Protein AF-A0A949KXF3-F1 (afdb_monomer_lite)

Foldseek 3Di:
DVDCQCVLVVVLVVQLVVCVVVVHQEDEDADAQCLLLVQALAPVCDDPNRRNSNHLVNQVVSQVVSCVVVVHRHHYYHPRSLPALLRVQLVCVVVVNLLCQQVDAQEPPCVPADPQASHQLQDLRNLSNLLSCLLNVSCVSHDQRNYPANQAFAADPDLNSLCSSLSVLVQLVVLLPDPDLVVVCVVRVSLQQRQVSDPDHSVVSSVSSSVSSNVSSVSNVVSLVVVCVVCVVCVVVVVGDCRGSNNCVPPVPSNPPVVPPPPPPVPPQFDWDDDPQWIWTHHRNDDIFIHHDLQLQSLVVVVDVVPDPDDDDLLCLLLVLLLVLLVCVLCVVPDNPDDDPDDDDHDDDDDDFDDNPLSVVLNVLLVVLVVQLVVCVVVVPPVSNVVSSVVSLVSSVVSCVRTDDDDDDDDDPCSPVVSVVVNVVSNVVRVVSD

Structure (mmCIF, N/CA/C/O backbone):
data_AF-A0A949KXF3-F1
#
_entry.id   AF-A0A949KXF3-F1
#
loop_
_atom_site.group_PDB
_atom_site.id
_atom_site.type_symbol
_atom_site.label_atom_id
_atom_site.label_alt_id
_atom_site.label_comp_id
_atom_site.label_asym_id
_atom_site.label_entity_id
_atom_site.label_seq_id
_atom_site.pdbx_PDB_ins_code
_atom_site.Cartn_x
_atom_site.Cartn_y
_atom_site.Cartn_z
_atom_site.occupancy
_atom_site.B_iso_or_equiv
_atom_site.auth_seq_id
_atom_site.auth_comp_id
_atom_site.auth_asym_id
_atom_site.auth_atom_id
_atom_site.pdbx_PDB_model_num
ATOM 1 N N . GLU A 1 1 ? -20.383 13.312 -5.856 1.00 43.22 1 GLU A N 1
ATOM 2 C CA . GLU A 1 1 ? -19.350 13.789 -4.908 1.00 43.22 1 GLU A CA 1
ATOM 3 C C . GLU A 1 1 ? -18.048 14.021 -5.678 1.00 43.22 1 GLU A C 1
ATOM 5 O O . GLU A 1 1 ? -17.636 13.123 -6.403 1.00 43.22 1 GLU A O 1
ATOM 10 N N . TYR A 1 2 ? -17.442 15.214 -5.596 1.00 46.84 2 TYR A N 1
ATOM 11 C CA . TYR A 1 2 ? -16.185 15.527 -6.310 1.00 46.84 2 TYR A CA 1
ATOM 12 C C . TYR A 1 2 ? -14.964 14.890 -5.626 1.00 46.84 2 TYR A C 1
ATOM 14 O O . TYR A 1 2 ? -13.993 14.500 -6.268 1.00 46.84 2 TYR A O 1
ATOM 22 N N . THR A 1 3 ? -15.028 14.725 -4.305 1.00 59.44 3 THR A N 1
ATOM 23 C CA . THR A 1 3 ? -14.003 14.052 -3.513 1.00 59.44 3 THR A CA 1
ATOM 24 C C . THR A 1 3 ? -14.397 12.588 -3.353 1.00 59.44 3 THR A C 1
ATOM 26 O O . THR A 1 3 ? -15.398 12.306 -2.726 1.00 59.44 3 THR A O 1
ATOM 29 N N . GLN A 1 4 ? -13.655 11.617 -3.880 1.00 65.62 4 GLN A N 1
ATOM 30 C CA . GLN A 1 4 ? -14.000 10.181 -3.769 1.00 65.62 4 GLN A CA 1
ATOM 31 C C . GLN A 1 4 ? -13.772 9.604 -2.345 1.00 65.62 4 GLN A C 1
ATOM 33 O O . GLN A 1 4 ? -13.373 8.453 -2.184 1.00 65.62 4 GLN A O 1
ATOM 38 N N . ARG A 1 5 ? -13.960 10.414 -1.293 1.00 71.25 5 ARG A N 1
ATOM 39 C CA . ARG A 1 5 ? -13.564 10.118 0.094 1.00 71.25 5 ARG A CA 1
ATOM 40 C C . ARG A 1 5 ? -14.548 9.188 0.800 1.00 71.25 5 ARG A C 1
ATOM 42 O O . ARG A 1 5 ? -14.110 8.352 1.583 1.00 71.25 5 ARG A O 1
ATOM 49 N N . SER A 1 6 ? -15.843 9.283 0.495 1.00 80.25 6 SER A N 1
ATOM 50 C CA . SER A 1 6 ? -16.869 8.409 1.086 1.00 80.25 6 SER A CA 1
ATOM 51 C C . SER A 1 6 ? -16.980 7.036 0.406 1.00 80.25 6 SER A C 1
ATOM 53 O O . SER A 1 6 ? -17.621 6.127 0.931 1.00 80.25 6 SER A O 1
ATOM 55 N N . ARG A 1 7 ? -16.330 6.844 -0.751 1.00 81.88 7 ARG A N 1
ATOM 56 C CA . ARG A 1 7 ? -16.503 5.662 -1.614 1.00 81.88 7 ARG A CA 1
ATOM 57 C C . ARG A 1 7 ? -16.266 4.338 -0.886 1.00 81.88 7 ARG A C 1
ATOM 59 O O . ARG A 1 7 ? -16.990 3.372 -1.092 1.00 81.88 7 ARG A O 1
ATOM 66 N N . SER A 1 8 ? -15.275 4.297 -0.006 1.00 84.56 8 SER A N 1
ATOM 67 C CA . SER A 1 8 ? -14.968 3.115 0.803 1.00 84.56 8 SER A CA 1
ATOM 68 C C . SER A 1 8 ? -16.056 2.797 1.823 1.00 84.56 8 SER A C 1
ATOM 70 O O . SER A 1 8 ? -16.386 1.630 2.018 1.00 84.56 8 SER A O 1
ATOM 72 N N . PHE A 1 9 ? -16.638 3.835 2.429 1.00 89.38 9 PHE A N 1
ATOM 73 C CA . PHE A 1 9 ? -17.762 3.690 3.344 1.00 89.38 9 PHE A CA 1
ATOM 74 C C . PHE A 1 9 ? -19.018 3.200 2.607 1.00 89.38 9 PHE A C 1
ATOM 76 O O . PHE A 1 9 ? -19.726 2.324 3.097 1.00 89.38 9 PHE A O 1
ATOM 83 N N . LEU A 1 10 ? -19.257 3.689 1.387 1.00 90.50 10 LEU A N 1
ATOM 84 C CA . LEU A 1 10 ? -20.333 3.178 0.539 1.00 90.50 10 LEU A CA 1
ATOM 85 C C . LEU A 1 10 ? -20.150 1.679 0.249 1.00 90.50 10 LEU A C 1
ATOM 87 O O . LEU A 1 10 ? -21.076 0.895 0.445 1.00 90.50 10 LEU A O 1
ATOM 91 N N . TYR A 1 11 ? -18.951 1.263 -0.169 1.00 90.00 11 TYR A N 1
ATOM 92 C CA . TYR A 1 11 ? -18.673 -0.142 -0.477 1.00 90.00 11 TYR A CA 1
ATOM 93 C C . TYR A 1 11 ? -18.807 -1.061 0.730 1.00 90.00 11 TYR A C 1
ATOM 95 O O . TYR A 1 11 ? -19.408 -2.128 0.606 1.00 90.00 11 TYR A O 1
ATOM 103 N N . VAL A 1 12 ? -18.301 -0.652 1.896 1.00 92.75 12 VAL A N 1
ATOM 104 C CA . VAL A 1 12 ? -18.449 -1.469 3.102 1.00 92.75 12 VAL A CA 1
ATOM 105 C C . VAL A 1 12 ? -19.900 -1.552 3.556 1.00 92.75 12 VAL A C 1
ATOM 107 O O . VAL A 1 12 ? -20.331 -2.623 3.961 1.00 92.75 12 VAL A O 1
ATOM 110 N N . SER A 1 13 ? -20.674 -0.470 3.424 1.00 94.25 13 SER A N 1
ATOM 111 C CA . SER A 1 13 ? -22.093 -0.456 3.795 1.00 94.25 13 SER A CA 1
ATOM 112 C C . SER A 1 13 ? -22.911 -1.394 2.910 1.00 94.25 13 SER A C 1
ATOM 114 O O . SER A 1 13 ? -23.700 -2.189 3.419 1.00 94.25 13 SER A O 1
ATOM 116 N N . ILE A 1 14 ? -22.680 -1.367 1.592 1.00 95.00 14 ILE A N 1
ATOM 117 C CA . ILE A 1 14 ? -23.318 -2.298 0.649 1.00 95.00 14 ILE A CA 1
ATOM 118 C C . ILE A 1 14 ? -22.904 -3.738 0.972 1.00 95.00 14 ILE A C 1
ATOM 120 O O . ILE A 1 14 ? -23.762 -4.608 1.112 1.00 95.00 14 ILE A O 1
ATOM 124 N N . GLY A 1 15 ? -21.601 -3.987 1.142 1.00 95.06 15 GLY A N 1
ATOM 125 C CA . GLY A 1 15 ? -21.080 -5.313 1.471 1.00 95.06 15 GLY A CA 1
ATOM 126 C C . GLY A 1 15 ? -21.653 -5.861 2.777 1.00 95.06 15 GLY A C 1
ATOM 127 O O . GLY A 1 15 ? -22.081 -7.010 2.818 1.00 95.06 15 GLY A O 1
ATOM 128 N N . ALA A 1 16 ? -21.720 -5.037 3.825 1.00 95.50 16 ALA A N 1
ATOM 129 C CA . ALA A 1 16 ? -22.275 -5.414 5.121 1.00 95.50 16 ALA A CA 1
ATOM 130 C C . ALA A 1 16 ? -23.781 -5.682 5.043 1.00 95.50 16 ALA A C 1
ATOM 132 O O . ALA A 1 16 ? -24.259 -6.647 5.634 1.00 95.50 16 ALA A O 1
ATOM 133 N N . THR A 1 17 ? -24.517 -4.883 4.267 1.00 95.44 17 THR A N 1
ATOM 134 C CA . THR A 1 17 ? -25.952 -5.095 4.033 1.00 95.44 17 THR A CA 1
ATOM 135 C C . THR A 1 17 ? -26.196 -6.447 3.365 1.00 95.44 17 THR A C 1
ATOM 137 O O . THR A 1 17 ? -26.981 -7.247 3.867 1.00 95.44 17 THR A O 1
ATOM 140 N N . ILE A 1 18 ? -25.471 -6.749 2.281 1.00 96.50 18 ILE A N 1
ATOM 141 C CA . ILE A 1 18 ? -25.576 -8.037 1.579 1.00 96.50 18 ILE A CA 1
ATOM 142 C C . ILE A 1 18 ? -25.156 -9.190 2.498 1.00 96.50 18 ILE A C 1
ATOM 144 O O . ILE A 1 18 ? -25.855 -10.197 2.575 1.00 96.50 18 ILE A O 1
ATOM 148 N N . ALA A 1 19 ? -24.050 -9.041 3.232 1.00 96.06 19 ALA A N 1
ATOM 149 C CA . ALA A 1 19 ? -23.596 -10.040 4.194 1.00 96.06 19 ALA A CA 1
ATOM 150 C C . ALA A 1 19 ? -24.695 -10.352 5.221 1.00 96.06 19 ALA A C 1
ATOM 152 O O . ALA A 1 19 ? -25.024 -11.517 5.426 1.00 96.06 19 ALA A O 1
ATOM 153 N N . LYS A 1 20 ? -25.338 -9.324 5.783 1.00 94.56 20 LYS A N 1
ATOM 154 C CA . LYS A 1 20 ? -26.446 -9.486 6.731 1.00 94.56 20 LYS A CA 1
ATOM 155 C C . LYS A 1 20 ? -27.669 -10.156 6.109 1.00 94.56 20 LYS A C 1
ATOM 157 O O . LYS A 1 20 ? -28.241 -11.034 6.745 1.00 94.56 20 LYS A O 1
ATOM 162 N N . MET A 1 21 ? -28.033 -9.813 4.872 1.00 95.94 21 MET A N 1
ATOM 163 C CA . MET A 1 21 ? -29.112 -10.497 4.138 1.00 95.94 21 MET A CA 1
ATOM 164 C C . MET A 1 21 ? -28.827 -11.993 3.934 1.00 95.94 21 MET A C 1
ATOM 166 O O . MET A 1 21 ? -29.753 -12.796 3.880 1.00 95.94 21 MET A O 1
ATOM 170 N N . LEU A 1 22 ? -27.549 -12.371 3.853 1.00 96.81 22 LEU A N 1
ATOM 171 C CA . LEU A 1 22 ? -27.087 -13.755 3.733 1.00 96.81 22 LEU A CA 1
ATOM 172 C C . LEU A 1 22 ? -26.791 -14.423 5.089 1.00 96.81 22 LEU A C 1
ATOM 174 O O . LEU A 1 22 ? -26.209 -15.505 5.117 1.00 96.81 22 LEU A O 1
ATOM 178 N N . ASN A 1 23 ? -27.175 -13.805 6.213 1.00 95.44 23 ASN A N 1
ATOM 179 C CA . ASN A 1 23 ? -26.869 -14.262 7.578 1.00 95.44 23 ASN A CA 1
ATOM 180 C C . ASN A 1 23 ? -25.363 -14.405 7.881 1.00 95.44 23 ASN A C 1
ATOM 182 O O . ASN A 1 23 ? -24.956 -15.185 8.742 1.00 95.44 23 ASN A O 1
ATOM 186 N N . LEU A 1 24 ? -24.522 -13.634 7.192 1.00 96.31 24 LEU A N 1
ATOM 187 C CA . LEU A 1 24 ? -23.096 -13.514 7.469 1.00 96.31 24 LEU A CA 1
ATOM 188 C C . LEU A 1 24 ? -22.838 -12.357 8.438 1.00 96.31 24 LEU A C 1
ATOM 190 O O . LEU A 1 24 ? -23.524 -11.333 8.425 1.00 96.31 24 LEU A O 1
ATOM 194 N N . LYS A 1 25 ? -21.797 -12.511 9.258 1.00 95.44 25 LYS A N 1
ATOM 195 C CA . LYS A 1 25 ? -21.385 -11.523 10.269 1.00 95.44 25 LYS A CA 1
ATOM 196 C C . LYS A 1 25 ? -20.062 -10.845 9.935 1.00 95.44 25 LYS A C 1
ATOM 198 O O . LYS A 1 25 ? -19.433 -10.261 10.812 1.00 95.44 25 LYS A O 1
ATOM 203 N N . SER A 1 26 ? -19.596 -10.968 8.694 1.00 95.94 26 SER A N 1
ATOM 204 C CA . SER A 1 26 ? -18.323 -10.386 8.297 1.00 95.94 26 SER A CA 1
ATOM 205 C C . SER A 1 26 ? -18.233 -10.024 6.822 1.00 95.94 26 SER A C 1
ATOM 207 O O . SER A 1 26 ? -18.913 -10.596 5.971 1.00 95.94 26 SER A O 1
ATOM 209 N N . VAL A 1 27 ? -17.355 -9.063 6.532 1.00 95.81 27 VAL A N 1
ATOM 210 C CA . VAL A 1 27 ? -16.936 -8.664 5.182 1.00 95.81 27 VAL A CA 1
ATOM 211 C C . VAL A 1 27 ? -15.417 -8.564 5.149 1.00 95.81 27 VAL A C 1
ATOM 213 O O . VAL A 1 27 ? -14.776 -8.172 6.126 1.00 95.81 27 VAL A O 1
ATOM 216 N N . ARG A 1 28 ? -14.829 -8.907 4.001 1.00 95.00 28 ARG A N 1
ATOM 217 C CA . ARG A 1 28 ? -13.382 -8.854 3.790 1.00 95.00 28 ARG A CA 1
ATOM 218 C C . ARG A 1 28 ? -13.011 -7.835 2.725 1.00 95.00 28 ARG A C 1
ATOM 220 O O . ARG A 1 28 ? -13.582 -7.822 1.639 1.00 95.00 28 ARG A O 1
ATOM 227 N N . PHE A 1 29 ? -12.005 -7.031 3.038 1.00 93.00 29 PHE A N 1
ATOM 228 C CA . PHE A 1 29 ? -11.221 -6.269 2.078 1.00 93.00 29 PHE A CA 1
ATOM 229 C C . PHE A 1 29 ? -9.990 -7.075 1.679 1.00 93.00 29 PHE A C 1
ATOM 231 O O . PHE A 1 29 ? -9.421 -7.792 2.495 1.00 93.00 29 PHE A O 1
ATOM 238 N N . TYR A 1 30 ? -9.549 -6.927 0.435 1.00 92.50 30 TYR A N 1
ATOM 239 C CA . TYR A 1 30 ? -8.350 -7.587 -0.075 1.00 92.50 30 TYR A CA 1
ATOM 240 C C . TYR A 1 30 ? -7.383 -6.543 -0.636 1.00 92.50 30 TYR A C 1
ATOM 242 O O . TYR A 1 30 ? -7.150 -6.482 -1.839 1.00 92.50 30 TYR A O 1
ATOM 250 N N . GLU A 1 31 ? -6.837 -5.702 0.247 1.00 91.25 31 GLU A N 1
ATOM 251 C CA . GLU A 1 31 ? -5.803 -4.722 -0.103 1.00 91.25 31 GLU A CA 1
ATOM 252 C C . GLU A 1 31 ? -4.474 -5.101 0.550 1.00 91.25 31 GLU A C 1
ATOM 254 O O . GLU A 1 31 ? -4.423 -5.540 1.699 1.00 91.25 31 GLU A O 1
ATOM 259 N N . ASN A 1 32 ? -3.380 -4.917 -0.175 1.00 94.50 32 ASN A N 1
ATOM 260 C CA . ASN A 1 32 ? -2.053 -5.224 0.329 1.00 94.50 32 ASN A CA 1
ATOM 261 C C . ASN A 1 32 ? -1.637 -4.272 1.466 1.00 94.50 32 ASN A C 1
ATOM 263 O O . ASN A 1 32 ? -2.154 -3.159 1.617 1.00 94.50 32 ASN A O 1
ATOM 267 N N . GLY A 1 33 ? -0.686 -4.713 2.282 1.00 92.94 33 GLY A N 1
ATOM 268 C CA . GLY A 1 33 ? -0.243 -3.991 3.467 1.00 92.94 33 GLY A CA 1
ATOM 269 C C . GLY A 1 33 ? 0.416 -2.651 3.174 1.00 92.94 33 GLY A C 1
ATOM 270 O O . GLY A 1 33 ? 0.155 -1.677 3.874 1.00 92.94 33 GLY A O 1
ATOM 271 N N . VAL A 1 34 ? 1.225 -2.575 2.116 1.00 91.50 34 VAL A N 1
ATOM 272 C CA . VAL A 1 34 ? 1.987 -1.364 1.770 1.00 91.50 34 VAL A CA 1
ATOM 273 C C . VAL A 1 34 ? 1.034 -0.217 1.430 1.00 91.50 34 VAL A C 1
ATOM 275 O O . VAL A 1 34 ? 1.197 0.896 1.933 1.00 91.50 34 VAL A O 1
ATOM 278 N N . ILE A 1 35 ? -0.008 -0.505 0.644 1.00 87.81 35 ILE A N 1
ATOM 279 C CA . ILE A 1 35 ? -1.050 0.466 0.283 1.00 87.81 35 ILE A CA 1
ATOM 280 C C . ILE A 1 35 ? -2.042 0.703 1.428 1.00 87.81 35 ILE A C 1
ATOM 282 O O . ILE A 1 35 ? -2.519 1.822 1.593 1.00 87.81 35 ILE A O 1
ATOM 286 N N . SER A 1 36 ? -2.328 -0.299 2.265 1.00 89.88 36 SER A N 1
ATOM 287 C CA . SER A 1 36 ? -3.216 -0.120 3.426 1.00 89.88 36 SER A CA 1
ATOM 288 C C . SER A 1 36 ? -2.606 0.799 4.490 1.00 89.88 36 SER A C 1
ATOM 290 O O . SER A 1 36 ? -3.298 1.649 5.051 1.00 89.88 36 SER A O 1
ATOM 292 N N . LEU A 1 37 ? -1.308 0.645 4.766 1.00 88.31 37 LEU A N 1
ATOM 293 C CA . LEU A 1 37 ? -0.566 1.483 5.712 1.00 88.31 37 LEU A CA 1
ATOM 294 C C . LEU A 1 37 ? -0.246 2.856 5.103 1.00 88.31 37 LEU A C 1
ATOM 296 O O . LEU A 1 37 ? -0.326 3.871 5.794 1.00 88.31 37 LEU A O 1
ATOM 300 N N . ASN A 1 38 ? 0.052 2.885 3.798 1.00 82.12 38 ASN A N 1
ATOM 301 C CA . ASN A 1 38 ? 0.303 4.083 2.997 1.00 82.12 38 ASN A CA 1
ATOM 302 C C . ASN A 1 38 ? 1.253 5.081 3.687 1.00 82.12 38 ASN A C 1
ATOM 304 O O . ASN A 1 38 ? 0.922 6.260 3.878 1.00 82.12 38 ASN A O 1
ATOM 308 N N . LEU A 1 39 ? 2.422 4.587 4.115 1.00 79.44 39 LEU A N 1
ATOM 309 C CA . LEU A 1 39 ? 3.484 5.437 4.654 1.00 79.44 39 LEU A CA 1
ATOM 310 C C . LEU A 1 39 ? 3.907 6.474 3.594 1.00 79.44 39 LEU A C 1
ATOM 312 O O . LEU A 1 39 ? 3.942 6.146 2.402 1.00 79.44 39 LEU A O 1
ATOM 316 N N . PRO A 1 40 ? 4.195 7.724 3.986 1.00 66.31 40 PRO A N 1
ATOM 317 C CA . PRO A 1 40 ? 4.174 8.901 3.106 1.00 66.31 40 PRO A CA 1
ATOM 318 C C . PRO A 1 40 ? 5.171 8.859 1.941 1.00 66.31 40 PRO A C 1
ATOM 320 O O . PRO A 1 40 ? 6.378 8.925 2.173 1.00 66.31 40 PRO A O 1
ATOM 323 N N . VAL A 1 41 ? 4.647 8.720 0.698 1.00 53.94 41 VAL A N 1
ATOM 324 C CA . VAL A 1 41 ? 5.328 8.817 -0.634 1.00 53.94 41 VAL A CA 1
ATOM 325 C C . VAL A 1 41 ? 6.674 9.542 -0.633 1.00 53.94 41 VAL A C 1
ATOM 327 O O . VAL A 1 41 ? 7.773 9.009 -0.753 1.00 53.94 41 VAL A O 1
ATOM 330 N N . CYS A 1 42 ? 6.447 10.831 -0.455 1.00 45.00 42 CYS A N 1
ATOM 331 C CA . CYS A 1 42 ? 7.277 12.004 -0.514 1.00 45.00 42 CYS A CA 1
ATOM 332 C C . CYS A 1 42 ? 6.481 13.087 0.248 1.00 45.00 42 CYS A C 1
ATOM 334 O O . CYS A 1 42 ? 5.280 12.920 0.502 1.00 45.00 42 CYS A O 1
ATOM 336 N N . ALA A 1 43 ? 7.100 14.227 0.566 1.00 36.88 43 ALA A N 1
ATOM 337 C CA . ALA A 1 43 ? 6.444 15.317 1.301 1.00 36.88 43 ALA A CA 1
ATOM 338 C C . ALA A 1 43 ? 5.160 15.857 0.622 1.00 36.88 43 ALA A C 1
ATOM 340 O O . ALA A 1 43 ? 4.303 16.435 1.287 1.00 36.88 43 ALA A O 1
ATOM 341 N N . GLN A 1 44 ? 4.992 15.641 -0.690 1.00 33.97 44 GLN A N 1
ATOM 342 C CA . GLN A 1 44 ? 3.816 16.073 -1.459 1.00 33.97 44 GLN A CA 1
ATOM 343 C C . GLN A 1 44 ? 2.597 15.138 -1.317 1.00 33.97 44 GLN A C 1
ATOM 345 O O . GLN A 1 44 ? 1.475 15.540 -1.636 1.00 33.97 44 GLN A O 1
ATOM 350 N N . VAL A 1 45 ? 2.789 13.915 -0.806 1.00 47.09 45 VAL A N 1
ATOM 351 C CA . VAL A 1 45 ? 1.739 12.902 -0.581 1.00 47.09 45 VAL A CA 1
ATOM 352 C C . VAL A 1 45 ? 1.563 12.681 0.927 1.00 47.09 45 VAL A C 1
ATOM 354 O O . VAL A 1 45 ? 1.620 11.565 1.438 1.00 47.09 45 VAL A O 1
ATOM 357 N N . VAL A 1 46 ? 1.374 13.780 1.663 1.00 40.47 46 VAL A N 1
ATOM 358 C CA . VAL A 1 46 ? 1.108 13.783 3.110 1.00 40.47 46 VAL A CA 1
ATOM 359 C C . VAL A 1 46 ? -0.265 14.410 3.374 1.00 40.47 46 VAL A C 1
ATOM 361 O O . VAL A 1 46 ? -0.682 15.355 2.702 1.00 40.47 46 VAL A O 1
ATOM 364 N N . GLY A 1 47 ? -1.007 13.868 4.344 1.00 46.12 47 GLY A N 1
ATOM 365 C CA . GLY A 1 47 ? -2.322 14.378 4.751 1.00 46.12 47 GLY A CA 1
ATOM 366 C C . GLY A 1 47 ? -3.473 13.930 3.842 1.00 46.12 47 GLY A C 1
ATOM 367 O O . GLY A 1 47 ? -3.493 12.804 3.351 1.00 46.12 47 GLY A O 1
ATOM 368 N N . GLY A 1 48 ? -4.455 14.806 3.603 1.00 36.03 48 GLY A N 1
ATOM 369 C CA . GLY A 1 48 ? -5.710 14.490 2.892 1.00 36.03 48 GLY A CA 1
ATOM 370 C C . GLY A 1 48 ? -5.593 14.139 1.397 1.00 36.03 48 GLY A C 1
ATOM 371 O O . GLY A 1 48 ? -6.626 14.030 0.729 1.00 36.03 48 GLY A O 1
ATOM 372 N N . ARG A 1 49 ? -4.364 14.003 0.880 1.00 45.47 49 ARG A N 1
ATOM 373 C CA . ARG A 1 49 ? -4.018 13.538 -0.476 1.00 45.47 49 ARG A CA 1
ATOM 374 C C . ARG A 1 49 ? -3.560 12.071 -0.511 1.00 45.47 49 ARG A C 1
ATOM 376 O O . ARG A 1 49 ? -3.523 11.486 -1.585 1.00 45.47 49 ARG A O 1
ATOM 383 N N . ALA A 1 50 ? -3.253 11.470 0.642 1.00 55.19 50 ALA A N 1
ATOM 384 C CA . ALA A 1 50 ? -2.939 10.050 0.770 1.00 55.19 50 ALA A CA 1
ATOM 385 C C . ALA A 1 50 ? -4.192 9.287 1.227 1.00 55.19 50 ALA A C 1
ATOM 387 O O . ALA A 1 50 ? -4.568 9.322 2.400 1.00 55.19 50 ALA A O 1
ATOM 388 N N . THR A 1 51 ? -4.879 8.615 0.304 1.00 60.50 51 THR A N 1
ATOM 389 C CA . THR A 1 51 ? -6.075 7.833 0.645 1.00 60.50 51 THR A CA 1
ATOM 390 C C . THR A 1 51 ? -5.674 6.615 1.484 1.00 60.50 51 THR A C 1
ATOM 392 O O . THR A 1 51 ? -4.812 5.835 1.087 1.00 60.50 51 THR A O 1
ATOM 395 N N . ARG A 1 52 ? -6.278 6.463 2.668 1.00 72.56 52 ARG A N 1
ATOM 396 C CA . ARG A 1 52 ? -6.010 5.394 3.654 1.00 72.56 52 ARG A CA 1
ATOM 397 C C . ARG A 1 52 ? -7.244 4.509 3.861 1.00 72.56 52 ARG A C 1
ATOM 399 O O . ARG A 1 52 ? -7.625 4.185 4.978 1.00 72.56 52 ARG A O 1
ATOM 406 N N . THR A 1 53 ? -7.895 4.160 2.756 1.00 75.69 53 THR A N 1
ATOM 407 C CA . THR A 1 53 ? -9.197 3.477 2.698 1.00 75.69 53 THR A CA 1
ATOM 408 C C . THR A 1 53 ? -9.267 2.182 3.511 1.00 75.69 53 THR A C 1
ATOM 410 O O . THR A 1 53 ? -10.266 1.943 4.181 1.00 75.69 53 THR A O 1
ATOM 413 N N . THR A 1 54 ? -8.223 1.356 3.463 1.00 87.06 54 THR A N 1
ATOM 414 C CA . THR A 1 54 ? -8.140 0.069 4.176 1.00 87.06 54 THR A CA 1
ATOM 415 C C . THR A 1 54 ? -7.179 0.118 5.362 1.00 87.06 54 THR A C 1
ATOM 417 O O . THR A 1 54 ? -6.744 -0.921 5.861 1.00 87.06 54 THR A O 1
ATOM 420 N N . HIS A 1 55 ? -6.823 1.319 5.823 1.00 90.81 55 HIS A N 1
ATOM 421 C CA . HIS A 1 55 ? -5.943 1.476 6.971 1.00 90.81 55 HIS A CA 1
ATOM 422 C C . HIS A 1 55 ? -6.583 0.848 8.219 1.00 90.81 55 HIS A C 1
ATOM 424 O O . HIS A 1 55 ? -7.789 1.015 8.414 1.00 90.81 55 HIS A O 1
ATOM 430 N N . PRO A 1 56 ? -5.814 0.186 9.105 1.00 91.44 56 PRO A N 1
ATOM 431 C CA . PRO A 1 56 ? -6.362 -0.522 10.267 1.00 91.44 56 PRO A CA 1
ATOM 432 C C . PRO A 1 56 ? -7.325 0.316 11.125 1.00 91.44 56 PRO A C 1
ATOM 434 O O . PRO A 1 56 ? -8.391 -0.159 11.508 1.00 91.44 56 PRO A O 1
ATOM 437 N N . ARG A 1 57 ? -7.002 1.598 11.345 1.00 91.06 57 ARG A N 1
ATOM 438 C CA . ARG A 1 57 ? -7.898 2.565 12.010 1.00 91.06 57 ARG A CA 1
ATOM 439 C C . ARG A 1 57 ? -9.249 2.740 11.307 1.00 91.06 57 ARG A C 1
ATOM 441 O O . ARG A 1 57 ? -10.275 2.798 11.970 1.00 91.06 57 ARG A O 1
ATOM 448 N N . VAL A 1 58 ? -9.252 2.831 9.976 1.00 90.31 58 VAL A N 1
ATOM 449 C CA . VAL A 1 58 ? -10.475 3.015 9.177 1.00 90.31 58 VAL A CA 1
ATOM 450 C C . VAL A 1 58 ? -11.313 1.741 9.188 1.00 90.31 58 VAL A C 1
ATOM 452 O O . VAL A 1 58 ? -12.516 1.810 9.413 1.00 90.31 58 VAL A O 1
ATOM 455 N N . ILE A 1 59 ? -10.675 0.578 9.029 1.00 92.38 59 ILE A N 1
ATOM 456 C CA . ILE A 1 59 ? -11.346 -0.725 9.120 1.00 92.38 59 ILE A CA 1
ATOM 457 C C . ILE A 1 59 ? -12.013 -0.906 10.486 1.00 92.38 59 ILE A C 1
ATOM 459 O O . ILE A 1 59 ? -13.168 -1.324 10.542 1.00 92.38 59 ILE A O 1
ATOM 463 N N . ARG A 1 60 ? -11.333 -0.532 11.580 1.00 92.62 60 ARG A N 1
ATOM 464 C CA . ARG A 1 60 ? -11.928 -0.582 12.921 1.00 92.62 60 ARG A CA 1
ATOM 465 C C . ARG A 1 60 ? -13.120 0.367 13.062 1.00 92.62 60 ARG A C 1
ATOM 467 O O . ARG A 1 60 ? -14.162 -0.071 13.534 1.00 92.62 60 ARG A O 1
ATOM 474 N N . GLY A 1 61 ? -13.011 1.601 12.570 1.00 93.56 61 GLY A N 1
ATOM 475 C CA . GLY A 1 61 ? -14.135 2.544 12.572 1.00 93.56 61 GLY A CA 1
ATOM 476 C C . GLY A 1 61 ? -15.344 2.037 11.777 1.00 93.56 61 GLY A C 1
ATOM 477 O O . GLY A 1 61 ? -16.478 2.137 12.238 1.00 93.56 61 GLY A O 1
ATOM 478 N N . PHE A 1 62 ? -15.127 1.417 10.610 1.00 94.19 62 PHE A N 1
ATOM 479 C CA . PHE A 1 62 ? -16.210 0.752 9.880 1.00 94.19 62 PHE A CA 1
ATOM 480 C C . PHE A 1 62 ? -16.824 -0.386 10.695 1.00 94.19 62 PHE A C 1
ATOM 482 O O . PHE A 1 62 ? -18.043 -0.519 10.729 1.00 94.19 62 PHE A O 1
ATOM 489 N N . GLN A 1 63 ? -16.002 -1.194 11.365 1.00 95.06 63 GLN A N 1
ATOM 490 C CA . GLN A 1 63 ? -16.479 -2.325 12.152 1.00 95.06 63 GLN A CA 1
ATOM 491 C C . GLN A 1 63 ? -17.380 -1.875 13.307 1.00 95.06 63 GLN A C 1
ATOM 493 O O . GLN A 1 63 ? -18.436 -2.467 13.525 1.00 95.06 63 GLN A O 1
ATOM 498 N N . GLU A 1 64 ? -16.982 -0.816 14.012 1.00 95.62 64 GLU A N 1
ATOM 499 C CA . GLU A 1 64 ? -17.751 -0.209 15.101 1.00 95.62 64 GLU A CA 1
ATOM 500 C C . GLU A 1 64 ? -19.103 0.306 14.599 1.00 95.62 64 GLU A C 1
ATOM 502 O O . GLU A 1 64 ? -20.142 -0.092 15.121 1.00 95.62 64 GLU A O 1
ATOM 507 N N . ILE A 1 65 ? -19.105 1.109 13.528 1.00 95.69 65 ILE A N 1
ATOM 508 C CA . ILE A 1 65 ? -20.336 1.664 12.947 1.00 95.69 65 ILE A CA 1
ATOM 509 C C . ILE A 1 65 ? -21.284 0.550 12.495 1.00 95.69 65 ILE A C 1
ATOM 511 O O . ILE A 1 65 ? -22.468 0.572 12.824 1.00 95.69 65 ILE A O 1
ATOM 515 N N . ILE A 1 66 ? -20.781 -0.440 11.753 1.00 95.56 66 ILE A N 1
ATOM 516 C CA . ILE A 1 66 ? -21.621 -1.521 11.231 1.00 95.56 66 ILE A CA 1
ATOM 517 C C . ILE A 1 66 ? -22.156 -2.403 12.362 1.00 95.56 66 ILE A C 1
ATOM 519 O O . ILE A 1 66 ? -23.321 -2.789 12.310 1.00 95.56 66 ILE A O 1
ATOM 523 N N . SER A 1 67 ? -21.360 -2.683 13.399 1.00 96.31 67 SER A N 1
ATOM 524 C CA . SER A 1 67 ? -21.830 -3.455 14.558 1.00 96.31 67 SER A CA 1
ATOM 525 C C . SER A 1 67 ? -22.949 -2.725 15.308 1.00 96.31 67 SER A C 1
ATOM 527 O O . SER A 1 67 ? -23.949 -3.341 15.672 1.00 96.31 67 SER A O 1
ATOM 529 N N . LEU A 1 68 ? -22.820 -1.403 15.485 1.00 96.62 68 LEU A N 1
ATOM 530 C CA . LEU A 1 68 ? -23.856 -0.569 16.103 1.00 96.62 68 LEU A CA 1
ATOM 531 C C . LEU A 1 68 ? -25.157 -0.591 15.295 1.00 96.62 68 LEU A C 1
ATOM 533 O O . LEU A 1 68 ? -26.226 -0.810 15.855 1.00 96.62 68 LEU A O 1
ATOM 537 N N . VAL A 1 69 ? -25.067 -0.410 13.975 1.00 94.50 69 VAL A N 1
ATOM 538 C CA . VAL A 1 69 ? -26.239 -0.414 13.084 1.00 94.50 69 VAL A CA 1
ATOM 539 C C . VAL A 1 69 ? -26.890 -1.798 13.010 1.00 94.50 69 VAL A C 1
ATOM 541 O O . VAL A 1 69 ? -28.112 -1.904 12.953 1.00 94.50 69 VAL A O 1
ATOM 544 N N . ALA A 1 70 ? -26.094 -2.868 13.020 1.00 91.50 70 ALA A N 1
ATOM 545 C CA . ALA A 1 70 ? -26.591 -4.239 12.963 1.00 91.50 70 ALA A CA 1
ATOM 546 C C . ALA A 1 70 ? -27.191 -4.735 14.292 1.00 91.50 70 ALA A C 1
ATOM 548 O O . ALA A 1 70 ? -27.876 -5.759 14.283 1.00 91.50 70 ALA A O 1
ATOM 549 N N . GLY A 1 71 ? -26.909 -4.057 15.412 1.00 94.44 71 GLY A N 1
ATOM 550 C CA . GLY A 1 71 ? -27.307 -4.482 16.758 1.00 94.44 71 GLY A CA 1
ATOM 551 C C . GLY A 1 71 ? -26.589 -5.742 17.258 1.00 94.44 71 GLY A C 1
ATOM 552 O O . GLY A 1 71 ? -26.989 -6.320 18.265 1.00 94.44 71 GLY A O 1
ATOM 553 N N . GLU A 1 72 ? -25.543 -6.193 16.565 1.00 94.81 72 GLU A N 1
ATOM 554 C CA . GLU A 1 72 ? -24.743 -7.361 16.934 1.00 94.81 72 GLU A CA 1
ATOM 555 C C . GLU A 1 72 ? -23.290 -7.210 16.450 1.00 94.81 72 GLU A C 1
ATOM 557 O O . GLU A 1 72 ? -23.031 -6.425 15.532 1.00 94.81 72 GLU A O 1
ATOM 562 N N . PRO A 1 73 ? -22.328 -7.966 17.016 1.00 96.12 73 PRO A N 1
ATOM 563 C CA . PRO A 1 73 ? -20.947 -7.934 16.552 1.00 96.12 73 PRO A CA 1
ATOM 564 C C . PRO A 1 73 ? -20.830 -8.280 15.063 1.00 96.12 73 PRO A C 1
ATOM 566 O O . PRO A 1 73 ? -21.274 -9.343 14.623 1.00 96.12 73 PRO A O 1
ATOM 569 N N . PHE A 1 74 ? -20.178 -7.399 14.306 1.00 96.50 74 PHE A N 1
ATOM 570 C CA . PHE A 1 74 ? -19.855 -7.590 12.897 1.00 96.50 74 PHE A CA 1
ATOM 571 C C . PHE A 1 74 ? -18.347 -7.443 12.695 1.00 96.50 74 PHE A C 1
ATOM 573 O O . PHE A 1 74 ? -17.725 -6.59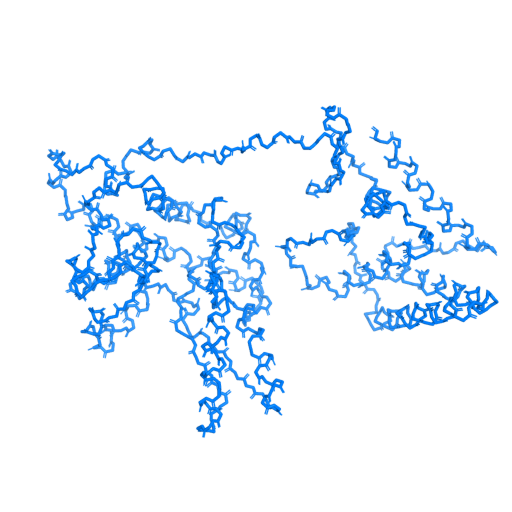7 13.329 1.00 96.50 74 PHE A O 1
ATOM 580 N N . THR A 1 75 ? -17.736 -8.250 11.828 1.00 95.50 75 THR A N 1
ATOM 581 C CA . THR A 1 75 ? -16.280 -8.251 11.616 1.00 95.50 75 THR A CA 1
ATOM 582 C C . THR A 1 75 ? -15.910 -7.704 10.245 1.00 95.50 75 THR A C 1
ATOM 584 O O . THR A 1 75 ? -16.460 -8.112 9.223 1.00 95.50 75 THR A O 1
ATOM 587 N N . ILE A 1 76 ? -14.933 -6.801 10.201 1.00 94.62 76 ILE A N 1
ATOM 588 C CA . ILE A 1 76 ? -14.379 -6.289 8.947 1.00 94.62 76 ILE A CA 1
ATOM 589 C C . ILE A 1 76 ? -12.887 -6.571 8.942 1.00 94.62 76 ILE A C 1
ATOM 591 O O . ILE A 1 76 ? -12.148 -6.089 9.796 1.00 94.62 76 ILE A O 1
ATOM 595 N N . GLU A 1 77 ? -12.441 -7.368 7.977 1.00 92.31 77 GLU A N 1
ATOM 596 C CA . GLU A 1 77 ? -11.071 -7.878 7.953 1.00 92.31 77 GLU A CA 1
ATOM 597 C C . GLU A 1 77 ? -10.350 -7.477 6.672 1.00 92.31 77 GLU A C 1
ATOM 599 O O . GLU A 1 77 ? -10.953 -7.396 5.604 1.00 92.31 77 GLU A O 1
ATOM 604 N N . ASN A 1 78 ? -9.031 -7.310 6.762 1.00 94.69 78 ASN A N 1
ATOM 605 C CA . ASN A 1 78 ? -8.155 -7.301 5.598 1.00 94.69 78 ASN A CA 1
ATOM 606 C C . ASN A 1 78 ? -7.108 -8.420 5.726 1.00 94.69 78 ASN A C 1
ATOM 608 O O . ASN A 1 78 ? -6.061 -8.205 6.346 1.00 94.69 78 ASN A O 1
ATOM 612 N N . PRO A 1 79 ? -7.345 -9.609 5.138 1.00 95.12 79 PRO A N 1
ATOM 613 C CA . PRO A 1 79 ? -6.409 -10.728 5.227 1.00 95.12 79 PRO A CA 1
ATOM 614 C C . PRO A 1 79 ? -5.039 -10.445 4.591 1.00 95.12 79 PRO A C 1
ATOM 616 O O . PRO A 1 79 ? -4.074 -11.160 4.858 1.00 95.12 79 PRO A O 1
ATOM 619 N N . TYR A 1 80 ? -4.933 -9.426 3.732 1.00 96.31 80 TYR A N 1
ATOM 620 C CA . TYR A 1 80 ? -3.722 -9.114 2.967 1.00 96.31 80 TYR A CA 1
ATOM 621 C C . TYR A 1 80 ? -2.882 -7.983 3.571 1.00 96.31 80 TYR A C 1
ATOM 623 O O . TYR A 1 80 ? -1.877 -7.590 2.980 1.00 96.31 80 TYR A O 1
ATOM 631 N N . ILE A 1 81 ? -3.196 -7.545 4.796 1.00 94.62 81 ILE A N 1
ATOM 632 C CA . ILE A 1 81 ? -2.455 -6.497 5.517 1.00 94.62 81 ILE A CA 1
ATOM 633 C C . ILE A 1 81 ? -0.952 -6.792 5.693 1.00 94.62 81 ILE A C 1
ATOM 635 O O . ILE A 1 81 ? -0.160 -5.869 5.831 1.00 94.62 81 ILE A O 1
ATOM 639 N N . TRP A 1 82 ? -0.535 -8.062 5.649 1.00 96.00 82 TRP A N 1
ATOM 640 C CA . TRP A 1 82 ? 0.877 -8.469 5.761 1.00 96.00 82 TRP A CA 1
ATOM 641 C C . TRP A 1 82 ? 1.508 -8.915 4.435 1.00 96.00 82 TRP A C 1
ATOM 643 O O . TRP A 1 82 ? 2.648 -9.390 4.408 1.00 96.00 82 TRP A O 1
ATOM 653 N N . LYS A 1 83 ? 0.786 -8.769 3.321 1.00 97.81 83 LYS A N 1
ATOM 654 C CA . LYS A 1 83 ? 1.275 -9.084 1.976 1.00 97.81 83 LYS A CA 1
ATOM 655 C C . LYS A 1 83 ? 1.681 -7.811 1.246 1.00 97.81 83 LYS A C 1
ATOM 657 O O . LYS A 1 83 ? 1.045 -6.773 1.396 1.00 97.81 83 LYS A O 1
ATOM 662 N N . THR A 1 84 ? 2.726 -7.914 0.438 1.00 97.88 84 THR A N 1
ATOM 663 C CA . THR A 1 84 ? 3.049 -6.939 -0.609 1.00 97.88 84 THR A CA 1
ATOM 664 C C . THR A 1 84 ? 2.141 -7.179 -1.812 1.00 97.88 84 THR A C 1
ATOM 666 O O . THR A 1 84 ? 1.476 -8.218 -1.893 1.00 97.88 84 THR A O 1
ATOM 669 N N . LYS A 1 85 ? 2.108 -6.252 -2.773 1.00 96.94 85 LYS A N 1
ATOM 670 C CA . LYS A 1 85 ? 1.377 -6.472 -4.026 1.00 96.94 85 LYS A CA 1
ATOM 671 C C . LYS A 1 85 ? 1.910 -7.697 -4.783 1.00 96.94 85 LYS A C 1
ATOM 673 O O . LYS A 1 85 ? 1.100 -8.483 -5.273 1.00 96.94 85 LYS A O 1
ATOM 678 N N . ALA A 1 86 ? 3.228 -7.923 -4.789 1.00 98.25 86 ALA A N 1
ATOM 679 C CA . ALA A 1 86 ? 3.825 -9.125 -5.377 1.00 98.25 86 ALA A CA 1
ATOM 680 C C . ALA A 1 86 ? 3.343 -10.387 -4.647 1.00 98.25 86 ALA A C 1
ATOM 682 O O . ALA A 1 86 ? 2.869 -11.328 -5.277 1.00 98.25 86 ALA A O 1
ATOM 683 N N . GLY A 1 87 ? 3.313 -10.359 -3.310 1.00 98.12 87 GLY A N 1
ATOM 684 C CA . GLY A 1 87 ? 2.764 -11.448 -2.502 1.00 98.12 87 GLY A CA 1
ATOM 685 C C . GLY A 1 87 ? 1.264 -11.703 -2.706 1.00 98.12 87 GLY A C 1
ATOM 686 O O . GLY A 1 87 ? 0.801 -12.810 -2.435 1.00 98.12 87 GLY A O 1
ATOM 687 N N . VAL A 1 88 ? 0.487 -10.716 -3.168 1.00 97.50 88 VAL A N 1
ATOM 688 C CA . VAL A 1 88 ? -0.910 -10.913 -3.602 1.00 97.50 88 VAL A CA 1
ATOM 689 C C . VAL A 1 88 ? -0.959 -11.579 -4.978 1.00 97.50 88 VAL A C 1
ATOM 691 O O . VAL A 1 88 ? -1.724 -12.523 -5.159 1.00 97.50 88 VAL A O 1
ATOM 694 N N . ILE A 1 89 ? -0.128 -11.142 -5.926 1.00 97.94 89 ILE A N 1
ATOM 695 C CA . ILE A 1 89 ? -0.031 -11.760 -7.258 1.00 97.94 89 ILE A CA 1
ATOM 696 C C . ILE A 1 89 ? 0.392 -13.225 -7.141 1.00 97.94 89 ILE A C 1
ATOM 698 O O . ILE A 1 89 ? -0.218 -14.083 -7.769 1.00 97.94 89 ILE A O 1
ATOM 702 N N . GLU A 1 90 ? 1.342 -13.544 -6.262 1.00 97.81 90 GLU A N 1
ATOM 703 C CA . GLU A 1 90 ? 1.721 -14.930 -5.982 1.00 97.81 90 GLU A CA 1
ATOM 704 C C . GLU A 1 90 ? 0.559 -15.791 -5.478 1.00 97.81 90 GLU A C 1
ATOM 706 O O . GLU A 1 90 ? 0.505 -16.978 -5.779 1.00 97.81 90 GLU A O 1
ATOM 711 N N . VAL A 1 91 ? -0.367 -15.231 -4.691 1.00 97.25 91 VAL A N 1
ATOM 712 C CA . VAL A 1 91 ? -1.559 -15.975 -4.252 1.00 97.25 91 VAL A CA 1
ATOM 713 C C . VAL A 1 91 ? -2.439 -16.313 -5.455 1.00 97.25 91 VAL A C 1
ATOM 715 O O . VAL A 1 91 ? -2.941 -17.430 -5.540 1.00 97.25 91 VAL A O 1
ATOM 718 N N . ILE A 1 92 ? -2.593 -15.376 -6.393 1.00 96.50 92 ILE A N 1
ATOM 719 C CA . ILE A 1 92 ? -3.386 -15.564 -7.615 1.00 96.50 92 ILE A CA 1
ATOM 720 C C . ILE A 1 92 ? -2.746 -16.627 -8.515 1.00 96.50 92 ILE A C 1
ATOM 722 O O . ILE A 1 92 ? -3.436 -17.542 -8.963 1.00 96.50 92 ILE A O 1
ATOM 726 N N . THR A 1 93 ? -1.434 -16.545 -8.751 1.00 97.31 93 THR A N 1
ATOM 727 C CA . THR A 1 93 ? -0.723 -17.492 -9.622 1.00 97.31 93 THR A CA 1
ATOM 728 C C . THR A 1 93 ? -0.639 -18.886 -9.003 1.00 97.31 93 THR A C 1
ATOM 730 O O . THR A 1 93 ? -0.885 -19.873 -9.690 1.00 97.31 93 THR A O 1
ATOM 733 N N . LYS A 1 94 ? -0.389 -19.000 -7.690 1.00 97.31 94 LYS A N 1
ATOM 734 C CA . LYS A 1 94 ? -0.405 -20.292 -6.975 1.00 97.31 94 LYS A CA 1
ATOM 735 C C . LYS A 1 94 ? -1.786 -20.952 -6.981 1.00 97.31 94 LYS A C 1
ATOM 737 O O . LYS A 1 94 ? -1.864 -22.173 -6.913 1.00 97.31 94 LYS A O 1
ATOM 742 N N . ALA A 1 95 ? -2.857 -20.165 -7.072 1.00 97.44 95 ALA A N 1
ATOM 743 C CA . ALA A 1 95 ? -4.220 -20.669 -7.212 1.00 97.44 95 ALA A CA 1
ATOM 744 C C . ALA A 1 95 ? -4.589 -21.061 -8.658 1.00 97.44 95 ALA A C 1
ATOM 746 O O . ALA A 1 95 ? -5.698 -21.540 -8.879 1.00 97.44 95 ALA A O 1
ATOM 747 N N . GLY A 1 96 ? -3.699 -20.860 -9.637 1.00 97.19 96 GLY A N 1
ATOM 748 C CA . GLY A 1 96 ? -3.980 -21.124 -11.051 1.00 97.19 96 GLY A CA 1
ATOM 749 C C . GLY A 1 96 ? -4.890 -20.082 -11.712 1.00 97.19 96 GLY A C 1
ATOM 750 O O . GLY A 1 96 ? -5.427 -20.337 -12.785 1.00 97.19 96 GLY A O 1
ATOM 751 N N . CYS A 1 97 ? -5.074 -18.913 -11.090 1.00 96.94 97 CYS A N 1
ATOM 752 C CA . CYS A 1 97 ? -5.997 -17.865 -11.540 1.00 96.94 97 CYS A CA 1
ATOM 753 C C . CYS A 1 97 ? -5.296 -16.721 -12.296 1.00 96.94 97 CYS A C 1
ATOM 755 O O . CYS A 1 97 ? -5.839 -15.619 -12.387 1.00 96.94 97 CYS A O 1
ATOM 757 N N . GLN A 1 98 ? -4.086 -16.942 -12.816 1.00 96.06 98 GLN A N 1
ATOM 758 C CA . GLN A 1 98 ? -3.288 -15.910 -13.491 1.00 96.06 98 GLN A CA 1
ATOM 759 C C . GLN A 1 98 ? -4.000 -15.241 -14.677 1.00 96.06 98 GLN A C 1
ATOM 761 O O . GLN A 1 98 ? -3.792 -14.054 -14.912 1.00 96.06 98 GLN A O 1
ATOM 766 N N . ASP A 1 99 ? -4.910 -15.939 -15.358 1.00 93.88 99 ASP A N 1
ATOM 767 C CA . ASP A 1 99 ? -5.660 -15.384 -16.495 1.00 93.88 99 ASP A CA 1
ATOM 768 C C . ASP A 1 99 ? -6.601 -14.235 -16.080 1.00 93.88 99 ASP A C 1
ATOM 770 O O . ASP A 1 99 ? -6.940 -13.370 -16.887 1.00 93.88 99 ASP A O 1
ATOM 774 N N . MET A 1 100 ? -6.971 -14.155 -14.795 1.00 93.94 100 MET A N 1
ATOM 775 C CA . MET A 1 100 ? -7.770 -13.048 -14.257 1.00 93.94 100 MET A CA 1
ATOM 776 C C . MET A 1 100 ? -6.975 -11.740 -14.136 1.00 93.94 100 MET A C 1
ATOM 778 O O . MET A 1 100 ? -7.571 -10.668 -14.003 1.00 93.94 100 MET A O 1
ATOM 782 N N . ILE A 1 101 ? -5.638 -11.794 -14.176 1.00 94.88 101 ILE A N 1
ATOM 783 C CA . ILE A 1 101 ? -4.780 -10.614 -14.013 1.00 94.88 101 ILE A CA 1
ATOM 784 C C . ILE A 1 101 ? -5.038 -9.615 -15.139 1.00 94.88 101 ILE A C 1
ATOM 786 O O . ILE A 1 101 ? -5.271 -8.438 -14.844 1.00 94.88 101 ILE A O 1
ATOM 790 N N . ALA A 1 102 ? -5.088 -10.074 -16.391 1.00 91.94 102 ALA A N 1
ATOM 791 C CA . ALA A 1 102 ? -5.333 -9.227 -17.558 1.00 91.94 102 ALA A CA 1
ATOM 792 C C . ALA A 1 102 ? -6.711 -8.537 -17.519 1.00 91.94 102 ALA A C 1
ATOM 794 O O . ALA A 1 102 ? -6.848 -7.404 -17.974 1.00 91.94 102 ALA A O 1
ATOM 795 N N . ALA A 1 103 ? -7.721 -9.186 -16.927 1.00 90.62 103 ALA A N 1
ATOM 796 C CA . ALA A 1 103 ? -9.068 -8.629 -16.779 1.00 90.62 103 ALA A CA 1
ATOM 797 C C . ALA A 1 103 ? -9.204 -7.650 -15.595 1.00 90.62 103 ALA A C 1
ATOM 799 O O . ALA A 1 103 ? -10.178 -6.901 -15.503 1.00 90.62 103 ALA A O 1
ATOM 800 N N . SER A 1 104 ? -8.252 -7.654 -14.659 1.00 91.75 104 SER A N 1
ATOM 801 C CA . SER A 1 104 ? -8.308 -6.807 -13.465 1.00 91.75 104 SER A CA 1
ATOM 802 C C . SER A 1 104 ? -7.853 -5.371 -13.746 1.00 91.75 104 SER A C 1
ATOM 804 O O . SER A 1 104 ? -6.930 -5.125 -14.517 1.00 91.75 104 SER A O 1
ATOM 806 N N . THR A 1 105 ? -8.472 -4.402 -13.066 1.00 88.56 105 THR A N 1
ATOM 807 C CA . THR A 1 105 ? -8.120 -2.977 -13.169 1.00 88.56 105 THR A CA 1
ATOM 808 C C . THR A 1 105 ? -7.559 -2.474 -11.847 1.00 88.56 105 THR A C 1
ATOM 810 O O . THR A 1 105 ? -8.182 -2.630 -10.800 1.00 88.56 105 THR A O 1
ATOM 813 N N . THR A 1 106 ? -6.382 -1.847 -11.886 1.00 87.38 106 THR A N 1
ATOM 814 C CA . THR A 1 106 ? -5.733 -1.235 -10.708 1.00 87.38 106 THR A CA 1
ATOM 815 C C . THR A 1 106 ? -5.602 0.294 -10.824 1.00 87.38 106 THR A C 1
ATOM 817 O O . THR A 1 106 ? -5.309 0.972 -9.843 1.00 87.38 106 THR A O 1
ATOM 820 N N . CYS A 1 107 ? -5.831 0.869 -12.006 1.00 85.69 107 CYS A N 1
ATOM 821 C CA . CYS A 1 107 ? -5.623 2.294 -12.257 1.00 85.69 107 CYS A CA 1
ATOM 822 C C . CYS A 1 107 ? -6.540 3.209 -11.416 1.00 85.69 107 CYS A C 1
ATOM 824 O O . CYS A 1 107 ? -7.734 2.956 -11.267 1.00 85.69 107 CYS A O 1
ATOM 826 N N . THR A 1 108 ? -5.988 4.319 -10.913 1.00 82.00 108 THR A N 1
ATOM 827 C CA . THR A 1 108 ? -6.743 5.367 -10.194 1.00 82.00 108 THR A CA 1
ATOM 828 C C . THR A 1 108 ? -7.371 6.401 -11.124 1.00 82.00 108 THR A C 1
ATOM 830 O O . THR A 1 108 ? -8.309 7.087 -10.723 1.00 82.00 108 THR A O 1
ATOM 833 N N . HIS A 1 109 ? -6.881 6.529 -12.359 1.00 80.44 109 HIS A N 1
ATOM 834 C CA . HIS A 1 109 ? -7.433 7.433 -13.372 1.00 80.44 109 HIS A CA 1
ATOM 835 C C . HIS A 1 109 ? -8.552 6.730 -14.147 1.00 80.44 109 HIS A C 1
ATOM 837 O O . HIS A 1 109 ? -8.493 6.596 -15.365 1.00 80.44 109 HIS A O 1
ATOM 843 N N . THR A 1 110 ? -9.587 6.271 -13.434 1.00 76.94 110 THR A N 1
ATOM 844 C CA . THR A 1 110 ? -10.685 5.485 -14.028 1.00 76.94 110 THR A CA 1
ATOM 845 C C . THR A 1 110 ? -11.425 6.218 -15.145 1.00 76.94 110 THR A C 1
ATOM 847 O O . THR A 1 110 ? -12.001 5.586 -16.019 1.00 76.94 110 THR A O 1
ATOM 850 N N . TRP A 1 111 ? -11.392 7.550 -15.136 1.00 75.69 111 TRP A N 1
ATOM 851 C CA . TRP A 1 111 ? -12.027 8.413 -16.136 1.00 75.69 111 TRP A CA 1
ATOM 852 C C . TRP A 1 111 ? -11.244 8.496 -17.455 1.00 75.69 111 TRP A C 1
ATOM 854 O O . TRP A 1 111 ? -11.801 8.905 -18.465 1.00 75.69 111 TRP A O 1
ATOM 864 N N . GLU A 1 112 ? -9.957 8.133 -17.445 1.00 77.00 112 GLU A N 1
ATOM 865 C CA . GLU A 1 112 ? -9.075 8.150 -18.622 1.00 77.00 112 GLU A CA 1
ATOM 866 C C . GLU A 1 112 ? -8.964 6.765 -19.287 1.00 77.00 112 GLU A C 1
ATOM 868 O O . GLU A 1 112 ? -8.265 6.612 -20.290 1.00 77.00 112 GLU A O 1
ATOM 873 N N . MET A 1 113 ? -9.627 5.751 -18.721 1.00 81.00 113 MET A N 1
ATOM 874 C CA . MET A 1 113 ? -9.589 4.376 -19.212 1.00 81.00 113 MET A CA 1
ATOM 875 C C . MET A 1 113 ? -10.395 4.205 -20.502 1.00 81.00 113 MET A C 1
ATOM 877 O O . MET A 1 113 ? -11.453 4.802 -20.692 1.00 81.00 113 MET A O 1
ATOM 881 N N . THR A 1 114 ? -9.917 3.318 -21.368 1.00 83.19 114 THR A N 1
ATOM 882 C CA . THR A 1 114 ? -10.590 2.898 -22.605 1.00 83.19 114 THR A CA 1
ATOM 883 C C . THR A 1 114 ? -10.544 1.374 -22.731 1.00 83.19 114 THR A C 1
ATOM 885 O O . THR A 1 114 ? -9.790 0.717 -22.016 1.00 83.19 114 THR A O 1
ATOM 888 N N . ASN A 1 115 ? -11.298 0.803 -23.677 1.00 80.81 115 ASN A N 1
ATOM 889 C CA . ASN A 1 115 ? -11.242 -0.639 -23.959 1.00 80.81 115 ASN A CA 1
ATOM 890 C C . ASN A 1 115 ? -9.848 -1.108 -24.411 1.00 80.81 115 ASN A C 1
ATOM 892 O O . ASN A 1 115 ? -9.504 -2.267 -24.217 1.00 80.81 115 ASN A O 1
ATOM 896 N N . HIS A 1 116 ? -9.057 -0.211 -25.009 1.00 82.25 116 HIS A N 1
ATOM 897 C CA . HIS A 1 116 ? -7.691 -0.503 -25.445 1.00 82.25 116 HIS A CA 1
ATOM 898 C C . HIS A 1 116 ? -6.659 -0.245 -24.341 1.00 82.25 116 HIS A C 1
ATOM 900 O O . HIS A 1 116 ? -5.732 -1.027 -24.181 1.00 82.25 116 HIS A O 1
ATOM 906 N N . HIS A 1 117 ? -6.844 0.817 -23.552 1.00 86.88 117 HIS A N 1
ATOM 907 C CA . HIS A 1 117 ? -5.944 1.195 -22.462 1.00 86.88 117 HIS A CA 1
ATOM 908 C C . HIS A 1 117 ? -6.705 1.225 -21.137 1.00 86.88 117 HIS A C 1
ATOM 910 O O . HIS A 1 117 ? -7.329 2.230 -20.781 1.00 86.88 117 HIS A O 1
ATOM 916 N N . THR A 1 118 ? -6.649 0.120 -20.399 1.00 90.12 118 THR A N 1
ATOM 917 C CA . THR A 1 118 ? -7.269 -0.008 -19.073 1.00 90.12 118 THR A CA 1
ATOM 918 C C . THR A 1 118 ? -6.404 0.601 -17.964 1.00 90.12 118 THR A C 1
ATOM 920 O O . THR A 1 118 ? -6.876 0.812 -16.848 1.00 90.12 118 THR A O 1
ATOM 923 N N . HIS A 1 119 ? -5.143 0.926 -18.255 1.00 92.50 119 HIS A N 1
ATOM 924 C CA . HIS A 1 119 ? -4.210 1.518 -17.305 1.00 92.50 119 HIS A CA 1
ATOM 925 C C . HIS A 1 119 ? -3.534 2.764 -17.889 1.00 92.50 119 HIS A C 1
ATOM 927 O O . HIS A 1 119 ? -3.118 2.784 -19.044 1.00 92.50 119 HIS A O 1
ATOM 933 N N . CYS A 1 120 ? -3.380 3.824 -17.087 1.00 90.56 120 CYS A N 1
ATOM 934 C CA . CYS A 1 120 ? -2.678 5.031 -17.541 1.00 90.56 120 CYS A CA 1
ATOM 935 C C . CYS A 1 120 ? -1.152 4.851 -17.592 1.00 90.56 120 CYS A C 1
ATOM 937 O O . CYS A 1 120 ? -0.487 5.501 -18.390 1.00 90.56 120 CYS A O 1
ATOM 939 N N . GLY A 1 121 ? -0.596 3.989 -16.732 1.00 90.81 121 GLY A N 1
ATOM 940 C CA . GLY A 1 121 ? 0.849 3.766 -16.622 1.00 90.81 121 GLY A CA 1
ATOM 941 C C . GLY A 1 121 ? 1.643 4.839 -15.876 1.00 90.81 121 GLY A C 1
ATOM 942 O O . GLY A 1 121 ? 2.844 4.684 -15.668 1.00 90.81 121 GLY A O 1
ATOM 943 N N . THR A 1 122 ? 0.984 5.898 -15.403 1.00 86.88 122 THR A N 1
ATOM 944 C CA . THR A 1 122 ? 1.649 7.006 -14.701 1.00 86.88 122 THR A CA 1
ATOM 945 C C . THR A 1 122 ? 1.276 7.127 -13.227 1.00 86.88 122 THR A C 1
ATOM 947 O O . THR A 1 122 ? 2.065 7.639 -12.438 1.00 86.88 122 THR A O 1
ATOM 950 N N . CYS A 1 123 ? 0.112 6.617 -12.812 1.00 85.12 123 CYS A N 1
ATOM 951 C CA . CYS A 1 123 ? -0.312 6.712 -11.418 1.00 85.12 123 CYS A CA 1
ATOM 952 C C . CYS A 1 123 ? 0.400 5.697 -10.509 1.00 85.12 123 CYS A C 1
ATOM 954 O O . CYS A 1 123 ? 0.832 4.630 -10.953 1.00 85.12 123 CYS A O 1
ATOM 956 N N . SER A 1 124 ? 0.447 5.991 -9.205 1.00 85.69 124 SER A N 1
ATOM 957 C CA . SER A 1 124 ? 1.130 5.160 -8.200 1.00 85.69 124 SER A CA 1
ATOM 958 C C . SER A 1 124 ? 0.671 3.699 -8.190 1.00 85.69 124 SER A C 1
ATOM 960 O O . SER A 1 124 ? 1.493 2.803 -8.044 1.00 85.69 124 SER A O 1
ATOM 962 N N . GLN A 1 125 ? -0.621 3.443 -8.411 1.00 87.69 125 GLN A N 1
ATOM 963 C CA . GLN A 1 125 ? -1.171 2.084 -8.445 1.00 87.69 125 GLN A CA 1
ATOM 964 C C . GLN A 1 125 ? -0.755 1.312 -9.710 1.00 87.69 125 GLN A C 1
ATOM 966 O O . GLN A 1 125 ? -0.526 0.106 -9.648 1.00 87.69 125 GLN A O 1
ATOM 971 N N . CYS A 1 126 ? -0.617 1.990 -10.859 1.00 92.56 126 CYS A N 1
ATOM 972 C CA . CYS A 1 126 ? -0.080 1.365 -12.075 1.00 92.56 126 CYS A CA 1
ATOM 973 C C . CYS A 1 126 ? 1.405 1.029 -11.910 1.00 92.56 126 CYS A C 1
ATOM 975 O O . CYS A 1 126 ? 1.831 -0.046 -12.327 1.00 92.56 126 CYS A O 1
ATOM 977 N N . ILE A 1 127 ? 2.167 1.928 -11.280 1.00 92.19 127 ILE A N 1
ATOM 978 C CA . ILE A 1 127 ? 3.588 1.728 -10.981 1.00 92.19 127 ILE A CA 1
ATOM 979 C C . ILE A 1 127 ? 3.766 0.524 -10.043 1.00 92.19 127 ILE A C 1
ATOM 981 O O . ILE A 1 127 ? 4.447 -0.427 -10.419 1.00 92.19 127 ILE A O 1
ATOM 985 N N . ASP A 1 128 ? 3.095 0.510 -8.884 1.00 93.44 128 ASP A N 1
ATOM 986 C CA . ASP A 1 128 ? 3.165 -0.599 -7.915 1.00 93.44 128 ASP A CA 1
ATOM 987 C C . ASP A 1 128 ? 2.772 -1.937 -8.553 1.00 93.44 128 ASP A C 1
ATOM 989 O O . ASP A 1 128 ? 3.496 -2.921 -8.417 1.00 93.44 128 ASP A O 1
ATOM 993 N N . ARG A 1 129 ? 1.692 -1.962 -9.353 1.00 95.94 129 ARG A N 1
ATOM 994 C CA . ARG A 1 129 ? 1.294 -3.156 -10.113 1.00 95.94 129 ARG A CA 1
ATOM 995 C C . ARG A 1 129 ? 2.425 -3.667 -11.001 1.00 95.94 129 ARG A C 1
ATOM 997 O O . ARG A 1 129 ? 2.740 -4.847 -10.922 1.00 95.94 129 ARG A O 1
ATOM 1004 N N . ARG A 1 130 ? 3.043 -2.817 -11.826 1.00 97.19 130 ARG A N 1
ATOM 1005 C CA . ARG A 1 130 ? 4.085 -3.263 -12.766 1.00 97.19 130 ARG A CA 1
ATOM 1006 C C . ARG A 1 130 ? 5.326 -3.784 -12.063 1.00 97.19 130 ARG A C 1
ATOM 1008 O O . ARG A 1 130 ? 5.820 -4.841 -12.438 1.00 97.19 130 ARG A O 1
ATOM 1015 N N . PHE A 1 131 ? 5.794 -3.097 -11.025 1.00 97.50 131 PHE A N 1
ATOM 1016 C CA . PHE A 1 131 ? 6.895 -3.603 -10.203 1.00 97.50 131 PHE A CA 1
ATOM 1017 C C . PHE A 1 131 ? 6.544 -4.955 -9.573 1.00 97.50 131 PHE A C 1
ATOM 1019 O O . PHE A 1 131 ? 7.327 -5.899 -9.650 1.00 97.50 131 PHE A O 1
ATOM 1026 N N . ALA A 1 132 ? 5.338 -5.080 -9.023 1.00 97.88 132 ALA A N 1
ATOM 1027 C CA . ALA A 1 132 ? 4.877 -6.300 -8.380 1.00 97.88 132 ALA A CA 1
ATOM 1028 C C . ALA A 1 132 ? 4.713 -7.485 -9.348 1.00 97.88 132 ALA A C 1
ATOM 1030 O O . ALA A 1 132 ? 5.042 -8.611 -8.983 1.00 97.88 132 ALA A O 1
ATOM 1031 N N . MET A 1 133 ? 4.246 -7.246 -10.579 1.00 98.19 133 MET A N 1
ATOM 1032 C CA . MET A 1 133 ? 4.137 -8.273 -11.624 1.00 98.19 133 MET A CA 1
ATOM 1033 C C . MET A 1 133 ? 5.508 -8.849 -11.994 1.00 98.19 133 MET A C 1
ATOM 1035 O O . MET A 1 133 ? 5.647 -10.068 -12.107 1.00 98.19 133 MET A O 1
ATOM 1039 N N . ILE A 1 134 ? 6.523 -7.987 -12.127 1.00 98.31 134 ILE A N 1
ATOM 1040 C CA . ILE A 1 134 ? 7.905 -8.401 -12.406 1.00 98.31 134 ILE A CA 1
ATOM 1041 C C . ILE A 1 134 ? 8.488 -9.163 -11.213 1.00 98.31 134 ILE A C 1
ATOM 1043 O O . ILE A 1 134 ? 9.028 -10.254 -11.388 1.00 98.31 134 ILE A O 1
ATOM 1047 N N . ALA A 1 135 ? 8.333 -8.633 -9.995 1.00 98.12 135 ALA A N 1
ATOM 1048 C CA . ALA A 1 135 ? 8.828 -9.273 -8.776 1.00 98.12 135 ALA A CA 1
ATOM 1049 C C . ALA A 1 135 ? 8.216 -10.671 -8.561 1.00 98.12 135 ALA A C 1
ATOM 1051 O O . ALA A 1 135 ? 8.920 -11.608 -8.188 1.00 98.12 135 ALA A O 1
ATOM 1052 N N . ALA A 1 136 ? 6.926 -10.835 -8.871 1.00 97.88 136 ALA A N 1
ATOM 1053 C CA . ALA A 1 136 ? 6.219 -12.113 -8.799 1.00 97.88 136 ALA A CA 1
ATOM 1054 C C . ALA A 1 136 ? 6.454 -13.034 -10.016 1.00 97.88 136 ALA A C 1
ATOM 1056 O O . ALA A 1 136 ? 5.884 -14.125 -10.060 1.00 97.88 136 ALA A O 1
ATOM 1057 N N . LYS A 1 137 ? 7.268 -12.619 -11.004 1.00 97.62 137 LYS A N 1
ATOM 1058 C CA . LYS A 1 137 ? 7.535 -13.355 -12.259 1.00 97.62 137 LYS A CA 1
ATOM 1059 C C . LYS A 1 137 ? 6.257 -13.746 -13.013 1.00 97.62 137 LYS A C 1
ATOM 1061 O O . LYS A 1 137 ? 6.131 -14.855 -13.534 1.00 97.62 137 LYS A O 1
ATOM 1066 N N . ALA A 1 138 ? 5.287 -12.841 -13.012 1.00 97.31 138 ALA A N 1
ATOM 1067 C CA . ALA A 1 138 ? 3.972 -13.050 -13.600 1.00 97.31 138 ALA A CA 1
ATOM 1068 C C . ALA A 1 138 ? 3.670 -12.046 -14.720 1.00 97.31 138 ALA A C 1
ATOM 1070 O O . ALA A 1 138 ? 2.545 -12.004 -15.212 1.00 97.31 138 ALA A O 1
ATOM 1071 N N . ASP A 1 139 ? 4.637 -11.215 -15.109 1.00 96.25 139 ASP A N 1
ATOM 1072 C CA . ASP A 1 139 ? 4.446 -10.087 -16.021 1.00 96.25 139 ASP A CA 1
ATOM 1073 C C . ASP A 1 139 ? 3.969 -10.476 -17.427 1.00 96.25 139 ASP A C 1
ATOM 1075 O O . ASP A 1 139 ? 3.323 -9.670 -18.088 1.00 96.25 139 ASP A O 1
ATOM 1079 N N . GLN A 1 140 ? 4.147 -11.734 -17.838 1.00 95.75 140 GLN A N 1
ATOM 1080 C CA . GLN A 1 140 ? 3.529 -12.299 -19.041 1.00 95.75 140 GLN A CA 1
ATOM 1081 C C . GLN A 1 140 ? 1.987 -12.318 -19.008 1.00 95.75 140 GLN A C 1
ATOM 1083 O O . GLN A 1 140 ? 1.355 -12.420 -20.055 1.00 95.75 140 GLN A O 1
ATOM 1088 N N . HIS A 1 141 ? 1.377 -12.229 -17.822 1.00 96.75 141 HIS A N 1
ATOM 1089 C CA . HIS A 1 141 ? -0.078 -12.194 -17.628 1.00 96.75 141 HIS A CA 1
ATOM 1090 C C . HIS A 1 141 ? -0.632 -10.763 -17.494 1.00 96.75 141 HIS A C 1
ATOM 1092 O O . HIS A 1 141 ? -1.830 -10.587 -17.274 1.00 96.75 141 HIS A O 1
ATOM 1098 N N . ASP A 1 142 ? 0.223 -9.740 -17.606 1.00 96.00 142 ASP A N 1
ATOM 1099 C CA . ASP A 1 142 ? -0.138 -8.322 -17.523 1.00 96.00 142 ASP A CA 1
ATOM 1100 C C . ASP A 1 142 ? 0.313 -7.585 -18.801 1.00 96.00 142 ASP A C 1
ATOM 1102 O O . ASP A 1 142 ? 1.436 -7.067 -18.856 1.00 96.00 142 ASP A O 1
ATOM 1106 N N . PRO A 1 143 ? -0.542 -7.558 -19.846 1.00 93.94 143 PRO A N 1
ATOM 1107 C CA . PRO A 1 143 ? -0.193 -7.018 -21.159 1.00 93.94 143 PRO A CA 1
ATOM 1108 C C . PRO A 1 143 ? 0.274 -5.565 -21.078 1.00 93.94 143 PRO A C 1
ATOM 1110 O O . PRO A 1 143 ? -0.420 -4.710 -20.524 1.00 93.94 143 PRO A O 1
ATOM 1113 N N . VAL A 1 144 ? 1.442 -5.269 -21.649 1.00 94.06 144 VAL A N 1
ATOM 1114 C CA . VAL A 1 144 ? 2.019 -3.912 -21.642 1.00 94.06 144 VAL A CA 1
ATOM 1115 C C . VAL A 1 144 ? 1.142 -2.962 -22.460 1.00 94.06 144 VAL A C 1
ATOM 1117 O O . VAL A 1 144 ? 0.987 -1.800 -22.107 1.00 94.06 144 VAL A O 1
ATOM 1120 N N . GLU A 1 145 ? 0.507 -3.471 -23.510 1.00 92.88 145 GLU A N 1
ATOM 1121 C CA . GLU A 1 145 ? -0.350 -2.740 -24.442 1.00 92.88 145 GLU A CA 1
ATOM 1122 C C . GLU A 1 145 ? -1.618 -2.199 -23.768 1.00 92.88 145 GLU A C 1
ATOM 1124 O O . GLU A 1 145 ? -2.204 -1.225 -24.233 1.00 92.88 145 GLU A O 1
ATOM 1129 N N . ALA A 1 146 ? -2.022 -2.789 -22.636 1.00 92.12 146 ALA A N 1
ATOM 1130 C CA . ALA A 1 146 ? -3.130 -2.287 -21.829 1.00 92.12 146 ALA A CA 1
ATOM 1131 C C . ALA A 1 146 ? -2.784 -0.972 -21.099 1.00 92.12 146 ALA A C 1
ATOM 1133 O O . ALA A 1 146 ? -3.674 -0.318 -20.541 1.00 92.12 146 ALA A O 1
ATOM 1134 N N . TYR A 1 147 ? -1.505 -0.582 -21.086 1.00 93.62 147 TYR A N 1
ATOM 1135 C CA . TYR A 1 147 ? -1.009 0.648 -20.487 1.00 93.62 147 TYR A CA 1
ATOM 1136 C C . TYR A 1 147 ? -0.822 1.728 -21.551 1.00 93.62 147 TYR A C 1
ATOM 1138 O O . TYR A 1 147 ? -0.113 1.538 -22.533 1.00 93.62 147 TYR A O 1
ATOM 1146 N N . LYS A 1 148 ? -1.404 2.909 -21.323 1.00 91.94 148 LYS A N 1
ATOM 1147 C CA . LYS A 1 148 ? -1.215 4.080 -22.194 1.00 91.94 148 LYS A CA 1
ATOM 1148 C C . LYS A 1 148 ? 0.250 4.525 -22.272 1.00 91.94 148 LYS A C 1
ATOM 1150 O O . LYS A 1 148 ? 0.673 5.043 -23.301 1.00 91.94 148 LYS A O 1
ATOM 1155 N N . ALA A 1 149 ? 0.992 4.358 -21.179 1.00 91.62 149 ALA A N 1
ATOM 1156 C CA . ALA A 1 149 ? 2.429 4.574 -21.121 1.00 91.62 149 ALA A CA 1
ATOM 1157 C C . ALA A 1 149 ? 3.102 3.395 -20.407 1.00 91.62 149 ALA A C 1
ATOM 1159 O O . ALA A 1 149 ? 2.712 3.052 -19.290 1.00 91.62 149 ALA A O 1
ATOM 1160 N N . ASP A 1 150 ? 4.125 2.788 -21.008 1.00 94.62 150 ASP A N 1
ATOM 1161 C CA . ASP A 1 150 ? 4.961 1.810 -20.307 1.00 94.62 150 ASP A CA 1
ATOM 1162 C C . ASP A 1 150 ? 5.759 2.512 -19.199 1.00 94.62 150 ASP A C 1
ATOM 1164 O O . ASP A 1 150 ? 6.502 3.470 -19.426 1.00 94.62 150 ASP A O 1
ATOM 1168 N N . ILE A 1 151 ? 5.625 1.980 -17.986 1.00 92.94 151 ILE A N 1
ATOM 1169 C CA . ILE A 1 151 ? 6.237 2.477 -16.761 1.00 92.94 151 ILE A CA 1
ATOM 1170 C C . ILE A 1 151 ? 7.765 2.554 -16.904 1.00 92.94 151 ILE A C 1
ATOM 1172 O O . ILE A 1 151 ? 8.376 3.505 -16.405 1.00 92.94 151 ILE A O 1
ATOM 1176 N N . PHE A 1 152 ? 8.393 1.572 -17.549 1.00 93.94 152 PHE A N 1
ATOM 1177 C CA . PHE A 1 152 ? 9.848 1.420 -17.520 1.00 93.94 152 PHE A CA 1
ATOM 1178 C C . PHE A 1 152 ? 10.551 2.126 -18.678 1.00 93.94 152 PHE A C 1
ATOM 1180 O O . PHE A 1 152 ? 11.595 2.749 -18.471 1.00 93.94 152 PHE A O 1
ATOM 1187 N N . THR A 1 153 ? 9.991 2.028 -19.884 1.00 92.88 153 THR A N 1
ATOM 1188 C CA . THR A 1 153 ? 10.705 2.348 -21.130 1.00 92.88 153 THR A CA 1
ATOM 1189 C C . THR A 1 153 ? 10.241 3.635 -21.806 1.00 92.88 153 THR A C 1
ATOM 1191 O O . THR A 1 153 ? 11.019 4.224 -22.554 1.00 92.88 153 THR A O 1
ATOM 1194 N N . GLN A 1 154 ? 9.020 4.107 -21.543 1.00 91.69 154 GLN A N 1
ATOM 1195 C CA . GLN A 1 154 ? 8.455 5.269 -22.229 1.00 91.69 154 GLN A CA 1
ATOM 1196 C C . GLN A 1 154 ? 8.612 6.571 -21.430 1.00 91.69 154 GLN A C 1
ATOM 1198 O O . GLN A 1 154 ? 8.747 6.580 -20.202 1.00 91.69 154 GLN A O 1
ATOM 1203 N N . SER A 1 155 ? 8.617 7.683 -22.170 1.00 87.19 155 SER A N 1
ATOM 1204 C CA . SER A 1 155 ? 8.629 9.047 -21.630 1.00 87.19 155 SER A CA 1
ATOM 1205 C C . SER A 1 155 ? 7.294 9.379 -20.962 1.00 87.19 155 SER A C 1
ATOM 1207 O O . SER A 1 155 ? 6.246 8.832 -21.313 1.00 87.19 155 SER A O 1
ATOM 1209 N N . ARG A 1 156 ? 7.329 10.307 -20.003 1.00 84.94 156 ARG A N 1
ATOM 1210 C CA . ARG A 1 156 ? 6.140 10.832 -19.324 1.00 84.94 156 ARG A CA 1
ATOM 1211 C C . ARG A 1 156 ? 6.037 12.316 -19.621 1.00 84.94 156 ARG A C 1
ATOM 1213 O O . ARG A 1 156 ? 6.974 13.063 -19.382 1.00 84.94 156 ARG A O 1
ATOM 1220 N N . SER A 1 157 ? 4.892 12.775 -20.112 1.00 75.81 157 SER A N 1
ATOM 1221 C CA . SER A 1 157 ? 4.757 14.173 -20.538 1.00 75.81 157 SER A CA 1
ATOM 1222 C C . SER A 1 157 ? 4.650 15.168 -19.378 1.00 75.81 157 SER A C 1
ATOM 1224 O O . SER A 1 157 ? 4.968 16.337 -19.561 1.00 75.81 157 SER A O 1
ATOM 1226 N N . LYS A 1 158 ? 4.175 14.736 -18.202 1.00 77.88 158 LYS A N 1
ATOM 1227 C CA . LYS A 1 158 ? 3.958 15.602 -17.033 1.00 77.88 158 LYS A CA 1
ATOM 1228 C C . LYS A 1 158 ? 5.062 15.404 -15.999 1.00 77.88 158 LYS A C 1
ATOM 1230 O O . LYS A 1 158 ? 5.405 14.267 -15.676 1.00 77.88 158 LYS A O 1
ATOM 1235 N N . ASP A 1 159 ? 5.549 16.495 -15.417 1.00 74.25 159 ASP A N 1
ATOM 1236 C CA . ASP A 1 159 ? 6.595 16.437 -14.387 1.00 74.25 159 ASP A CA 1
ATOM 1237 C C . ASP A 1 159 ? 6.130 15.707 -13.122 1.00 74.25 159 ASP A C 1
ATOM 1239 O O . ASP A 1 159 ? 6.889 14.936 -12.541 1.00 74.25 159 ASP A O 1
ATOM 1243 N N . GLU A 1 160 ? 4.858 15.853 -12.741 1.00 72.88 160 GLU A N 1
ATOM 1244 C CA . GLU A 1 160 ? 4.264 15.123 -11.612 1.00 72.88 160 GLU A CA 1
ATOM 1245 C C . GLU A 1 160 ? 4.359 13.598 -11.789 1.00 72.88 160 GLU A C 1
ATOM 1247 O O . GLU A 1 160 ? 4.684 12.880 -10.842 1.00 72.88 160 GLU A O 1
ATOM 1252 N N . ASP A 1 161 ? 4.145 13.100 -13.011 1.00 79.50 161 ASP A N 1
ATOM 1253 C CA . ASP A 1 161 ? 4.211 11.670 -13.327 1.00 79.50 161 ASP A CA 1
ATOM 1254 C C . ASP A 1 161 ? 5.657 11.147 -13.251 1.00 79.50 161 ASP A C 1
ATOM 1256 O O . ASP A 1 161 ? 5.896 10.020 -12.806 1.00 79.50 161 ASP A O 1
ATOM 1260 N N . LYS A 1 162 ? 6.635 11.968 -13.663 1.00 80.19 162 LYS A N 1
ATOM 1261 C CA . LYS A 1 162 ? 8.072 11.657 -13.539 1.00 80.19 162 LYS A CA 1
ATOM 1262 C C . LYS A 1 162 ? 8.487 11.590 -12.073 1.00 80.19 162 LYS A C 1
ATOM 1264 O O . LYS A 1 162 ? 9.102 10.612 -11.650 1.00 80.19 162 LYS A O 1
ATOM 1269 N N . ILE A 1 163 ? 8.095 12.602 -11.295 1.00 77.56 163 ILE A N 1
ATOM 1270 C CA . ILE A 1 163 ? 8.367 12.686 -9.857 1.00 77.56 163 ILE A CA 1
ATOM 1271 C C . ILE A 1 163 ? 7.752 11.489 -9.132 1.00 77.56 163 ILE A C 1
ATOM 1273 O O . ILE A 1 163 ? 8.415 10.897 -8.288 1.00 77.56 163 ILE A O 1
ATOM 1277 N N . MET A 1 164 ? 6.523 11.088 -9.473 1.00 80.56 164 MET A N 1
ATOM 1278 C CA . MET A 1 164 ? 5.864 9.936 -8.854 1.00 80.56 164 MET A CA 1
ATOM 1279 C C . MET A 1 164 ? 6.653 8.637 -9.056 1.00 80.56 164 MET A C 1
ATOM 1281 O O . MET A 1 164 ? 6.879 7.900 -8.095 1.00 80.56 164 MET A O 1
ATOM 1285 N N . ALA A 1 165 ? 7.089 8.356 -10.287 1.00 81.94 165 ALA A N 1
ATOM 1286 C CA . ALA A 1 165 ? 7.840 7.142 -10.599 1.00 81.94 165 ALA A CA 1
ATOM 1287 C C . ALA A 1 165 ? 9.215 7.119 -9.914 1.00 81.94 165 ALA A C 1
ATOM 1289 O O . ALA A 1 165 ? 9.585 6.109 -9.313 1.00 81.94 165 ALA A O 1
ATOM 1290 N N . ALA A 1 166 ? 9.936 8.241 -9.938 1.00 81.88 166 ALA A N 1
ATOM 1291 C CA . ALA A 1 166 ? 11.228 8.347 -9.271 1.00 81.88 166 ALA A CA 1
ATOM 1292 C C . ALA A 1 166 ? 11.104 8.291 -7.744 1.00 81.88 166 ALA A C 1
ATOM 1294 O O . ALA A 1 166 ? 11.846 7.553 -7.107 1.00 81.88 166 ALA A O 1
ATOM 1295 N N . ALA A 1 167 ? 10.133 8.988 -7.145 1.00 81.88 167 ALA A N 1
ATOM 1296 C CA . ALA A 1 167 ? 9.894 8.945 -5.701 1.00 81.88 167 ALA A CA 1
ATOM 1297 C C . ALA A 1 167 ? 9.511 7.539 -5.216 1.00 81.88 167 ALA A C 1
ATOM 1299 O O . ALA A 1 167 ? 9.891 7.139 -4.115 1.00 81.88 167 ALA A O 1
ATOM 1300 N N . TYR A 1 168 ? 8.775 6.780 -6.034 1.00 84.75 168 TYR A N 1
ATOM 1301 C CA . TYR A 1 168 ? 8.439 5.390 -5.740 1.00 84.75 168 TYR A CA 1
ATOM 1302 C C . TYR A 1 168 ? 9.695 4.506 -5.645 1.00 84.75 168 TYR A C 1
ATOM 1304 O O . TYR A 1 168 ? 9.850 3.770 -4.669 1.00 84.75 168 TYR A O 1
ATOM 1312 N N . LEU A 1 169 ? 10.607 4.610 -6.619 1.00 85.88 169 LEU A N 1
ATOM 1313 C CA . LEU A 1 169 ? 11.869 3.863 -6.619 1.00 85.88 169 LEU A CA 1
ATOM 1314 C C . LEU A 1 169 ? 12.823 4.341 -5.513 1.00 85.88 169 LEU A C 1
ATOM 1316 O O . LEU A 1 169 ? 13.403 3.528 -4.798 1.00 85.88 169 LEU A O 1
ATOM 1320 N N . GLU A 1 170 ? 12.949 5.653 -5.335 1.00 83.94 170 GLU A N 1
ATOM 1321 C CA . GLU A 1 170 ? 13.834 6.263 -4.341 1.00 83.94 170 GLU A CA 1
ATOM 1322 C C . GLU A 1 170 ? 13.456 5.849 -2.917 1.00 83.94 170 GLU A C 1
ATOM 1324 O O . GLU A 1 170 ? 14.314 5.493 -2.113 1.00 83.94 170 GLU A O 1
ATOM 1329 N N . ARG A 1 171 ? 12.157 5.777 -2.611 1.00 83.06 171 ARG A N 1
ATOM 1330 C CA . ARG A 1 171 ? 11.695 5.192 -1.350 1.00 83.06 171 ARG A CA 1
ATOM 1331 C C . ARG A 1 171 ? 12.182 3.759 -1.175 1.00 83.06 171 ARG A C 1
ATOM 1333 O O . ARG A 1 171 ? 12.585 3.400 -0.071 1.00 83.06 171 ARG A O 1
ATOM 1340 N N . ALA A 1 172 ? 12.051 2.921 -2.201 1.00 88.06 172 ALA A N 1
ATOM 1341 C CA . ALA A 1 172 ? 12.451 1.524 -2.095 1.00 88.06 172 ALA A CA 1
ATOM 1342 C C . ALA A 1 172 ? 13.948 1.415 -1.783 1.00 88.06 172 ALA A C 1
ATOM 1344 O O . ALA A 1 172 ? 14.311 0.673 -0.876 1.00 88.06 172 ALA A O 1
ATOM 1345 N N . ASN A 1 173 ? 14.790 2.229 -2.428 1.00 86.31 173 ASN A N 1
ATOM 1346 C CA . ASN A 1 173 ? 16.214 2.323 -2.096 1.00 86.31 173 ASN A CA 1
ATOM 1347 C C . ASN A 1 173 ? 16.426 2.753 -0.637 1.00 86.31 173 ASN A C 1
ATOM 1349 O O . ASN A 1 173 ? 17.108 2.059 0.109 1.00 86.31 173 ASN A O 1
ATOM 1353 N N . GLN A 1 174 ? 15.762 3.825 -0.192 1.00 84.38 174 GLN A N 1
ATOM 1354 C CA . GLN A 1 174 ? 15.870 4.306 1.189 1.00 84.38 174 GLN A CA 1
ATOM 1355 C C . GLN A 1 174 ? 15.488 3.233 2.208 1.00 84.38 174 GLN A C 1
ATOM 1357 O O . GLN A 1 174 ? 16.204 3.032 3.177 1.00 84.38 174 GLN A O 1
ATOM 1362 N N . VAL A 1 175 ? 14.375 2.525 2.008 1.00 86.62 175 VAL A N 1
ATOM 1363 C CA . VAL A 1 175 ? 13.943 1.455 2.920 1.00 86.62 175 VAL A CA 1
ATOM 1364 C C . VAL A 1 175 ? 14.888 0.254 2.853 1.00 86.62 175 VAL A C 1
ATOM 1366 O O . VAL A 1 175 ? 15.154 -0.373 3.878 1.00 86.62 175 VAL A O 1
ATOM 1369 N N . ARG A 1 176 ? 15.405 -0.082 1.667 1.00 87.50 176 ARG A N 1
ATOM 1370 C CA . ARG A 1 176 ? 16.367 -1.174 1.494 1.00 87.50 176 ARG A CA 1
ATOM 1371 C C . ARG A 1 176 ? 17.653 -0.904 2.266 1.00 87.50 176 ARG A C 1
ATOM 1373 O O . ARG A 1 176 ? 18.134 -1.830 2.910 1.00 87.50 176 ARG A O 1
ATOM 1380 N N . ASP A 1 177 ? 18.145 0.327 2.248 1.00 83.19 177 ASP A N 1
ATOM 1381 C CA . ASP A 1 177 ? 19.418 0.716 2.866 1.00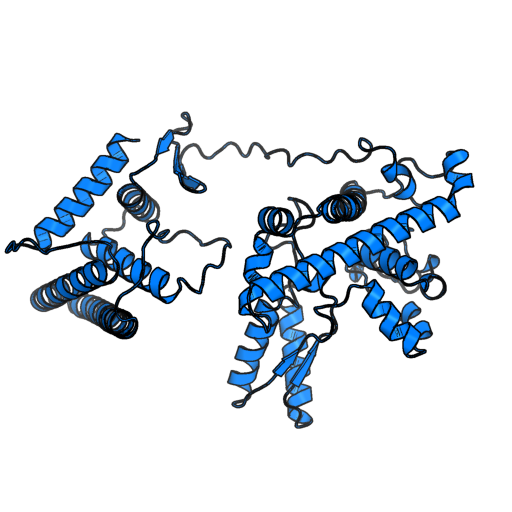 83.19 177 ASP A CA 1
ATOM 1382 C C . ASP A 1 177 ? 19.291 0.960 4.389 1.00 83.19 177 ASP A C 1
ATOM 1384 O O . ASP A 1 177 ? 20.269 1.241 5.077 1.00 83.19 177 ASP A O 1
ATOM 1388 N N . GLN A 1 178 ? 18.078 0.847 4.939 1.00 78.94 178 GLN A N 1
ATOM 1389 C CA . GLN A 1 178 ? 17.801 0.943 6.371 1.00 78.94 178 GLN A CA 1
ATOM 1390 C C . GLN A 1 178 ? 17.828 -0.452 7.003 1.00 78.94 178 GLN A C 1
ATOM 1392 O O . GLN A 1 178 ? 16.906 -1.255 6.821 1.00 78.94 178 GLN A O 1
ATOM 1397 N N . ASP A 1 179 ? 18.876 -0.745 7.767 1.00 77.44 179 ASP A N 1
ATOM 1398 C CA . ASP A 1 179 ? 19.060 -2.050 8.424 1.00 77.44 179 ASP A CA 1
ATOM 1399 C C . ASP A 1 179 ? 18.557 -2.093 9.870 1.00 77.44 179 ASP A C 1
ATOM 1401 O O . ASP A 1 179 ? 18.486 -3.163 10.470 1.00 77.44 179 ASP A O 1
ATOM 1405 N N . ASP A 1 180 ? 18.156 -0.945 10.417 1.00 80.38 180 ASP A N 1
ATOM 1406 C CA . ASP A 1 180 ? 17.646 -0.836 11.778 1.00 80.38 180 ASP A CA 1
ATOM 1407 C C . ASP A 1 180 ? 16.173 -0.411 11.809 1.00 80.38 180 ASP A C 1
ATOM 1409 O O . ASP A 1 180 ? 15.756 0.587 11.210 1.00 80.38 180 ASP A O 1
ATOM 1413 N N . ILE A 1 181 ? 15.386 -1.163 12.577 1.00 82.25 181 ILE A N 1
ATOM 1414 C CA . ILE A 1 181 ? 13.972 -0.889 12.825 1.00 82.25 181 ILE A CA 1
ATOM 1415 C C . ILE A 1 181 ? 13.769 0.462 13.520 1.00 82.25 181 ILE A C 1
ATOM 1417 O O . ILE A 1 181 ? 12.785 1.148 13.242 1.00 82.25 181 ILE A O 1
ATOM 1421 N N . THR A 1 182 ? 14.693 0.879 14.390 1.00 77.94 182 THR A N 1
ATOM 1422 C CA . THR A 1 182 ? 14.568 2.149 15.121 1.00 77.94 182 THR A CA 1
ATOM 1423 C C . THR A 1 182 ? 14.667 3.327 14.163 1.00 77.94 182 THR A C 1
ATOM 1425 O O . THR A 1 182 ? 13.838 4.236 14.220 1.00 77.94 182 THR A O 1
ATOM 1428 N N . GLN A 1 183 ? 15.620 3.286 13.229 1.00 77.94 183 GLN A N 1
ATOM 1429 C CA . GLN A 1 183 ? 15.743 4.298 12.178 1.00 77.94 183 GLN A CA 1
ATOM 1430 C C . GLN A 1 183 ? 14.516 4.316 11.256 1.00 77.94 183 GLN A C 1
ATOM 1432 O O . GLN A 1 183 ? 13.998 5.393 10.948 1.00 77.94 183 GLN A O 1
ATOM 1437 N N . PHE A 1 184 ? 13.982 3.144 10.892 1.00 80.50 184 PHE A N 1
ATOM 1438 C CA . PHE A 1 184 ? 12.745 3.048 10.115 1.00 80.50 184 PHE A CA 1
ATOM 1439 C C . PHE A 1 184 ? 11.555 3.701 10.837 1.00 80.50 184 PHE A C 1
ATOM 1441 O O . PHE A 1 184 ? 10.842 4.506 10.239 1.00 80.50 184 PHE A O 1
ATOM 1448 N N . ILE A 1 185 ? 11.351 3.409 12.125 1.00 79.62 185 ILE A N 1
ATOM 1449 C CA . ILE A 1 185 ? 10.259 3.998 12.917 1.00 79.62 185 ILE A CA 1
ATOM 1450 C C . ILE A 1 185 ? 10.460 5.506 13.094 1.00 79.62 185 ILE A C 1
ATOM 1452 O O . ILE A 1 185 ? 9.503 6.263 12.955 1.00 79.62 185 ILE A O 1
ATOM 1456 N N . ALA A 1 186 ? 11.687 5.958 13.365 1.00 76.31 186 ALA A N 1
ATOM 1457 C CA . ALA A 1 186 ? 11.994 7.381 13.503 1.00 76.31 186 ALA A CA 1
ATOM 1458 C C . ALA A 1 186 ? 11.716 8.155 12.204 1.00 76.31 186 ALA A C 1
ATOM 1460 O O . ALA A 1 186 ? 11.254 9.294 12.239 1.00 76.31 186 ALA A O 1
ATOM 1461 N N . ARG A 1 187 ? 11.969 7.527 11.049 1.00 73.56 187 ARG A N 1
ATOM 1462 C CA . ARG A 1 187 ? 11.692 8.099 9.726 1.00 73.56 187 ARG A CA 1
ATOM 1463 C C . ARG A 1 187 ? 10.205 8.083 9.375 1.00 73.56 187 ARG A C 1
ATOM 1465 O O . ARG A 1 187 ? 9.733 9.017 8.731 1.00 73.56 187 ARG A O 1
ATOM 1472 N N . PHE A 1 188 ? 9.491 7.034 9.775 1.00 75.75 188 PHE A N 1
ATOM 1473 C CA . PHE A 1 188 ? 8.073 6.820 9.490 1.00 75.75 188 PHE A CA 1
ATOM 1474 C C . PHE A 1 188 ? 7.267 6.743 10.789 1.00 75.75 188 PHE A C 1
ATOM 1476 O O . PHE A 1 188 ? 6.680 5.706 11.117 1.00 75.75 188 PHE A O 1
ATOM 1483 N N . SER A 1 189 ? 7.220 7.846 11.542 1.00 75.88 189 SER A N 1
ATOM 1484 C CA . SER A 1 189 ? 6.558 7.863 12.852 1.00 75.88 189 SER A CA 1
ATOM 1485 C C . SER A 1 189 ? 5.059 7.558 12.762 1.00 75.88 189 SER A C 1
ATOM 1487 O O . SER A 1 189 ? 4.469 7.073 13.729 1.00 75.88 189 SER A O 1
ATOM 1489 N N . GLU A 1 190 ? 4.433 7.712 11.586 1.00 74.81 190 GLU A N 1
ATOM 1490 C CA . GLU A 1 190 ? 3.037 7.334 11.354 1.00 74.81 190 GLU A CA 1
ATOM 1491 C C . GLU A 1 190 ? 2.765 5.836 11.519 1.00 74.81 190 GLU A C 1
ATOM 1493 O O . GLU A 1 190 ? 1.604 5.457 11.685 1.00 74.81 190 GLU A O 1
ATOM 1498 N N . VAL A 1 191 ? 3.799 4.988 11.516 1.00 77.88 191 VAL A N 1
ATOM 1499 C CA . VAL A 1 191 ? 3.681 3.561 11.852 1.00 77.88 191 VAL A CA 1
ATOM 1500 C C . VAL A 1 191 ? 3.110 3.379 13.264 1.00 77.88 191 VAL A C 1
ATOM 1502 O O . VAL A 1 191 ? 2.321 2.464 13.494 1.00 77.88 191 VAL A O 1
ATOM 1505 N N . SER A 1 192 ? 3.402 4.291 14.197 1.00 78.62 192 SER A N 1
ATOM 1506 C CA . SER A 1 192 ? 2.841 4.245 15.556 1.00 78.62 192 SER A CA 1
ATOM 1507 C C . SER A 1 192 ? 1.308 4.254 15.577 1.00 78.62 192 SER A C 1
ATOM 1509 O O . SER A 1 192 ? 0.686 3.571 16.394 1.00 78.62 192 SER A O 1
ATOM 1511 N N . ARG A 1 193 ? 0.683 4.931 14.603 1.00 80.50 19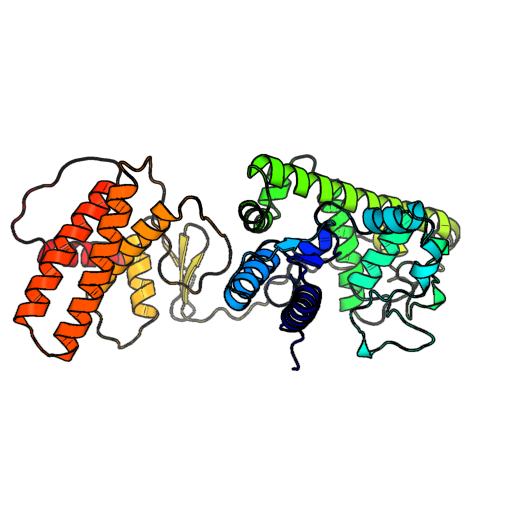3 ARG A N 1
ATOM 1512 C CA . ARG A 1 193 ? -0.776 5.063 14.493 1.00 80.50 193 ARG A CA 1
ATOM 1513 C C . ARG A 1 193 ? -1.486 3.747 14.204 1.00 80.50 193 ARG A C 1
ATOM 1515 O O . ARG A 1 193 ? -2.703 3.692 14.342 1.00 80.50 193 ARG A O 1
ATOM 1522 N N . VAL A 1 194 ? -0.784 2.697 13.761 1.00 82.75 194 VAL A N 1
ATOM 1523 C CA . VAL A 1 194 ? -1.413 1.395 13.468 1.00 82.75 194 VAL A CA 1
ATOM 1524 C C . VAL A 1 194 ? -1.336 0.404 14.618 1.00 82.75 194 VAL A C 1
ATOM 1526 O O . VAL A 1 194 ? -2.106 -0.556 14.624 1.00 82.75 194 VAL A O 1
ATOM 1529 N N . PHE A 1 195 ? -0.477 0.638 15.613 1.00 83.31 195 PHE A N 1
ATOM 1530 C CA . PHE A 1 195 ? -0.198 -0.335 16.673 1.00 83.31 195 PHE A CA 1
ATOM 1531 C C . PHE A 1 195 ? -1.435 -0.718 17.485 1.00 83.31 195 PHE A C 1
ATOM 1533 O O . PHE A 1 195 ? -1.612 -1.889 17.795 1.00 83.31 195 PHE A O 1
ATOM 1540 N N . ARG A 1 196 ? -2.340 0.229 17.757 1.00 84.31 196 ARG A N 1
ATOM 1541 C CA . ARG A 1 196 ? -3.585 -0.043 18.504 1.00 84.31 196 ARG A CA 1
ATOM 1542 C C . ARG A 1 196 ? -4.621 -0.827 17.718 1.00 84.31 196 ARG A C 1
ATOM 1544 O O . ARG A 1 196 ? -5.521 -1.431 18.298 1.00 84.31 196 ARG A O 1
ATOM 1551 N N . TYR A 1 197 ? -4.525 -0.787 16.395 1.00 87.38 197 TYR A N 1
ATOM 1552 C CA . TYR A 1 197 ? -5.547 -1.312 15.495 1.00 87.38 197 TYR A CA 1
ATOM 1553 C C . TYR A 1 197 ? -5.201 -2.690 14.932 1.00 87.38 197 TYR A C 1
ATOM 1555 O O . TYR A 1 197 ? -6.047 -3.322 14.302 1.00 87.38 197 TYR A O 1
ATOM 1563 N N . LEU A 1 198 ? -3.979 -3.163 15.171 1.00 86.56 198 LEU A N 1
ATOM 1564 C CA . LEU A 1 198 ? -3.493 -4.468 14.746 1.00 86.56 198 LEU A CA 1
ATOM 1565 C C . LEU A 1 198 ? -3.310 -5.386 15.954 1.00 86.56 198 LEU A C 1
ATOM 1567 O O . LEU A 1 198 ? -2.958 -4.947 17.043 1.00 86.56 198 LEU A O 1
ATOM 1571 N N . ASN A 1 199 ? -3.546 -6.680 15.752 1.00 80.81 199 ASN A N 1
ATOM 1572 C CA . ASN A 1 199 ? -3.405 -7.669 16.815 1.00 80.81 199 ASN A CA 1
ATOM 1573 C C . ASN A 1 199 ? -1.919 -7.949 17.094 1.00 80.81 199 ASN A C 1
ATOM 1575 O O . ASN A 1 199 ? -1.178 -8.348 16.190 1.00 80.81 199 ASN A O 1
ATOM 1579 N N . GLY A 1 200 ? -1.508 -7.795 18.352 1.00 83.38 200 GLY A N 1
ATOM 1580 C CA . GLY A 1 200 ? -0.145 -8.051 18.824 1.00 83.38 200 GLY A CA 1
ATOM 1581 C C . GLY A 1 200 ? 0.369 -6.939 19.736 1.00 83.38 200 GLY A C 1
ATOM 1582 O O . GLY A 1 200 ? -0.274 -5.906 19.895 1.00 83.38 200 GLY A O 1
ATOM 1583 N N . ASN A 1 201 ? 1.539 -7.146 20.343 1.00 87.25 201 ASN A N 1
ATOM 1584 C CA . ASN A 1 201 ? 2.207 -6.070 21.078 1.00 87.25 201 ASN A CA 1
ATOM 1585 C C . ASN A 1 201 ? 2.860 -5.070 20.093 1.00 87.25 201 ASN A C 1
ATOM 1587 O O . ASN A 1 201 ? 3.247 -5.489 18.992 1.00 87.25 201 ASN A O 1
ATOM 1591 N N . PRO A 1 202 ? 3.027 -3.784 20.464 1.00 84.88 202 PRO A N 1
ATOM 1592 C CA . PRO A 1 202 ? 3.558 -2.755 19.566 1.00 84.88 202 PRO A CA 1
ATOM 1593 C C . PRO A 1 202 ? 4.898 -3.114 18.914 1.00 84.88 202 PRO A C 1
ATOM 1595 O O . PRO A 1 202 ? 5.053 -2.910 17.715 1.00 84.88 202 PRO A O 1
ATOM 1598 N N . GLY A 1 203 ? 5.828 -3.725 19.657 1.00 83.88 203 GLY A N 1
ATOM 1599 C CA . GLY A 1 203 ? 7.127 -4.147 19.116 1.00 83.88 203 GLY A CA 1
ATOM 1600 C C . GLY A 1 203 ? 6.998 -5.202 18.013 1.00 83.88 203 GLY A C 1
ATOM 1601 O O . GLY A 1 203 ? 7.596 -5.075 16.949 1.00 83.88 203 GLY A O 1
ATOM 1602 N N . SER A 1 204 ? 6.144 -6.208 18.212 1.00 89.00 204 SER A N 1
ATOM 1603 C CA . SER A 1 204 ? 5.881 -7.249 17.211 1.00 89.00 204 SER A CA 1
ATOM 1604 C C . SER A 1 204 ? 5.178 -6.706 15.964 1.00 89.00 204 SER A C 1
ATOM 1606 O O . SER A 1 204 ? 5.450 -7.156 14.852 1.00 89.00 204 SER A O 1
ATOM 1608 N N . VAL A 1 205 ? 4.280 -5.730 16.131 1.00 89.81 205 VAL A N 1
ATOM 1609 C CA . VAL A 1 205 ? 3.599 -5.067 15.013 1.00 89.81 205 VAL A CA 1
ATOM 1610 C C . VAL A 1 205 ? 4.595 -4.208 14.242 1.00 89.81 205 VAL A C 1
ATOM 1612 O O . VAL A 1 205 ? 4.631 -4.293 13.017 1.00 89.81 205 VAL A O 1
ATOM 1615 N N . ALA A 1 206 ? 5.436 -3.445 14.942 1.00 87.94 206 ALA A N 1
ATOM 1616 C CA . ALA A 1 206 ? 6.498 -2.655 14.336 1.00 87.94 206 ALA A CA 1
ATOM 1617 C C . ALA A 1 206 ? 7.445 -3.530 13.506 1.00 87.94 206 ALA A C 1
ATOM 1619 O O . ALA A 1 206 ? 7.714 -3.197 12.353 1.00 87.94 206 ALA A O 1
ATOM 1620 N N . GLN A 1 207 ? 7.857 -4.686 14.040 1.00 90.00 207 GLN A N 1
ATOM 1621 C CA . GLN A 1 207 ? 8.692 -5.642 13.313 1.00 90.00 207 GLN A CA 1
ATOM 1622 C C . GLN A 1 207 ? 8.004 -6.139 12.040 1.00 90.00 207 GLN A C 1
ATOM 1624 O O . GLN A 1 207 ? 8.586 -6.078 10.965 1.00 90.00 207 GLN A O 1
ATOM 1629 N N . LYS A 1 208 ? 6.732 -6.548 12.115 1.00 93.75 208 LYS A N 1
ATOM 1630 C CA . LYS A 1 208 ? 5.989 -7.005 10.928 1.00 93.75 208 LYS A CA 1
ATOM 1631 C C . LYS A 1 208 ? 5.825 -5.914 9.869 1.00 93.75 208 LYS A C 1
ATOM 1633 O O . LYS A 1 208 ? 5.840 -6.222 8.677 1.00 93.75 208 LYS A O 1
ATOM 1638 N N . VAL A 1 209 ? 5.637 -4.658 10.284 1.00 92.12 209 VAL A N 1
ATOM 1639 C CA . VAL A 1 209 ? 5.588 -3.515 9.362 1.00 92.12 209 VAL A CA 1
ATOM 1640 C C . VAL A 1 209 ? 6.956 -3.313 8.713 1.00 92.12 209 VAL A C 1
ATOM 1642 O O . VAL A 1 209 ? 7.027 -3.231 7.490 1.00 92.12 209 VAL A O 1
ATOM 1645 N N . TYR A 1 210 ? 8.035 -3.302 9.495 1.00 92.19 210 TYR A N 1
ATOM 1646 C CA . TYR A 1 210 ? 9.397 -3.204 8.974 1.00 92.19 210 TYR A CA 1
ATOM 1647 C C . TYR A 1 210 ? 9.705 -4.326 7.969 1.00 92.19 210 TYR A C 1
ATOM 1649 O O . TYR A 1 210 ? 10.093 -4.044 6.836 1.00 92.19 210 TYR A O 1
ATOM 1657 N N . ASP A 1 211 ? 9.412 -5.581 8.314 1.00 94.94 211 ASP A N 1
ATOM 1658 C CA . ASP A 1 211 ? 9.623 -6.744 7.445 1.00 94.94 211 ASP A CA 1
ATOM 1659 C C . ASP A 1 211 ? 8.806 -6.656 6.148 1.00 94.94 211 ASP A C 1
ATOM 1661 O O . ASP A 1 211 ? 9.265 -7.056 5.077 1.00 94.94 211 ASP A O 1
ATOM 1665 N N . LEU A 1 212 ? 7.572 -6.146 6.220 1.00 96.00 212 LEU A N 1
ATOM 1666 C CA . LEU A 1 212 ? 6.732 -5.903 5.048 1.00 96.00 212 LEU A CA 1
ATOM 1667 C C . LEU A 1 212 ? 7.369 -4.877 4.106 1.00 96.00 212 LEU A C 1
ATOM 1669 O O . LEU A 1 212 ? 7.433 -5.122 2.901 1.00 96.00 212 LEU A O 1
ATOM 1673 N N . TYR A 1 213 ? 7.844 -3.757 4.649 1.00 93.88 213 TYR A N 1
ATOM 1674 C CA . TYR A 1 213 ? 8.466 -2.695 3.865 1.00 93.88 213 TYR A CA 1
ATOM 1675 C C . TYR A 1 213 ? 9.847 -3.100 3.331 1.00 93.88 213 TYR A C 1
ATOM 1677 O O . TYR A 1 213 ? 10.141 -2.792 2.180 1.00 93.88 213 TYR A O 1
ATOM 1685 N N . LYS A 1 214 ? 10.656 -3.868 4.077 1.00 94.69 214 LYS A N 1
ATOM 1686 C CA . LYS A 1 214 ? 11.919 -4.440 3.568 1.00 94.69 214 LYS A CA 1
ATOM 1687 C C . LYS A 1 214 ? 11.684 -5.428 2.429 1.00 94.69 214 LYS A C 1
ATOM 1689 O O . LYS A 1 214 ? 12.404 -5.377 1.434 1.00 94.69 214 LYS A O 1
ATOM 1694 N N . ARG A 1 215 ? 10.662 -6.290 2.525 1.00 96.94 215 ARG A N 1
ATOM 1695 C CA . ARG A 1 215 ? 10.281 -7.184 1.416 1.00 96.94 215 ARG A CA 1
ATOM 1696 C C . ARG A 1 215 ? 9.834 -6.398 0.188 1.00 96.94 215 ARG A C 1
ATOM 1698 O O . ARG A 1 215 ? 10.338 -6.665 -0.894 1.00 96.94 215 ARG A O 1
ATOM 1705 N N . HIS A 1 216 ? 8.957 -5.408 0.357 1.00 96.75 216 HIS A N 1
ATOM 1706 C CA . HIS A 1 216 ? 8.507 -4.552 -0.749 1.00 96.75 216 HIS A CA 1
ATOM 1707 C C . HIS A 1 216 ? 9.666 -3.796 -1.405 1.00 96.75 216 HIS A C 1
ATOM 1709 O O . HIS A 1 216 ? 9.785 -3.795 -2.625 1.00 96.75 216 HIS A O 1
ATOM 1715 N N . ALA A 1 217 ? 10.561 -3.215 -0.605 1.00 94.62 217 ALA A N 1
ATOM 1716 C CA . ALA A 1 217 ? 11.753 -2.539 -1.099 1.00 94.62 217 ALA A CA 1
ATOM 1717 C C . ALA A 1 217 ? 12.630 -3.480 -1.933 1.00 94.62 217 ALA A C 1
ATOM 1719 O O . ALA A 1 217 ? 13.020 -3.137 -3.048 1.00 94.62 217 ALA A O 1
ATOM 1720 N N . LYS A 1 218 ? 12.871 -4.698 -1.432 1.00 96.50 218 LYS A N 1
ATOM 1721 C CA . LYS A 1 218 ? 13.604 -5.729 -2.169 1.00 96.50 218 LYS A CA 1
ATOM 1722 C C . LYS A 1 218 ? 12.915 -6.080 -3.492 1.00 96.50 218 LYS A C 1
ATOM 1724 O O . LYS A 1 218 ? 13.576 -6.094 -4.520 1.00 96.50 218 LYS A O 1
ATOM 1729 N N . GLU A 1 219 ? 11.605 -6.324 -3.475 1.00 97.88 219 GLU A N 1
ATOM 1730 C CA . GLU A 1 219 ? 10.809 -6.638 -4.671 1.00 97.88 219 GLU A CA 1
ATOM 1731 C C . GLU A 1 219 ? 10.919 -5.537 -5.737 1.00 97.88 219 GLU A C 1
ATOM 1733 O O . GLU A 1 219 ? 11.108 -5.836 -6.915 1.00 97.88 219 GLU A O 1
ATOM 1738 N N . VAL A 1 220 ? 10.841 -4.264 -5.332 1.00 95.75 220 VAL A N 1
ATOM 1739 C CA . VAL A 1 220 ? 10.977 -3.116 -6.242 1.00 95.75 220 VAL A CA 1
ATOM 1740 C C . VAL A 1 220 ? 12.382 -3.048 -6.843 1.00 95.75 220 VAL A C 1
ATOM 1742 O O . VAL A 1 220 ? 12.508 -2.886 -8.057 1.00 95.75 220 VAL A O 1
ATOM 1745 N N . CYS A 1 221 ? 13.429 -3.205 -6.030 1.00 94.75 221 CYS A N 1
ATOM 1746 C CA . CYS A 1 221 ? 14.812 -3.187 -6.510 1.00 94.75 221 CYS A CA 1
ATOM 1747 C C . CYS A 1 221 ? 15.117 -4.371 -7.442 1.00 94.75 221 CYS A C 1
ATOM 1749 O O . CYS A 1 221 ? 15.630 -4.158 -8.536 1.00 94.75 221 CYS A O 1
ATOM 1751 N N . ASP A 1 222 ? 14.730 -5.594 -7.072 1.00 96.38 222 ASP A N 1
ATOM 1752 C CA . ASP A 1 222 ? 14.926 -6.788 -7.905 1.00 96.38 222 ASP A CA 1
ATOM 1753 C C . ASP A 1 222 ? 14.195 -6.662 -9.257 1.00 96.38 222 ASP A C 1
ATOM 1755 O O . ASP A 1 222 ? 14.699 -7.070 -10.309 1.00 96.38 222 ASP A O 1
ATOM 1759 N N . ALA A 1 223 ? 12.983 -6.097 -9.245 1.00 97.12 223 ALA A N 1
ATOM 1760 C CA . ALA A 1 223 ? 12.224 -5.833 -10.461 1.00 97.12 223 ALA A CA 1
ATOM 1761 C C . ALA A 1 223 ? 12.899 -4.764 -11.331 1.00 97.12 223 ALA A C 1
ATOM 1763 O O . ALA A 1 223 ? 12.927 -4.904 -12.556 1.00 97.12 223 ALA A O 1
ATOM 1764 N N . MET A 1 224 ? 13.490 -3.737 -10.714 1.00 94.75 224 MET A N 1
ATOM 1765 C CA . MET A 1 224 ? 14.296 -2.744 -11.420 1.00 94.75 224 MET A CA 1
ATOM 1766 C C . MET A 1 224 ? 15.502 -3.396 -12.106 1.00 94.75 224 MET A C 1
ATOM 1768 O O . MET A 1 224 ? 15.685 -3.209 -13.309 1.00 94.75 224 MET A O 1
ATOM 1772 N N . ASP A 1 225 ? 16.265 -4.217 -11.383 1.00 95.00 225 ASP A N 1
ATOM 1773 C CA . ASP A 1 225 ? 17.433 -4.934 -11.910 1.00 95.00 225 ASP A CA 1
ATOM 1774 C C . ASP A 1 225 ? 17.046 -5.866 -13.064 1.00 95.00 225 ASP A C 1
ATOM 1776 O O . ASP A 1 225 ? 17.708 -5.910 -14.104 1.00 95.00 225 ASP A O 1
ATOM 1780 N N . THR A 1 226 ? 15.912 -6.558 -12.926 1.00 97.06 226 THR A N 1
ATOM 1781 C CA . THR A 1 226 ? 15.344 -7.401 -13.984 1.00 97.06 226 THR A CA 1
ATOM 1782 C C . THR A 1 226 ? 15.043 -6.584 -15.240 1.00 97.06 226 THR A C 1
ATOM 1784 O O . THR A 1 226 ? 15.399 -6.990 -16.349 1.00 97.06 226 THR A O 1
ATOM 1787 N N . MET A 1 227 ? 14.414 -5.417 -15.091 1.00 95.75 227 MET A N 1
ATOM 1788 C CA . MET A 1 227 ? 14.078 -4.557 -16.225 1.00 95.75 227 MET A CA 1
ATOM 1789 C C . MET A 1 227 ? 15.310 -3.911 -16.862 1.00 95.75 227 MET A C 1
ATOM 1791 O O . MET A 1 227 ? 15.351 -3.795 -18.089 1.00 95.75 227 MET A O 1
ATOM 1795 N N . VAL A 1 228 ? 16.335 -3.566 -16.079 1.00 94.06 228 VAL A N 1
ATOM 1796 C CA . VAL A 1 228 ? 17.643 -3.133 -16.595 1.00 94.06 228 VAL A CA 1
ATOM 1797 C C . VAL A 1 228 ? 18.287 -4.250 -17.412 1.00 94.06 228 VAL A C 1
ATOM 1799 O O . VAL A 1 228 ? 18.685 -4.015 -18.552 1.00 94.06 228 VAL A O 1
ATOM 1802 N N . GLY A 1 229 ? 18.319 -5.478 -16.888 1.00 95.19 229 GLY A N 1
ATOM 1803 C CA . GLY A 1 229 ? 18.861 -6.640 -17.594 1.00 95.19 229 GLY A CA 1
ATOM 1804 C C . GLY A 1 229 ? 18.152 -6.905 -18.925 1.00 95.19 229 GLY A C 1
ATOM 1805 O O . GLY A 1 229 ? 18.806 -7.058 -19.956 1.00 95.19 229 GLY A O 1
ATOM 1806 N N . ARG A 1 230 ? 16.812 -6.867 -18.933 1.00 95.62 230 ARG A N 1
ATOM 1807 C CA . ARG A 1 230 ? 15.994 -7.040 -20.150 1.00 95.62 230 ARG A CA 1
ATOM 1808 C C . ARG A 1 230 ? 16.213 -5.934 -21.192 1.00 95.62 230 ARG A C 1
ATOM 1810 O O . ARG A 1 230 ? 16.025 -6.183 -22.378 1.00 95.62 230 ARG A O 1
ATOM 1817 N N . ASN A 1 231 ? 16.628 -4.736 -20.773 1.00 94.75 231 ASN A N 1
ATOM 1818 C CA . ASN A 1 231 ? 16.790 -3.562 -21.641 1.00 94.75 231 ASN A CA 1
ATOM 1819 C C . ASN A 1 231 ? 18.252 -3.115 -21.813 1.00 94.75 231 ASN A C 1
ATOM 1821 O O . ASN A 1 231 ? 18.506 -2.019 -22.320 1.00 94.75 231 ASN A O 1
ATOM 1825 N N . ILE A 1 232 ? 19.227 -3.953 -21.444 1.00 93.50 232 ILE A N 1
ATOM 1826 C CA . ILE A 1 232 ? 20.650 -3.579 -21.398 1.00 93.50 232 ILE A CA 1
ATOM 1827 C C . ILE A 1 232 ? 21.176 -3.042 -22.738 1.00 93.50 232 ILE A C 1
ATOM 1829 O O . ILE A 1 232 ? 21.939 -2.076 -22.771 1.00 93.50 232 ILE A O 1
ATOM 1833 N N . THR A 1 233 ? 20.725 -3.610 -23.860 1.00 93.31 233 THR A N 1
ATOM 1834 C CA . THR A 1 233 ? 21.116 -3.163 -25.204 1.00 93.31 233 THR A CA 1
ATOM 1835 C C . THR A 1 233 ? 20.594 -1.760 -25.505 1.00 93.31 233 THR A C 1
ATOM 1837 O O . THR A 1 233 ? 21.364 -0.924 -25.976 1.00 93.31 233 THR A O 1
ATOM 1840 N N . ALA A 1 234 ? 19.325 -1.482 -25.189 1.00 90.25 234 ALA A N 1
ATOM 1841 C CA . ALA A 1 234 ? 18.697 -0.179 -25.411 1.00 90.25 234 ALA A CA 1
ATOM 1842 C C . ALA A 1 234 ? 19.305 0.909 -24.509 1.00 90.25 234 ALA A C 1
ATOM 1844 O O . ALA A 1 234 ? 19.554 2.029 -24.958 1.00 90.25 234 ALA A O 1
ATOM 1845 N N . ILE A 1 235 ? 19.631 0.553 -23.260 1.00 88.50 235 ILE A N 1
ATOM 1846 C CA . ILE A 1 235 ? 20.357 1.421 -22.323 1.00 88.50 235 ILE A CA 1
ATOM 1847 C C . ILE A 1 235 ? 21.748 1.751 -22.879 1.00 88.50 235 ILE A C 1
ATOM 1849 O O . ILE A 1 235 ? 22.092 2.923 -23.030 1.00 88.50 235 ILE A O 1
ATOM 1853 N N . ARG A 1 236 ? 22.534 0.731 -23.255 1.00 90.25 236 ARG A N 1
ATOM 1854 C CA . ARG A 1 236 ? 23.889 0.903 -23.806 1.00 90.25 236 ARG A CA 1
ATOM 1855 C C . ARG A 1 236 ? 23.891 1.749 -25.081 1.00 90.25 236 ARG A C 1
ATOM 1857 O O . ARG A 1 236 ? 24.781 2.573 -25.265 1.00 90.25 236 ARG A O 1
ATOM 1864 N N . GLN A 1 237 ? 22.909 1.546 -25.958 1.00 91.31 237 GLN A N 1
ATOM 1865 C CA . GLN A 1 237 ? 22.763 2.288 -27.215 1.00 91.31 237 GLN A CA 1
ATOM 1866 C C . GLN A 1 237 ? 22.109 3.666 -27.040 1.00 91.31 237 GLN A C 1
ATOM 1868 O O . GLN A 1 237 ? 22.034 4.416 -28.009 1.00 91.31 237 GLN A O 1
ATOM 1873 N N . ARG A 1 238 ? 21.659 4.019 -25.825 1.00 86.50 238 ARG A N 1
ATOM 1874 C CA . ARG A 1 238 ? 20.982 5.288 -25.510 1.00 86.50 238 ARG A CA 1
ATOM 1875 C C . ARG A 1 238 ? 19.740 5.541 -26.374 1.00 86.50 238 ARG A C 1
ATOM 1877 O O . ARG A 1 238 ? 19.450 6.682 -26.721 1.00 86.50 238 ARG A O 1
ATOM 1884 N N . THR A 1 239 ? 19.009 4.479 -26.712 1.00 90.12 239 THR A N 1
ATOM 1885 C CA . THR A 1 239 ? 17.782 4.561 -27.523 1.00 90.12 239 THR A CA 1
ATOM 1886 C C . THR A 1 239 ? 16.533 4.821 -26.684 1.00 90.12 239 THR A C 1
ATOM 1888 O O . THR A 1 239 ? 15.499 5.200 -27.229 1.00 90.12 239 THR A O 1
ATOM 1891 N N . LEU A 1 240 ? 16.619 4.647 -25.361 1.00 88.44 240 LEU A N 1
ATOM 1892 C CA . LEU A 1 240 ? 15.535 4.972 -24.439 1.00 88.44 240 LEU A CA 1
ATOM 1893 C C . LEU A 1 240 ? 15.412 6.496 -24.217 1.00 88.44 240 LEU A C 1
ATOM 1895 O O . LEU A 1 240 ? 16.441 7.187 -24.137 1.00 88.44 240 LEU A O 1
ATOM 1899 N N . PRO A 1 241 ? 14.182 7.025 -24.051 1.00 86.94 241 PRO A N 1
ATOM 1900 C CA . PRO A 1 241 ? 13.950 8.422 -23.694 1.00 86.94 241 PRO A CA 1
ATOM 1901 C C . PRO A 1 241 ? 14.742 8.865 -22.457 1.00 86.94 241 PRO A C 1
ATOM 1903 O O . PRO A 1 241 ? 14.991 8.077 -21.547 1.00 86.94 241 PRO A O 1
ATOM 1906 N N . GLY A 1 242 ? 15.133 10.143 -22.424 1.00 79.62 242 GLY A N 1
ATOM 1907 C CA . GLY A 1 242 ? 15.900 10.750 -21.324 1.00 79.62 242 GLY A CA 1
ATOM 1908 C C . GLY A 1 242 ? 15.243 10.609 -19.950 1.00 79.62 242 GLY A C 1
ATOM 1909 O O . GLY A 1 242 ? 15.921 10.458 -18.943 1.00 79.62 242 GLY A O 1
ATOM 1910 N N . ASP A 1 243 ? 13.917 10.628 -19.939 1.00 79.06 243 ASP A N 1
ATOM 1911 C CA . ASP A 1 243 ? 13.049 10.730 -18.771 1.00 79.06 243 ASP A CA 1
ATOM 1912 C C . ASP A 1 243 ? 12.275 9.435 -18.470 1.00 79.06 243 ASP A C 1
ATOM 1914 O O . ASP A 1 243 ? 11.338 9.445 -17.668 1.00 79.06 243 ASP A O 1
ATOM 1918 N N . CYS A 1 244 ? 12.626 8.318 -19.117 1.00 87.94 244 CYS A N 1
ATOM 1919 C CA . CYS A 1 244 ? 12.046 7.028 -18.763 1.00 87.94 244 CYS A CA 1
ATOM 1920 C C . CYS A 1 244 ? 12.649 6.503 -17.452 1.00 87.94 244 CYS A C 1
ATOM 1922 O O . CYS A 1 244 ? 13.802 6.782 -17.109 1.00 87.94 244 CYS A O 1
ATOM 1924 N N . LEU A 1 245 ? 11.883 5.688 -16.723 1.00 88.19 245 LEU A N 1
ATOM 1925 C CA . LEU A 1 245 ? 12.279 5.220 -15.394 1.00 88.19 245 LEU A CA 1
ATOM 1926 C C . LEU A 1 245 ? 13.604 4.438 -15.427 1.00 88.19 245 LEU A C 1
ATOM 1928 O O . LEU A 1 245 ? 14.453 4.638 -14.561 1.00 88.19 245 LEU A O 1
ATOM 1932 N N . LEU A 1 246 ? 13.830 3.622 -16.465 1.00 88.44 246 LEU A N 1
ATOM 1933 C CA . LEU A 1 246 ? 15.080 2.869 -16.645 1.00 88.44 246 LEU A CA 1
ATOM 1934 C C . LEU A 1 246 ? 16.330 3.746 -16.744 1.00 88.44 246 LEU A C 1
ATOM 1936 O O . LEU A 1 246 ? 17.411 3.299 -16.369 1.00 88.44 246 LEU A O 1
ATOM 1940 N N . ARG A 1 247 ? 16.197 4.983 -17.226 1.00 77.38 247 ARG A N 1
ATOM 1941 C CA . ARG A 1 247 ? 17.317 5.920 -17.343 1.00 77.38 247 ARG A CA 1
ATOM 1942 C C . ARG A 1 247 ? 17.514 6.757 -16.079 1.00 77.38 247 ARG A C 1
ATOM 1944 O O . ARG A 1 247 ? 18.651 7.055 -15.719 1.00 77.38 247 ARG A O 1
ATOM 1951 N N . THR A 1 248 ? 16.431 7.034 -15.352 1.00 68.38 248 THR A N 1
ATOM 1952 C CA . THR A 1 248 ? 16.483 7.775 -14.078 1.00 68.38 248 THR A CA 1
ATOM 1953 C C . THR A 1 248 ? 17.214 7.037 -12.946 1.00 68.38 248 THR A C 1
ATOM 1955 O O . THR A 1 248 ? 17.608 7.674 -11.977 1.00 68.38 248 THR A O 1
ATOM 1958 N N . VAL A 1 249 ? 17.470 5.725 -13.069 1.00 62.91 249 VAL A N 1
ATOM 1959 C CA . VAL A 1 249 ? 18.215 4.931 -12.061 1.00 62.91 249 VAL A CA 1
ATOM 1960 C C . VAL A 1 249 ? 19.683 5.344 -11.934 1.00 62.91 249 VAL A C 1
ATOM 1962 O O . VAL A 1 249 ? 20.268 5.202 -10.865 1.00 62.91 249 VAL A O 1
ATOM 1965 N N . TYR A 1 250 ? 20.285 5.853 -13.012 1.00 52.62 250 TYR A N 1
ATOM 1966 C CA . TYR A 1 250 ? 21.698 6.249 -13.036 1.00 52.62 250 TYR A CA 1
ATOM 1967 C C . TYR A 1 250 ? 21.895 7.759 -12.850 1.00 52.62 250 TYR A C 1
ATOM 1969 O O . TYR A 1 250 ? 22.881 8.198 -12.263 1.00 52.62 250 TYR A O 1
ATOM 1977 N N . GLU A 1 251 ? 20.954 8.572 -13.327 1.00 53.66 251 GLU A N 1
ATOM 1978 C CA . GLU A 1 251 ? 21.013 10.023 -13.184 1.00 53.66 251 GLU A CA 1
ATOM 1979 C C . GLU A 1 251 ? 20.235 10.451 -11.934 1.00 53.66 251 GLU A C 1
ATOM 1981 O O . GLU A 1 251 ? 19.098 10.917 -12.035 1.00 53.66 251 GLU A O 1
ATOM 1986 N N . SER A 1 252 ? 20.870 10.368 -10.757 1.00 44.09 252 SER A N 1
ATOM 1987 C CA . SER A 1 252 ? 20.333 10.896 -9.485 1.00 44.09 252 SER A CA 1
ATOM 1988 C C . SER A 1 252 ? 19.983 12.399 -9.533 1.00 44.09 252 SER A C 1
ATOM 1990 O O . SER A 1 252 ? 19.394 12.921 -8.593 1.00 44.09 252 SER A O 1
ATOM 1992 N N . GLY A 1 253 ? 20.344 13.100 -10.620 1.00 43.50 253 GLY A N 1
ATOM 1993 C CA . GLY A 1 253 ? 19.988 14.495 -10.905 1.00 43.50 253 GLY A CA 1
ATOM 1994 C C . GLY A 1 253 ? 18.947 14.716 -12.017 1.00 43.50 253 GLY A C 1
ATOM 1995 O O . GLY A 1 253 ? 18.616 15.866 -12.284 1.00 43.50 253 GLY A O 1
ATOM 1996 N N . SER A 1 254 ? 18.429 13.670 -12.678 1.00 39.91 254 SER A N 1
ATOM 1997 C CA . SER A 1 254 ? 17.420 13.805 -13.758 1.00 39.91 254 SER A CA 1
ATOM 1998 C C . SER A 1 254 ? 16.001 14.022 -13.236 1.00 39.91 254 SER A C 1
ATOM 2000 O O . SER A 1 254 ? 15.168 14.647 -13.892 1.00 39.91 254 SER A O 1
ATOM 2002 N N . VAL A 1 255 ? 15.740 13.565 -12.014 1.00 41.22 255 VAL A N 1
ATOM 2003 C CA . VAL A 1 255 ? 14.631 14.050 -11.211 1.00 41.22 255 VAL A CA 1
ATOM 2004 C C . VAL A 1 255 ? 15.295 14.821 -10.103 1.00 41.22 255 VAL A C 1
ATOM 2006 O O . VAL A 1 255 ? 15.902 14.237 -9.209 1.00 41.22 255 VAL A O 1
ATOM 2009 N N . ILE A 1 256 ? 15.222 16.146 -10.181 1.00 34.66 256 ILE A N 1
ATOM 2010 C CA . ILE A 1 256 ? 15.422 16.969 -9.002 1.00 34.66 256 ILE A CA 1
ATOM 2011 C C . ILE A 1 256 ? 14.420 16.389 -7.999 1.00 34.66 256 ILE A C 1
ATOM 2013 O O . ILE A 1 256 ? 13.216 16.630 -8.100 1.00 34.66 256 ILE A O 1
ATOM 2017 N N . SER A 1 257 ? 14.895 15.563 -7.058 1.00 36.84 257 SER A N 1
ATOM 2018 C CA . SER A 1 257 ? 14.319 15.521 -5.727 1.00 36.84 257 SER A CA 1
ATOM 2019 C C . SER A 1 257 ? 14.353 16.980 -5.349 1.00 36.84 257 SER A C 1
ATOM 2021 O O . SER A 1 257 ? 15.405 17.479 -4.970 1.00 36.84 257 SER A O 1
ATOM 2023 N N . VAL A 1 258 ? 13.262 17.697 -5.603 1.00 31.52 258 VAL A N 1
ATOM 2024 C CA . VAL A 1 258 ? 13.098 19.037 -5.093 1.00 31.52 258 VAL A CA 1
ATOM 2025 C C . VAL A 1 258 ? 13.065 18.758 -3.600 1.00 31.52 258 VAL A C 1
ATOM 2027 O O . VAL A 1 258 ? 12.052 18.212 -3.140 1.00 31.52 258 VAL A O 1
ATOM 2030 N N . PRO A 1 259 ? 14.169 18.989 -2.846 1.00 31.38 259 PRO A N 1
ATOM 2031 C CA . PRO A 1 259 ? 14.044 18.943 -1.401 1.00 31.38 259 PRO A CA 1
ATOM 2032 C C . PRO A 1 259 ? 12.938 19.938 -1.151 1.00 31.38 259 PRO A C 1
ATOM 2034 O O . PRO A 1 259 ? 13.064 21.033 -1.696 1.00 31.38 259 PRO A O 1
ATOM 2037 N N . ALA A 1 260 ? 11.831 19.498 -0.532 1.00 32.03 260 ALA A N 1
ATOM 2038 C CA . ALA A 1 260 ? 10.586 20.254 -0.477 1.00 32.03 260 ALA A CA 1
ATOM 2039 C C . ALA A 1 260 ? 10.953 21.723 -0.381 1.00 32.03 260 ALA A C 1
ATOM 2041 O O . ALA A 1 260 ? 11.454 22.123 0.671 1.00 32.03 260 ALA A O 1
ATOM 2042 N N . ILE A 1 261 ? 10.870 22.462 -1.506 1.00 32.78 261 ILE A N 1
ATOM 2043 C CA . ILE A 1 261 ? 11.175 23.884 -1.467 1.00 32.78 261 ILE A CA 1
ATOM 2044 C C . ILE A 1 261 ? 10.162 24.300 -0.428 1.00 32.78 261 ILE A C 1
ATOM 2046 O O . ILE A 1 261 ? 8.969 24.021 -0.643 1.00 32.78 261 ILE A O 1
ATOM 2050 N N . PRO A 1 262 ? 10.597 24.794 0.747 1.00 34.84 262 PRO A N 1
ATOM 2051 C CA . PRO A 1 262 ? 9.657 25.427 1.625 1.00 34.84 262 PRO A CA 1
ATOM 2052 C C . PRO A 1 262 ? 9.094 26.459 0.681 1.00 34.84 262 PRO A C 1
ATOM 2054 O O . PRO A 1 262 ? 9.829 27.331 0.222 1.00 34.84 262 PRO A O 1
ATOM 2057 N N . VAL A 1 263 ? 7.844 26.270 0.252 1.00 33.81 263 VAL A N 1
ATOM 2058 C CA . VAL A 1 263 ? 7.110 27.367 -0.332 1.00 33.81 263 VAL A CA 1
ATOM 2059 C C . VAL A 1 263 ? 7.369 28.422 0.718 1.00 33.81 263 VAL A C 1
ATOM 2061 O O . VAL A 1 263 ? 7.006 28.202 1.881 1.00 33.81 263 VAL A O 1
ATOM 2064 N N . GLU A 1 264 ? 8.134 29.459 0.375 1.00 40.09 264 GLU A N 1
ATOM 2065 C CA . GLU A 1 264 ? 8.217 30.660 1.181 1.00 40.09 264 GLU A CA 1
ATOM 2066 C C . GLU A 1 264 ? 6.808 31.234 1.087 1.00 40.09 264 GLU A C 1
ATOM 2068 O O . GLU A 1 264 ? 6.506 32.194 0.389 1.00 40.09 264 GLU A O 1
ATOM 2073 N N . GLN A 1 265 ? 5.882 30.545 1.754 1.00 44.75 265 GLN A N 1
ATOM 2074 C CA . GLN A 1 265 ? 4.684 31.101 2.283 1.00 44.75 265 GLN A CA 1
ATOM 2075 C C . GLN A 1 265 ? 5.267 32.177 3.157 1.00 44.75 265 GLN A C 1
ATOM 2077 O O . GLN A 1 265 ? 5.887 31.874 4.181 1.00 44.75 265 GLN A O 1
ATOM 2082 N N . LYS A 1 266 ? 5.182 33.408 2.652 1.00 52.09 266 LYS A N 1
ATOM 2083 C CA . LYS A 1 266 ? 5.432 34.614 3.414 1.00 52.09 266 LYS A CA 1
ATOM 2084 C C . LYS A 1 266 ? 4.799 34.355 4.770 1.00 52.09 266 LYS A C 1
ATOM 2086 O O . LYS A 1 266 ? 3.577 34.209 4.858 1.00 52.09 266 LYS A O 1
ATOM 2091 N N . GLN A 1 267 ? 5.647 34.081 5.759 1.00 57.78 267 GLN A N 1
ATOM 2092 C CA . GLN A 1 267 ? 5.144 33.616 7.036 1.00 57.78 267 GLN A CA 1
ATOM 2093 C C . GLN A 1 267 ? 4.201 34.699 7.548 1.00 57.78 267 GLN A C 1
ATOM 2095 O O . GLN A 1 267 ? 4.493 35.880 7.338 1.00 57.78 267 GLN A O 1
ATOM 2100 N N . PRO A 1 268 ? 3.068 34.321 8.153 1.00 68.50 268 PRO A N 1
ATOM 2101 C CA . PRO A 1 268 ? 2.135 35.312 8.644 1.00 68.50 268 PRO A CA 1
ATOM 2102 C C . PRO A 1 268 ? 2.876 36.256 9.589 1.00 68.50 268 PRO A C 1
ATOM 2104 O O . PRO A 1 268 ? 3.682 35.809 10.408 1.00 68.50 268 PRO A O 1
ATOM 2107 N N . ASP A 1 269 ? 2.603 37.555 9.459 1.00 75.50 269 ASP A N 1
ATOM 2108 C CA . ASP A 1 269 ? 3.278 38.588 10.249 1.00 75.50 269 ASP A CA 1
ATOM 2109 C C . ASP A 1 269 ? 3.111 38.337 11.756 1.00 75.50 269 ASP A C 1
ATOM 2111 O O . ASP A 1 269 ? 3.972 38.718 12.547 1.00 75.50 269 ASP A O 1
ATOM 2115 N N . ASN A 1 270 ? 2.035 37.643 12.144 1.00 77.56 270 ASN A N 1
ATOM 2116 C CA . ASN A 1 270 ? 1.746 37.255 13.515 1.00 77.56 270 ASN A CA 1
ATOM 2117 C C . ASN A 1 270 ? 1.445 35.755 13.615 1.00 77.56 270 ASN A C 1
ATOM 2119 O O . ASN A 1 270 ? 0.531 35.260 12.953 1.00 77.56 270 ASN A O 1
ATOM 2123 N N . TYR A 1 271 ? 2.159 35.038 14.480 1.00 80.69 271 TYR A N 1
ATOM 2124 C CA . TYR A 1 271 ? 1.760 33.705 14.931 1.00 80.69 271 TYR A CA 1
ATOM 2125 C C . TYR A 1 271 ? 2.301 33.404 16.324 1.00 80.69 271 TYR A C 1
ATOM 2127 O O . TYR A 1 271 ? 3.349 33.895 16.722 1.00 80.69 271 TYR A O 1
ATOM 2135 N N . PHE A 1 272 ? 1.606 32.532 17.043 1.00 77.50 272 PHE A N 1
ATOM 2136 C CA . PHE A 1 272 ? 2.070 31.950 18.293 1.00 77.50 272 PHE A CA 1
ATOM 2137 C C . PHE A 1 272 ? 1.697 30.467 18.265 1.00 77.50 272 PHE A C 1
ATOM 2139 O O . PHE A 1 272 ? 0.517 30.138 18.194 1.00 77.50 272 PHE A O 1
ATOM 2146 N N . ARG A 1 273 ? 2.680 29.562 18.188 1.00 72.00 273 ARG A N 1
ATOM 2147 C CA . ARG A 1 273 ? 2.422 28.126 17.976 1.00 72.00 273 ARG A CA 1
ATOM 2148 C C . ARG A 1 273 ? 3.482 27.235 18.608 1.00 72.00 273 ARG A C 1
ATOM 2150 O O . ARG A 1 273 ? 4.645 27.615 18.687 1.00 72.00 273 ARG A O 1
ATOM 2157 N N . LYS A 1 274 ? 3.107 26.007 18.961 1.00 63.28 274 LYS A N 1
ATOM 2158 C CA . LYS A 1 274 ? 4.058 24.973 19.391 1.00 63.28 274 LYS A CA 1
ATOM 2159 C C . LYS A 1 274 ? 4.735 24.345 18.168 1.00 63.28 274 LYS A C 1
ATOM 2161 O O . LYS A 1 274 ? 4.065 23.971 17.205 1.00 63.28 274 LYS A O 1
ATOM 2166 N N . ARG A 1 275 ? 6.063 24.239 18.191 1.00 54.84 275 ARG A N 1
ATOM 2167 C CA . ARG A 1 275 ? 6.893 23.633 17.142 1.00 54.84 275 ARG A CA 1
ATOM 2168 C C . ARG A 1 275 ? 7.825 22.606 17.786 1.00 54.84 275 ARG A C 1
ATOM 2170 O O . ARG A 1 275 ? 8.896 22.943 18.281 1.00 54.84 275 ARG A O 1
ATOM 2177 N N . GLY A 1 276 ? 7.404 21.341 17.787 1.00 63.56 276 GLY A N 1
ATOM 2178 C CA . GLY A 1 276 ? 8.084 20.291 18.550 1.00 63.56 276 GLY A CA 1
ATOM 2179 C C . GLY A 1 276 ? 7.958 20.543 20.057 1.00 63.56 276 GLY A C 1
ATOM 2180 O O . GLY A 1 276 ? 6.860 20.800 20.543 1.00 63.56 276 GLY A O 1
ATOM 2181 N N . GLY A 1 277 ? 9.079 20.505 20.783 1.00 56.94 277 GLY A N 1
ATOM 2182 C CA . GLY A 1 277 ? 9.141 20.778 22.228 1.00 56.94 277 GLY A CA 1
ATOM 2183 C C . GLY A 1 277 ? 9.291 22.256 22.615 1.00 56.94 277 GLY A C 1
ATOM 2184 O O . GLY A 1 277 ? 9.611 22.539 23.763 1.00 56.94 277 GLY A O 1
ATOM 2185 N N . VAL A 1 278 ? 9.129 23.194 21.675 1.00 66.44 278 VAL A N 1
ATOM 2186 C CA . VAL A 1 278 ? 9.394 24.629 21.887 1.00 66.44 278 VAL A CA 1
ATOM 2187 C C . VAL A 1 278 ? 8.233 25.470 21.357 1.00 66.44 278 VAL A C 1
ATOM 2189 O O . VAL A 1 278 ? 7.603 25.107 20.361 1.00 66.44 278 VAL A O 1
ATOM 2192 N N . TRP A 1 279 ? 7.937 26.599 21.999 1.00 74.44 279 TRP A N 1
ATOM 2193 C CA . TRP A 1 279 ? 6.956 27.568 21.509 1.00 74.44 279 TRP A CA 1
ATOM 2194 C C . TRP A 1 279 ? 7.624 28.582 20.591 1.00 74.44 279 TRP A C 1
ATOM 2196 O O . TRP A 1 279 ? 8.708 29.064 20.880 1.00 74.44 279 TRP A O 1
ATOM 2206 N N . ALA A 1 280 ? 6.986 28.900 19.473 1.00 76.19 280 ALA A N 1
ATOM 2207 C CA . ALA A 1 280 ? 7.473 29.859 18.499 1.00 76.19 280 ALA A CA 1
ATOM 2208 C C . ALA A 1 280 ? 6.472 31.004 18.364 1.00 76.19 280 ALA A C 1
ATOM 2210 O O . ALA A 1 280 ? 5.288 30.774 18.093 1.00 76.19 280 ALA A O 1
ATOM 2211 N N . ALA A 1 281 ? 6.959 32.226 18.531 1.00 80.19 281 ALA A N 1
ATOM 2212 C CA . ALA A 1 281 ? 6.180 33.443 18.434 1.00 80.19 281 ALA A CA 1
ATOM 2213 C C . ALA A 1 281 ? 6.761 34.373 17.374 1.00 80.19 281 ALA A C 1
ATOM 2215 O O . ALA A 1 281 ? 7.971 34.534 17.263 1.00 80.19 281 ALA A O 1
ATOM 2216 N N . ARG A 1 282 ? 5.890 35.018 16.611 1.00 79.69 282 ARG A N 1
ATOM 2217 C CA . ARG A 1 282 ? 6.237 36.073 15.668 1.00 79.69 282 ARG A CA 1
ATOM 2218 C C . ARG A 1 282 ? 5.191 37.163 15.778 1.00 79.69 282 ARG A C 1
ATOM 2220 O O . ARG A 1 282 ? 4.000 36.858 15.826 1.00 79.69 282 ARG A O 1
ATOM 2227 N N . PHE A 1 283 ? 5.634 38.412 15.813 1.00 80.38 283 PHE A N 1
ATOM 2228 C CA . PHE A 1 283 ? 4.752 39.569 15.876 1.00 80.38 283 PHE A CA 1
ATOM 2229 C C . PHE A 1 283 ? 5.212 40.642 14.893 1.00 80.38 283 PHE A C 1
ATOM 2231 O O . PHE A 1 283 ? 6.396 40.975 14.837 1.00 80.38 283 PHE A O 1
ATOM 2238 N N . ASN A 1 284 ? 4.270 41.188 14.132 1.00 78.31 284 ASN A N 1
ATOM 2239 C CA . ASN A 1 284 ? 4.439 42.249 13.148 1.00 78.31 284 ASN A CA 1
ATOM 2240 C C . ASN A 1 284 ? 5.577 42.014 12.136 1.00 78.31 284 ASN A C 1
ATOM 2242 O O . ASN A 1 284 ? 6.319 42.929 11.788 1.00 78.31 284 ASN A O 1
ATOM 2246 N N . GLY A 1 285 ? 5.765 40.764 11.710 1.00 73.12 285 GLY A N 1
ATOM 2247 C CA . GLY A 1 285 ? 6.776 40.394 10.722 1.00 73.12 285 GLY A CA 1
ATOM 2248 C C . GLY A 1 285 ? 8.212 40.371 11.255 1.00 73.12 285 GLY A C 1
ATOM 2249 O O . GLY A 1 285 ? 9.113 40.033 10.485 1.00 73.12 285 GLY A O 1
ATOM 2250 N N . ASN A 1 286 ? 8.427 40.637 12.550 1.00 80.19 286 ASN A N 1
ATOM 2251 C CA . ASN A 1 286 ? 9.736 40.560 13.207 1.00 80.19 286 ASN A CA 1
ATOM 2252 C C . ASN A 1 286 ? 10.307 39.129 13.209 1.00 80.19 286 ASN A C 1
ATOM 2254 O O . ASN A 1 286 ? 9.661 38.185 12.748 1.00 80.19 286 ASN A O 1
ATOM 2258 N N . ALA A 1 287 ? 11.534 38.966 13.710 1.00 78.62 287 ALA A N 1
ATOM 2259 C CA . ALA A 1 287 ? 12.158 37.654 13.859 1.00 78.62 287 ALA A CA 1
ATOM 2260 C C . ALA A 1 287 ? 11.329 36.728 14.773 1.00 78.62 287 ALA A C 1
ATOM 2262 O O . ALA A 1 287 ? 10.685 37.185 15.717 1.00 78.62 287 ALA A O 1
ATOM 2263 N N . GLU A 1 288 ? 11.344 35.426 14.475 1.00 80.69 288 GLU A N 1
ATOM 2264 C CA . GLU A 1 288 ? 10.724 34.400 15.322 1.00 80.69 288 GLU A CA 1
ATOM 2265 C C . GLU A 1 288 ? 11.459 34.325 16.670 1.00 80.69 288 GLU A C 1
ATOM 2267 O O . GLU A 1 288 ? 12.680 34.172 16.709 1.00 80.69 288 GLU A O 1
ATOM 2272 N N . VAL A 1 289 ? 10.708 34.403 17.768 1.00 82.00 289 VAL A N 1
ATOM 2273 C CA . VAL A 1 289 ? 11.187 34.194 19.137 1.00 82.00 289 VAL A CA 1
ATOM 2274 C C . VAL A 1 289 ? 10.819 32.780 19.568 1.00 82.00 289 VAL A C 1
ATOM 2276 O O . VAL A 1 289 ? 9.661 32.364 19.466 1.00 82.00 289 VAL A O 1
ATOM 2279 N N . LEU A 1 290 ? 11.811 32.032 20.049 1.00 79.00 290 LEU A N 1
ATOM 2280 C CA . LEU A 1 290 ? 11.626 30.690 20.588 1.00 79.00 290 LEU A CA 1
ATOM 2281 C C . LEU A 1 290 ? 11.537 30.752 22.114 1.00 79.00 290 LEU A C 1
ATOM 2283 O O . LEU A 1 290 ? 12.467 31.187 22.787 1.00 79.00 290 LEU A O 1
ATOM 2287 N N . VAL A 1 291 ? 10.417 30.285 22.649 1.00 74.38 291 VAL A N 1
ATOM 2288 C CA . VAL A 1 291 ? 10.082 30.291 24.068 1.00 74.38 291 VAL A CA 1
ATOM 2289 C C . VAL A 1 291 ? 10.163 28.864 24.614 1.00 74.38 291 VAL A C 1
ATOM 2291 O O . VAL A 1 291 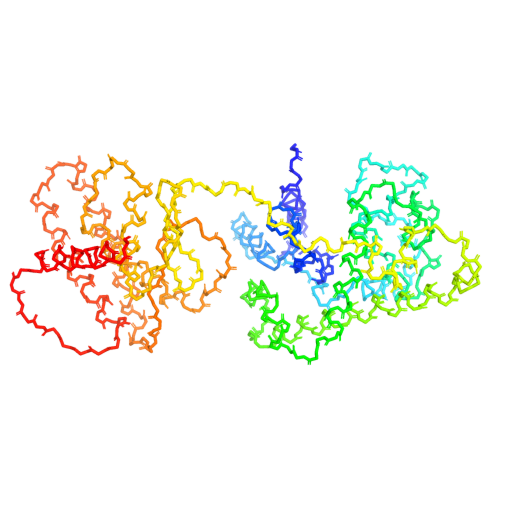? 9.422 27.971 24.198 1.00 74.38 291 VAL A O 1
ATOM 2294 N N . THR A 1 292 ? 11.073 28.649 25.563 1.00 72.25 292 THR A N 1
ATOM 2295 C CA . THR A 1 292 ? 11.342 27.350 26.206 1.00 72.25 292 THR A CA 1
ATOM 2296 C C . THR A 1 292 ? 11.100 27.415 27.712 1.00 72.25 292 THR A C 1
ATOM 2298 O O . THR A 1 292 ? 11.362 28.442 28.332 1.00 72.25 292 THR A O 1
ATOM 2301 N N . GLY A 1 293 ? 10.668 26.310 28.331 1.00 65.56 293 GLY A N 1
ATOM 2302 C CA . GLY A 1 293 ? 10.603 26.183 29.797 1.00 65.56 293 GLY A CA 1
ATOM 2303 C C . GLY A 1 293 ? 9.415 26.883 30.473 1.00 65.56 293 GLY A C 1
ATOM 2304 O O . GLY A 1 293 ? 9.360 26.960 31.699 1.00 65.56 293 GLY A O 1
ATOM 2305 N N . VAL A 1 294 ? 8.451 27.381 29.693 1.00 73.31 294 VAL A N 1
ATOM 2306 C CA . VAL A 1 294 ? 7.244 28.078 30.180 1.00 73.31 294 VAL A CA 1
ATOM 2307 C C . VAL A 1 294 ? 5.964 27.559 29.518 1.00 73.31 294 VAL A C 1
ATOM 2309 O O . VAL A 1 294 ? 5.018 28.317 29.306 1.00 73.31 294 VAL A O 1
ATOM 2312 N N . ASP A 1 295 ? 5.909 26.256 29.228 1.00 65.94 295 ASP A N 1
ATOM 2313 C CA . ASP A 1 295 ? 4.808 25.614 28.494 1.00 65.94 295 ASP A CA 1
ATOM 2314 C C . ASP A 1 295 ? 3.423 25.948 29.056 1.00 65.94 295 ASP A C 1
ATOM 2316 O O . ASP A 1 295 ? 2.555 26.371 28.299 1.00 65.94 295 ASP A O 1
ATOM 2320 N N . LYS A 1 296 ? 3.246 25.899 30.389 1.00 66.12 296 LYS A N 1
ATOM 2321 C CA . LYS A 1 296 ? 1.969 26.265 31.039 1.00 66.12 296 LYS A CA 1
ATOM 2322 C C . LYS A 1 296 ? 1.499 27.669 30.658 1.00 66.12 296 LYS A C 1
ATOM 2324 O O . LYS A 1 296 ? 0.328 27.888 30.378 1.00 66.12 296 LYS A O 1
ATOM 2329 N N . GLY A 1 297 ? 2.410 28.641 30.701 1.00 73.50 297 GLY A N 1
ATOM 2330 C CA . GLY A 1 297 ? 2.086 30.035 30.406 1.00 73.50 297 GLY A CA 1
ATOM 2331 C C . GLY A 1 297 ? 1.846 30.265 28.919 1.00 73.50 297 GLY A C 1
ATOM 2332 O O . GLY A 1 297 ? 0.903 30.962 28.553 1.00 73.50 297 GLY A O 1
ATOM 2333 N N . ALA A 1 298 ? 2.665 29.642 28.071 1.00 75.06 298 ALA A N 1
ATOM 2334 C CA . ALA A 1 298 ? 2.529 29.708 26.623 1.00 75.06 298 ALA A CA 1
ATOM 2335 C C . ALA A 1 298 ? 1.195 29.102 26.149 1.00 75.06 298 ALA A C 1
ATOM 2337 O O . ALA A 1 298 ? 0.507 29.684 25.315 1.00 75.06 298 ALA A O 1
ATOM 2338 N N . GLU A 1 299 ? 0.759 27.993 26.738 1.00 68.44 299 GLU A N 1
ATOM 2339 C CA . GLU A 1 299 ? -0.514 27.347 26.403 1.00 68.44 299 GLU A CA 1
ATOM 2340 C C . GLU A 1 299 ? -1.724 28.208 26.765 1.00 68.44 299 GLU A C 1
ATOM 2342 O O . GLU A 1 299 ? -2.645 28.337 25.954 1.00 68.44 299 GLU A O 1
ATOM 2347 N N . TYR A 1 300 ? -1.694 28.871 27.925 1.00 75.25 300 TYR A N 1
ATOM 2348 C CA . TYR A 1 300 ? -2.716 29.849 28.301 1.00 75.25 300 TYR A CA 1
ATOM 2349 C C . TYR A 1 300 ? -2.771 31.028 27.325 1.00 75.25 300 TYR A C 1
ATOM 2351 O O . TYR A 1 300 ? -3.857 31.425 26.907 1.00 75.25 300 TYR A O 1
ATOM 2359 N N . ILE A 1 301 ? -1.616 31.558 26.911 1.00 78.12 301 ILE A N 1
ATOM 2360 C CA . ILE A 1 301 ? -1.543 32.646 25.924 1.00 78.12 301 ILE A CA 1
ATOM 2361 C C . ILE A 1 301 ? -2.132 32.193 24.584 1.00 78.12 301 ILE A C 1
ATOM 2363 O O . ILE A 1 301 ? -2.971 32.889 24.019 1.00 78.12 301 ILE A O 1
ATOM 2367 N N . ASN A 1 302 ? -1.770 31.002 24.103 1.00 75.31 302 ASN A N 1
ATOM 2368 C CA . ASN A 1 302 ? -2.311 30.449 22.864 1.00 75.31 302 ASN A CA 1
ATOM 2369 C C . ASN A 1 302 ? -3.836 30.262 22.925 1.00 75.31 302 ASN A C 1
ATOM 2371 O O . ASN A 1 302 ? -4.545 30.592 21.975 1.00 75.31 302 ASN A O 1
ATOM 2375 N N . PHE A 1 303 ? -4.353 29.764 24.054 1.00 69.12 303 PHE A N 1
ATOM 2376 C CA . PHE A 1 303 ? -5.790 29.593 24.270 1.00 69.12 303 PHE A CA 1
ATOM 2377 C C . PHE A 1 303 ? -6.545 30.927 24.187 1.00 69.12 303 PHE A C 1
ATOM 2379 O O . PHE A 1 303 ? -7.610 30.987 23.567 1.00 69.12 303 PHE A O 1
ATOM 2386 N N . LEU A 1 304 ? -5.993 31.984 24.794 1.00 75.94 304 LEU A N 1
ATOM 2387 C CA . LEU A 1 304 ? -6.569 33.329 24.766 1.00 75.94 304 LEU A CA 1
ATOM 2388 C C . LEU A 1 304 ? -6.512 33.940 23.359 1.00 75.94 304 LEU A C 1
ATOM 2390 O O . LEU A 1 304 ? -7.509 34.475 22.881 1.00 75.94 304 LEU A O 1
ATOM 2394 N N . LEU A 1 305 ? -5.379 33.809 22.661 1.00 74.44 305 LEU A N 1
ATOM 2395 C CA . LEU A 1 305 ? -5.205 34.321 21.295 1.00 74.44 305 LEU A CA 1
ATOM 2396 C C . LEU A 1 305 ? -6.121 33.626 20.277 1.00 74.44 305 LEU A C 1
ATOM 2398 O O . LEU A 1 305 ? -6.546 34.253 19.310 1.00 74.44 305 LEU A O 1
ATOM 2402 N N . ALA A 1 306 ? -6.470 32.357 20.505 1.00 67.12 306 ALA A N 1
ATOM 2403 C CA . ALA A 1 306 ? -7.424 31.623 19.676 1.00 67.12 306 ALA A CA 1
ATOM 2404 C C . ALA A 1 306 ? -8.883 32.092 19.854 1.00 67.12 306 ALA A C 1
ATOM 2406 O O . ALA A 1 306 ? -9.741 31.742 19.042 1.00 67.12 306 ALA A O 1
ATOM 2407 N N . ARG A 1 307 ? -9.187 32.860 20.911 1.00 67.12 307 ARG A N 1
ATOM 2408 C CA . ARG A 1 307 ? -10.536 33.351 21.241 1.00 67.12 307 ARG A CA 1
ATOM 2409 C C . ARG A 1 307 ? -10.519 34.856 21.539 1.00 67.12 307 ARG A C 1
ATOM 2411 O O . ARG A 1 307 ? -10.814 35.263 22.665 1.00 67.12 307 ARG A O 1
ATOM 2418 N N . PRO A 1 308 ? -10.183 35.696 20.546 1.00 73.88 308 PRO A N 1
ATOM 2419 C CA . PRO A 1 308 ? -10.145 37.136 20.750 1.00 73.88 308 PRO A CA 1
ATOM 2420 C C . PRO A 1 308 ? -11.529 37.657 21.162 1.00 73.88 308 PRO A C 1
ATOM 2422 O O . PRO A 1 308 ? -12.550 37.210 20.643 1.00 73.88 308 PRO A O 1
ATOM 2425 N N . ASN A 1 309 ? -11.553 38.621 22.086 1.00 69.50 309 ASN A N 1
ATOM 2426 C CA . ASN A 1 309 ? -12.760 39.307 22.569 1.00 69.50 309 ASN A CA 1
ATOM 2427 C C . ASN A 1 309 ? -13.808 38.419 23.271 1.00 69.50 309 ASN A C 1
ATOM 2429 O O . ASN A 1 309 ? -14.950 38.846 23.427 1.00 69.50 309 ASN A O 1
ATOM 2433 N N . LYS A 1 310 ? -13.446 37.207 23.713 1.00 71.56 310 LYS A N 1
ATOM 2434 C CA . LYS A 1 310 ? -14.324 36.358 24.530 1.00 71.56 310 LYS A CA 1
ATOM 2435 C C . LYS A 1 310 ? -13.889 36.390 25.995 1.00 71.56 310 LYS A C 1
ATOM 2437 O O . LYS A 1 310 ? -12.822 35.878 26.334 1.00 71.56 310 LYS A O 1
ATOM 2442 N N . GLU A 1 311 ? -14.730 36.936 26.871 1.00 70.94 311 GLU A N 1
ATOM 2443 C CA . GLU A 1 311 ? -14.530 36.810 28.317 1.00 70.94 311 GLU A CA 1
ATOM 2444 C C . GLU A 1 311 ? -14.602 35.330 28.709 1.00 70.94 311 GLU A C 1
ATOM 2446 O O . GLU A 1 311 ? -15.560 34.630 28.385 1.00 70.94 311 GLU A O 1
ATOM 2451 N N . THR A 1 312 ? -13.539 34.830 29.338 1.00 67.94 312 THR A N 1
ATOM 2452 C CA . THR A 1 312 ? -13.432 33.435 29.779 1.00 67.94 312 THR A CA 1
ATOM 2453 C C . THR A 1 312 ? -12.951 33.424 31.219 1.00 67.94 312 THR A C 1
ATOM 2455 O O . THR A 1 312 ? -12.032 34.168 31.579 1.00 67.94 312 THR A O 1
ATOM 2458 N N . SER A 1 313 ? -13.558 32.585 32.054 1.00 70.81 313 SER A N 1
ATOM 2459 C CA . SER A 1 313 ? -13.167 32.486 33.454 1.00 70.81 313 SER A CA 1
ATOM 2460 C C . SER A 1 313 ? -11.788 31.832 33.571 1.00 70.81 313 SER A C 1
ATOM 2462 O O . SER A 1 313 ? -11.531 30.780 32.988 1.00 70.81 313 SER A O 1
ATOM 2464 N N . VAL A 1 314 ? -10.887 32.416 34.371 1.00 65.06 314 VAL A N 1
ATOM 2465 C CA . VAL A 1 314 ? -9.562 31.821 34.656 1.00 65.06 314 VAL A CA 1
ATOM 2466 C C . VAL A 1 314 ? -9.707 30.401 35.216 1.00 65.06 314 VAL A C 1
ATOM 2468 O O . VAL A 1 314 ? -8.854 29.551 34.969 1.00 65.06 314 VAL A O 1
ATOM 2471 N N . TYR A 1 315 ? -10.805 30.127 35.925 1.00 61.94 315 TYR A N 1
ATOM 2472 C CA . TYR A 1 315 ? -11.102 28.804 36.466 1.00 61.94 315 TYR A CA 1
ATOM 2473 C C . TYR A 1 315 ? -11.412 27.793 35.370 1.00 61.94 315 TYR A C 1
ATOM 2475 O O . TYR A 1 315 ? -10.881 26.694 35.423 1.00 61.94 315 TYR A O 1
ATOM 2483 N N . GLU A 1 316 ? -12.184 28.161 34.350 1.00 58.66 316 GLU A N 1
ATOM 2484 C CA . GLU A 1 316 ? -12.482 27.268 33.220 1.00 58.66 316 GLU A CA 1
ATOM 2485 C C . GLU A 1 316 ? -11.235 26.911 32.439 1.00 58.66 316 GLU A C 1
ATOM 2487 O O . GLU A 1 316 ? -11.057 25.763 32.050 1.00 58.66 316 GLU A O 1
ATOM 2492 N N . ILE A 1 317 ? -10.352 27.893 32.245 1.00 65.19 317 ILE A N 1
ATOM 2493 C CA . ILE A 1 317 ? -9.088 27.668 31.558 1.00 65.19 317 ILE A CA 1
ATOM 2494 C C . ILE A 1 317 ? -8.274 26.663 32.379 1.00 65.19 317 ILE A C 1
ATOM 2496 O O . ILE A 1 317 ? -7.978 25.573 31.904 1.00 65.19 317 ILE A O 1
ATOM 2500 N N . VAL A 1 318 ? -7.974 26.969 33.643 1.00 62.75 318 VAL A N 1
ATOM 2501 C CA . VAL A 1 318 ? -7.112 26.111 34.472 1.00 62.75 318 VAL A CA 1
ATOM 2502 C C . VAL A 1 318 ? -7.720 24.721 34.722 1.00 62.75 318 VAL A C 1
ATOM 2504 O O . VAL A 1 318 ? -6.989 23.732 34.679 1.00 62.75 318 VAL A O 1
ATOM 2507 N N . CYS A 1 319 ? -9.033 24.621 34.951 1.00 56.94 319 CYS A N 1
ATOM 2508 C CA . CYS A 1 319 ? -9.710 23.342 35.193 1.00 56.94 319 CYS A CA 1
ATOM 2509 C C . CYS A 1 319 ? -9.841 22.517 33.907 1.00 56.94 319 CYS A C 1
ATOM 2511 O O . CYS A 1 319 ? -9.593 21.316 33.945 1.00 56.94 319 CYS A O 1
ATOM 2513 N N . GLY A 1 320 ? -10.124 23.149 32.762 1.00 59.00 320 GLY A N 1
ATOM 2514 C CA . GLY A 1 320 ? -10.116 22.482 31.457 1.00 59.00 320 GLY A CA 1
ATOM 2515 C C . GLY A 1 320 ? -8.758 21.843 31.148 1.00 59.00 320 GLY A C 1
ATOM 2516 O O . GLY A 1 320 ? -8.691 20.664 30.816 1.00 59.00 320 GLY A O 1
ATOM 2517 N N . PHE A 1 321 ? -7.659 22.563 31.400 1.00 59.22 321 PHE A N 1
ATOM 2518 C CA . PHE A 1 321 ? -6.300 22.027 31.239 1.00 59.22 321 PHE A CA 1
ATOM 2519 C C . PHE A 1 321 ? -5.964 20.885 32.224 1.00 59.22 321 PHE A C 1
ATOM 2521 O O . PHE A 1 321 ? -5.198 19.976 31.888 1.00 59.22 321 PHE A O 1
ATOM 2528 N N . ALA A 1 322 ? -6.521 20.898 33.440 1.00 53.97 322 ALA A N 1
ATOM 2529 C CA . ALA A 1 322 ? -6.351 19.810 34.406 1.00 53.97 322 ALA A CA 1
ATOM 2530 C C . ALA A 1 322 ? -7.127 18.543 34.000 1.00 53.97 322 ALA A C 1
ATOM 2532 O O . ALA A 1 322 ? -6.602 17.436 34.116 1.00 53.97 322 ALA A O 1
ATOM 2533 N N . ILE A 1 323 ? -8.336 18.706 33.457 1.00 52.06 323 ILE A N 1
ATOM 2534 C CA . ILE A 1 323 ? -9.139 17.619 32.881 1.00 52.06 323 ILE A CA 1
ATOM 2535 C C . ILE A 1 323 ? -8.443 17.035 31.643 1.00 52.06 323 ILE A C 1
ATOM 2537 O O . ILE A 1 323 ? -8.360 15.815 31.506 1.00 52.06 323 ILE A O 1
ATOM 2541 N N . ASP A 1 324 ? -7.859 17.872 30.785 1.00 52.94 324 ASP A N 1
ATOM 2542 C CA . ASP A 1 324 ? -7.076 17.416 29.629 1.00 52.94 324 ASP A CA 1
ATOM 2543 C C . ASP A 1 324 ? -5.801 16.671 30.040 1.00 52.94 324 ASP A C 1
ATOM 2545 O O . ASP A 1 324 ? -5.399 15.712 29.380 1.00 52.94 324 ASP A O 1
ATOM 2549 N N . SER A 1 325 ? -5.203 17.036 31.176 1.00 51.62 325 SER A N 1
ATOM 2550 C CA . SER A 1 325 ? -4.086 16.291 31.770 1.00 51.62 325 SER A CA 1
ATOM 2551 C C . SER A 1 325 ? -4.532 14.919 32.296 1.00 51.62 325 SER A C 1
ATOM 2553 O O . SER A 1 325 ? -3.853 13.927 32.042 1.00 51.62 325 SER A O 1
ATOM 2555 N N . CYS A 1 326 ? -5.705 14.814 32.937 1.00 48.66 326 CYS A N 1
ATOM 2556 C CA . CYS A 1 326 ? -6.317 13.517 33.265 1.00 48.66 326 CYS A CA 1
ATOM 2557 C C . CYS A 1 326 ? -6.577 12.683 32.012 1.00 48.66 326 CYS A C 1
ATOM 2559 O O . CYS A 1 326 ? -6.253 11.497 31.989 1.00 48.66 326 CYS A O 1
ATOM 2561 N N . ASN A 1 327 ? -7.130 13.299 30.964 1.00 49.47 327 ASN A N 1
ATOM 2562 C CA . ASN A 1 327 ? -7.348 12.638 29.685 1.00 49.47 327 ASN A CA 1
ATOM 2563 C C . ASN A 1 327 ? -6.019 12.133 29.125 1.00 49.47 327 ASN A C 1
ATOM 2565 O O . ASN A 1 327 ? -5.945 10.971 28.772 1.00 49.47 327 ASN A O 1
ATOM 2569 N N . ALA A 1 328 ? -4.953 12.933 29.117 1.00 47.06 328 ALA A N 1
ATOM 2570 C CA . ALA A 1 328 ? -3.631 12.516 28.650 1.00 47.06 328 ALA A CA 1
ATOM 2571 C C . ALA A 1 328 ? -3.009 11.385 29.487 1.00 47.06 328 ALA A C 1
ATOM 2573 O O . ALA A 1 328 ? -2.306 10.547 28.935 1.00 47.06 328 ALA A O 1
ATOM 2574 N N . VAL A 1 329 ? -3.283 11.318 30.792 1.00 45.50 329 VAL A N 1
ATOM 2575 C CA . VAL A 1 329 ? -2.820 10.246 31.688 1.00 45.50 329 VAL A CA 1
ATOM 2576 C C . VAL A 1 329 ? -3.615 8.953 31.484 1.00 45.50 329 VAL A C 1
ATOM 2578 O O . VAL A 1 329 ? -3.029 7.878 31.352 1.00 45.50 329 VAL A O 1
ATOM 2581 N N . LEU A 1 330 ? -4.943 9.038 31.394 1.00 44.88 330 LEU A N 1
ATOM 2582 C CA . LEU A 1 330 ? -5.823 7.902 31.092 1.00 44.88 330 LEU A CA 1
ATOM 2583 C C . LEU A 1 330 ? -5.585 7.378 29.665 1.00 44.88 330 LEU A C 1
ATOM 2585 O O . LEU A 1 330 ? -5.555 6.164 29.437 1.00 44.88 330 LEU A O 1
ATOM 2589 N N . ASN A 1 331 ? -5.299 8.305 28.749 1.00 39.56 331 ASN A N 1
ATOM 2590 C CA . ASN A 1 331 ? -4.948 8.102 27.348 1.00 39.56 331 ASN A CA 1
ATOM 2591 C C . ASN A 1 331 ? -3.424 8.069 27.137 1.00 39.56 331 ASN A C 1
ATOM 2593 O O . ASN A 1 331 ? -2.971 8.223 26.010 1.00 39.56 331 ASN A O 1
ATOM 2597 N N . SER A 1 332 ? -2.595 7.856 28.168 1.00 40.75 332 SER A N 1
ATOM 2598 C CA . SER A 1 332 ? -1.127 7.744 28.002 1.00 40.75 332 SER A CA 1
ATOM 2599 C C . SER A 1 332 ? -0.723 6.426 27.331 1.00 40.75 332 SER A C 1
ATOM 2601 O O . SER A 1 332 ? 0.338 6.317 26.724 1.00 40.75 332 SER A O 1
ATOM 2603 N N . ASN A 1 333 ? -1.638 5.452 27.321 1.00 35.03 333 ASN A N 1
ATOM 2604 C CA . ASN A 1 333 ? -1.585 4.293 26.426 1.00 35.03 333 ASN A CA 1
ATOM 2605 C C . ASN A 1 333 ? -2.063 4.638 24.997 1.00 35.03 333 ASN A C 1
ATOM 2607 O O . ASN A 1 333 ? -1.990 3.802 24.088 1.00 35.03 333 ASN A O 1
ATOM 2611 N N . GLU A 1 334 ? -2.534 5.875 24.801 1.00 33.41 334 GLU A N 1
ATOM 2612 C CA . GLU A 1 334 ? -3.146 6.443 23.606 1.00 33.41 334 GLU A CA 1
ATOM 2613 C C . GLU A 1 334 ? -2.405 7.625 22.918 1.00 33.41 334 GLU A C 1
ATOM 2615 O O . GLU A 1 334 ? -3.027 8.490 22.314 1.00 33.41 334 GLU A O 1
ATOM 2620 N N . THR A 1 335 ? -1.066 7.667 22.889 1.00 29.97 335 THR A N 1
ATOM 2621 C CA . THR A 1 335 ? -0.320 8.576 21.985 1.00 29.97 335 THR A CA 1
ATOM 2622 C C . THR A 1 335 ? -0.605 8.301 20.498 1.00 29.97 335 THR A C 1
ATOM 2624 O O . THR A 1 335 ? -0.181 7.288 19.944 1.00 29.97 335 THR A O 1
ATOM 2627 N N . ASP A 1 336 ? -1.390 9.170 19.859 1.00 28.89 336 ASP A N 1
ATOM 2628 C CA . ASP A 1 336 ? -1.663 9.226 18.416 1.00 28.89 336 ASP A CA 1
ATOM 2629 C C . ASP A 1 336 ? -0.994 10.509 17.884 1.00 28.89 336 ASP A C 1
ATOM 2631 O O . ASP A 1 336 ? -1.502 11.614 18.069 1.00 28.89 336 ASP A O 1
ATOM 2635 N N . GLU A 1 337 ? 0.193 10.405 17.278 1.00 28.42 337 GLU A N 1
ATOM 2636 C CA . GLU A 1 337 ? 0.843 11.564 16.656 1.00 28.42 337 GLU A CA 1
ATOM 2637 C C . GLU A 1 337 ? 0.173 11.874 15.322 1.00 28.42 337 GLU A C 1
ATOM 2639 O O . GLU A 1 337 ? 0.589 11.367 14.283 1.00 28.42 337 GLU A O 1
ATOM 2644 N N . GLY A 1 338 ? -0.853 12.721 15.312 1.00 24.61 338 GLY A N 1
ATOM 2645 C CA . GLY A 1 338 ? -1.398 13.303 14.089 1.00 24.61 338 GLY A CA 1
ATOM 2646 C C . GLY A 1 338 ? -2.309 14.496 14.355 1.00 24.61 338 GLY A C 1
ATOM 2647 O O . GLY A 1 338 ? -3.353 14.329 14.966 1.00 24.61 338 GLY A O 1
ATOM 2648 N N . PHE A 1 339 ? -1.897 15.673 13.860 1.00 25.20 339 PHE A N 1
ATOM 2649 C CA . PHE A 1 339 ? -2.651 16.932 13.725 1.00 25.20 339 PHE A CA 1
ATOM 2650 C C . PHE A 1 339 ? -3.885 17.083 14.631 1.00 25.20 339 PHE A C 1
ATOM 2652 O O . PHE A 1 339 ? -5.022 16.913 14.192 1.00 25.20 339 PHE A O 1
ATOM 2659 N N . GLN A 1 340 ? -3.658 17.501 15.877 1.00 25.42 340 GLN A N 1
ATOM 2660 C CA . GLN A 1 340 ? -4.692 18.183 16.644 1.00 25.42 340 GLN A CA 1
ATOM 2661 C C . GLN A 1 340 ? -4.816 19.623 16.141 1.00 25.42 340 GLN A C 1
ATOM 2663 O O . GLN A 1 340 ? -3.835 20.368 16.074 1.00 25.42 340 GLN A O 1
ATOM 2668 N N . VAL A 1 341 ? -6.044 20.027 15.817 1.00 26.69 341 VAL A N 1
ATOM 2669 C CA . VAL A 1 341 ? -6.437 21.433 15.932 1.00 26.69 341 VAL A CA 1
ATOM 2670 C C . VAL A 1 341 ? -6.228 21.786 17.402 1.00 26.69 341 VAL A C 1
ATOM 2672 O O . VAL A 1 341 ? -6.831 21.171 18.275 1.00 26.69 341 VAL A O 1
ATOM 2675 N N . THR A 1 342 ? -5.289 22.686 17.676 1.00 29.11 342 THR A N 1
ATOM 2676 C CA . THR A 1 342 ? -4.773 22.974 19.016 1.00 29.11 342 THR A CA 1
ATOM 2677 C C . THR A 1 342 ? -5.876 23.369 20.002 1.00 29.11 342 THR A C 1
ATOM 2679 O O . THR A 1 342 ? -6.325 24.515 20.009 1.00 29.11 342 THR A O 1
ATOM 2682 N N . GLN A 1 343 ? -6.237 22.445 20.889 1.00 27.53 343 GLN A N 1
ATOM 2683 C CA . GLN A 1 343 ? -6.564 22.732 22.282 1.00 27.53 343 GLN A CA 1
ATOM 2684 C C . GLN A 1 343 ? -5.558 21.948 23.130 1.00 27.53 343 GLN A C 1
ATOM 2686 O O . GLN A 1 343 ? -5.525 20.732 23.027 1.00 27.53 343 GLN A O 1
ATOM 2691 N N . GLY A 1 344 ? -4.688 22.678 23.840 1.00 33.34 344 GLY A N 1
ATOM 2692 C CA . GLY A 1 344 ? -3.787 22.210 24.907 1.00 33.34 344 GLY A CA 1
ATOM 2693 C C . GLY A 1 344 ? -2.911 20.981 24.633 1.00 33.34 344 GLY A C 1
ATOM 2694 O O . GLY A 1 344 ? -3.384 19.853 24.624 1.00 33.34 344 GLY A O 1
ATOM 2695 N N . VAL A 1 345 ? -1.596 21.173 24.502 1.00 36.09 345 VAL A N 1
ATOM 2696 C CA . VAL A 1 345 ? -0.647 20.046 24.543 1.00 36.09 345 VAL A CA 1
ATOM 2697 C C . VAL A 1 345 ? -0.372 19.694 26.015 1.00 36.09 345 VAL A C 1
ATOM 2699 O O . VAL A 1 345 ? -0.236 20.609 26.815 1.00 36.09 345 VAL A O 1
ATOM 2702 N N . PRO A 1 346 ? -0.266 18.414 26.411 1.00 34.38 346 PRO A N 1
ATOM 2703 C CA . PRO A 1 346 ? 0.031 18.049 27.794 1.00 34.38 346 PRO A CA 1
ATOM 2704 C C . PRO A 1 346 ? 1.451 18.446 28.221 1.00 34.38 346 PRO A C 1
ATOM 2706 O O . PRO A 1 346 ? 2.394 18.449 27.422 1.00 34.38 346 PRO A O 1
ATOM 2709 N N . LEU A 1 347 ? 1.593 18.739 29.512 1.00 29.92 347 LEU A N 1
ATOM 2710 C CA . LEU A 1 347 ? 2.865 18.968 30.191 1.00 29.92 347 LEU A CA 1
ATOM 2711 C C . LEU A 1 347 ? 3.706 17.697 30.251 1.00 29.92 347 LEU A C 1
ATOM 2713 O O . LEU A 1 347 ? 3.186 16.602 30.443 1.00 29.92 347 LEU A O 1
ATOM 2717 N N . GLY A 1 348 ? 5.014 17.880 30.088 1.00 30.86 348 GLY A N 1
ATOM 2718 C CA . GLY A 1 348 ? 5.989 16.803 30.020 1.00 30.86 348 GLY A CA 1
ATOM 2719 C C . GLY A 1 348 ? 6.028 15.880 31.240 1.00 30.86 348 GLY A C 1
ATOM 2720 O O 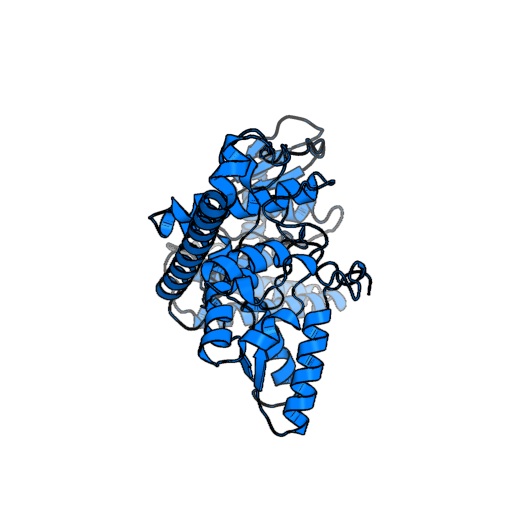. GLY A 1 348 ? 5.739 16.276 32.366 1.00 30.86 348 GLY A O 1
ATOM 2721 N N . ASP A 1 349 ? 6.435 14.654 30.923 1.00 36.69 349 ASP A N 1
ATOM 2722 C CA . ASP A 1 349 ? 7.107 13.643 31.740 1.00 36.69 349 ASP A CA 1
ATOM 2723 C C . ASP A 1 349 ? 6.636 13.482 33.198 1.00 36.69 349 ASP A C 1
ATOM 2725 O O . ASP A 1 349 ? 7.145 14.101 34.131 1.00 36.69 349 ASP A O 1
ATOM 2729 N N . THR A 1 350 ? 5.677 12.577 33.398 1.00 30.66 350 THR A N 1
ATOM 2730 C CA . THR A 1 350 ? 5.356 11.953 34.693 1.00 30.66 350 THR A CA 1
ATOM 2731 C C . THR A 1 350 ? 5.018 10.486 34.390 1.00 30.66 350 THR A C 1
ATOM 2733 O O . THR A 1 350 ? 4.229 10.192 33.501 1.00 30.66 350 THR A O 1
ATOM 2736 N N . GLY A 1 351 ? 5.714 9.488 34.934 1.00 33.78 351 GLY A N 1
ATOM 2737 C CA . GLY A 1 351 ? 5.920 9.277 36.362 1.00 33.78 351 GLY A CA 1
ATOM 2738 C C . GLY A 1 351 ? 4.701 8.526 36.897 1.00 33.78 351 GLY A C 1
ATOM 2739 O O . GLY A 1 351 ? 3.628 9.105 36.962 1.00 33.78 351 GLY A O 1
ATOM 2740 N N . PHE A 1 352 ? 4.868 7.231 37.193 1.00 34.38 352 PHE A N 1
ATOM 2741 C CA . PHE A 1 352 ? 3.843 6.264 37.618 1.00 34.38 352 PHE A CA 1
ATOM 2742 C C . PHE A 1 352 ? 2.613 6.860 38.333 1.00 34.38 352 PHE A C 1
ATOM 2744 O O . PHE A 1 352 ? 2.733 7.457 39.400 1.00 34.38 352 PHE A O 1
ATOM 2751 N N . VAL A 1 353 ? 1.425 6.602 37.775 1.00 40.78 353 VAL A N 1
ATOM 2752 C CA . VAL A 1 353 ? 0.128 6.999 38.344 1.00 40.78 353 VAL A CA 1
ATOM 2753 C C . VAL A 1 353 ? -0.243 6.077 39.501 1.00 40.78 353 VAL A C 1
ATOM 2755 O O . VAL A 1 353 ? -0.324 4.856 39.331 1.00 40.78 353 VAL A O 1
ATOM 2758 N N . ALA A 1 354 ? -0.519 6.668 40.661 1.00 44.41 354 ALA A N 1
ATOM 2759 C CA . ALA A 1 354 ? -1.214 6.004 41.752 1.00 44.41 354 ALA A CA 1
ATOM 2760 C C . ALA A 1 354 ? -2.728 5.966 41.453 1.00 44.41 354 ALA A C 1
ATOM 2762 O O . ALA A 1 354 ? -3.340 6.985 41.161 1.00 44.41 354 ALA A O 1
ATOM 2763 N N . ASP A 1 355 ? -3.294 4.759 41.506 1.00 54.22 355 ASP A N 1
ATOM 2764 C CA . ASP A 1 355 ? -4.718 4.395 41.421 1.00 54.22 355 ASP A CA 1
ATOM 2765 C C . ASP A 1 355 ? -5.564 5.009 40.278 1.00 54.22 355 ASP A C 1
ATOM 2767 O O . ASP A 1 355 ? -6.292 5.993 40.415 1.00 54.22 355 ASP A O 1
ATOM 2771 N N . ARG A 1 356 ? -5.528 4.338 39.123 1.00 52.06 356 ARG A N 1
ATOM 2772 C CA . ARG A 1 356 ? -6.230 4.698 37.878 1.00 52.06 356 ARG A CA 1
ATOM 2773 C C . ARG A 1 356 ? -7.754 4.852 38.035 1.00 52.06 356 ARG A C 1
ATOM 2775 O O . ARG A 1 356 ? -8.345 5.671 37.340 1.00 52.06 356 ARG A O 1
ATOM 2782 N N . LYS A 1 357 ? -8.376 4.116 38.967 1.00 54.41 357 LYS A N 1
ATOM 2783 C CA . LYS A 1 357 ? -9.820 4.222 39.248 1.00 54.41 357 LYS A CA 1
ATOM 2784 C C . LYS A 1 357 ? -10.188 5.542 39.922 1.00 54.41 357 LYS A C 1
ATOM 2786 O O . LYS A 1 357 ? -11.242 6.095 39.631 1.00 54.41 357 LYS A O 1
ATOM 2791 N N . ALA A 1 358 ? -9.317 6.065 40.787 1.00 59.41 358 ALA A N 1
ATOM 2792 C CA . ALA A 1 358 ? -9.542 7.351 41.440 1.00 59.41 358 ALA A CA 1
ATOM 2793 C C . ALA A 1 358 ? -9.488 8.502 40.421 1.00 59.41 358 ALA A C 1
ATOM 2795 O O . ALA A 1 358 ? -10.309 9.413 40.464 1.00 59.41 358 ALA A O 1
ATOM 2796 N N . VAL A 1 359 ? -8.570 8.425 39.451 1.00 58.22 359 VAL A N 1
ATOM 2797 C CA . VAL A 1 359 ? -8.438 9.423 38.374 1.00 58.22 359 VAL A CA 1
ATOM 2798 C C . VAL A 1 359 ? -9.666 9.440 37.449 1.00 58.22 359 VAL A C 1
ATOM 2800 O O . VAL A 1 359 ? -10.115 10.518 37.062 1.00 58.22 359 VAL A O 1
ATOM 2803 N N . GLU A 1 360 ? -10.242 8.276 37.124 1.00 57.72 360 GLU A N 1
ATOM 2804 C CA . GLU A 1 360 ? -11.495 8.177 36.352 1.00 57.72 360 GLU A CA 1
ATOM 2805 C C . GLU A 1 360 ? -12.679 8.802 37.102 1.00 57.72 360 GLU A C 1
ATOM 2807 O O . GLU A 1 360 ? -13.409 9.606 36.524 1.00 57.72 360 GLU A O 1
ATOM 2812 N N . GLN A 1 361 ? -12.812 8.523 38.401 1.00 66.69 361 GLN A N 1
ATOM 2813 C CA . GLN A 1 361 ? -13.868 9.103 39.237 1.00 66.69 361 GLN A CA 1
ATOM 2814 C C . GLN A 1 361 ? -13.755 10.627 39.340 1.00 66.69 361 GLN A C 1
ATOM 2816 O O . GLN A 1 361 ? -14.740 11.329 39.136 1.00 66.69 361 GLN A O 1
ATOM 2821 N N . TYR A 1 362 ? -12.554 11.166 39.581 1.00 67.25 362 TYR A N 1
ATOM 2822 C CA . TYR A 1 362 ? -12.368 12.620 39.643 1.00 67.25 362 TYR A CA 1
ATOM 2823 C C . TYR A 1 362 ? -12.698 13.318 38.320 1.00 67.25 362 TYR A C 1
ATOM 2825 O O . TYR A 1 362 ? -13.187 14.447 38.327 1.00 67.25 362 TYR A O 1
ATOM 2833 N N . ARG A 1 363 ? -12.456 12.653 37.186 1.00 65.31 363 ARG A N 1
ATOM 2834 C CA . ARG A 1 363 ? -12.814 13.164 35.860 1.00 65.31 363 ARG A CA 1
ATOM 2835 C C . ARG A 1 363 ? -14.328 13.221 35.661 1.00 65.31 363 ARG A C 1
ATOM 2837 O O . ARG A 1 363 ? -14.819 14.241 35.185 1.00 65.31 363 ARG A O 1
ATOM 2844 N N . GLU A 1 364 ? -15.049 12.153 35.996 1.00 68.31 364 GLU A N 1
ATOM 2845 C CA . GLU A 1 364 ? -16.514 12.118 35.883 1.00 68.31 364 GLU A CA 1
ATOM 2846 C C . GLU A 1 364 ? -17.150 13.219 36.736 1.00 68.31 364 GLU A C 1
ATOM 2848 O O . GLU A 1 364 ? -17.948 14.005 36.225 1.00 68.31 364 GLU A O 1
ATOM 2853 N N . THR A 1 365 ? -16.700 13.365 37.986 1.00 73.50 365 THR A N 1
ATOM 2854 C CA . THR A 1 365 ? -17.159 14.438 38.877 1.00 73.50 365 THR A CA 1
ATOM 2855 C C . THR A 1 365 ? -16.849 15.830 38.316 1.00 73.50 365 THR A C 1
ATOM 2857 O O . THR A 1 365 ? -17.682 16.727 38.398 1.00 73.50 365 THR A O 1
ATOM 2860 N N . ALA A 1 366 ? -15.674 16.039 37.712 1.00 68.88 366 ALA A N 1
ATOM 2861 C CA . ALA A 1 366 ? -15.315 17.330 37.123 1.00 68.88 366 ALA A CA 1
ATOM 2862 C C . ALA A 1 366 ? -16.158 17.679 35.881 1.00 68.88 366 ALA A C 1
ATOM 2864 O O . ALA A 1 366 ? -16.490 18.842 35.674 1.00 68.88 366 ALA A O 1
ATOM 2865 N N . HIS A 1 367 ? -16.523 16.706 35.045 1.00 66.38 367 HIS A N 1
ATOM 2866 C CA . HIS A 1 367 ? -17.422 16.964 33.915 1.00 66.38 367 HIS A CA 1
ATOM 2867 C C . HIS A 1 367 ? -18.835 17.319 34.377 1.00 66.38 367 HIS A C 1
ATOM 2869 O O . HIS A 1 367 ? -19.438 18.240 33.828 1.00 66.38 367 HIS A O 1
ATOM 2875 N N . GLU A 1 368 ? -19.337 16.621 35.393 1.00 74.62 368 GLU A N 1
ATOM 2876 C CA . GLU A 1 368 ? -20.674 16.872 35.922 1.00 74.62 368 GLU A CA 1
ATOM 2877 C C . GLU A 1 368 ? -20.774 18.264 36.550 1.00 74.62 368 GLU A C 1
ATOM 2879 O O . GLU A 1 368 ? -21.655 19.043 36.200 1.00 74.62 368 GLU A O 1
ATOM 2884 N N . LEU A 1 369 ? -19.785 18.648 37.361 1.00 74.81 369 LEU A N 1
ATOM 2885 C CA . LEU A 1 369 ? -19.739 19.983 37.953 1.00 74.81 369 LEU A CA 1
ATOM 2886 C C . LEU A 1 369 ? -19.616 21.099 36.897 1.00 74.81 369 LEU A C 1
ATOM 2888 O O . LEU A 1 369 ? -20.144 22.187 37.103 1.00 74.81 369 LEU A O 1
ATOM 2892 N N . LEU A 1 370 ? -18.940 20.871 35.760 1.00 67.62 370 LEU A N 1
ATOM 2893 C CA . LEU A 1 370 ? -18.910 21.854 34.664 1.00 67.62 370 LEU A CA 1
ATOM 2894 C C . LEU A 1 370 ? -20.294 22.035 34.031 1.00 67.62 370 LEU A C 1
ATOM 2896 O O . LEU A 1 370 ? -20.685 23.169 33.755 1.00 67.62 370 LEU A O 1
ATOM 2900 N N . ARG A 1 371 ? -21.033 20.936 33.841 1.00 73.31 371 ARG A N 1
ATOM 2901 C CA . ARG A 1 371 ? -22.407 20.956 33.325 1.00 73.31 371 ARG A CA 1
ATOM 2902 C C . ARG A 1 371 ? -23.332 21.721 34.272 1.00 73.31 371 ARG A C 1
ATOM 2904 O O . ARG A 1 371 ? -24.050 22.613 33.832 1.00 73.31 371 ARG A O 1
ATOM 2911 N N . GLU A 1 372 ? -23.241 21.446 35.570 1.00 77.00 372 GLU A N 1
ATOM 2912 C CA . GLU A 1 372 ? -24.028 22.139 36.596 1.00 77.00 372 GLU A CA 1
ATOM 2913 C C . GLU A 1 372 ? -23.681 23.637 36.688 1.00 77.00 372 GLU A C 1
ATOM 2915 O O . GLU A 1 372 ? -24.566 24.467 36.886 1.00 77.00 372 GLU A O 1
ATOM 2920 N N . ILE A 1 373 ? -22.413 24.024 36.486 1.00 71.81 373 ILE A N 1
ATOM 2921 C CA . ILE A 1 373 ? -22.010 25.443 36.431 1.00 71.81 373 ILE A CA 1
ATOM 2922 C C . ILE A 1 373 ? -22.618 26.143 35.210 1.00 71.81 373 ILE A C 1
ATOM 2924 O O . ILE A 1 373 ? -23.050 27.292 35.318 1.00 71.81 373 ILE A O 1
ATOM 2928 N N . GLU A 1 374 ? -22.641 25.491 34.046 1.00 68.31 374 GLU A N 1
ATOM 2929 C CA . GLU A 1 374 ? -23.276 26.044 32.844 1.00 68.31 374 GLU A CA 1
ATOM 2930 C C . GLU A 1 374 ? -24.791 26.211 33.029 1.00 68.31 374 GLU A C 1
ATOM 2932 O O . GLU A 1 374 ? -25.339 27.252 32.658 1.00 68.31 374 GLU A O 1
ATOM 2937 N N . GLU A 1 375 ? -25.451 25.245 33.670 1.00 76.19 375 GLU A N 1
ATOM 2938 C CA . GLU A 1 375 ? -26.877 25.308 34.011 1.00 76.19 375 GLU A CA 1
ATOM 2939 C C . GLU A 1 375 ? -27.168 26.432 35.019 1.00 76.19 375 GLU A C 1
ATOM 2941 O O . GLU A 1 375 ? -28.004 27.299 34.757 1.00 76.19 375 GLU A O 1
ATOM 2946 N N . ALA A 1 376 ? -26.396 26.527 36.105 1.00 76.94 376 ALA A N 1
ATOM 2947 C CA . ALA A 1 376 ? -26.544 27.589 37.102 1.00 76.94 376 ALA A CA 1
ATOM 2948 C C . ALA A 1 376 ? -26.298 28.996 36.519 1.00 76.94 376 ALA A C 1
ATOM 2950 O O . ALA A 1 376 ? -26.895 29.977 36.970 1.00 76.94 376 ALA A O 1
ATOM 2951 N N . ARG A 1 377 ? -25.449 29.113 35.487 1.00 72.88 377 ARG A N 1
ATOM 2952 C CA . ARG A 1 377 ? -25.248 30.361 34.729 1.00 72.88 377 ARG A CA 1
ATOM 2953 C C . ARG A 1 377 ? -26.409 30.699 33.817 1.00 72.88 377 ARG A C 1
ATOM 2955 O O . ARG A 1 377 ? -26.770 31.870 33.737 1.00 72.88 377 ARG A O 1
ATOM 2962 N N . ALA A 1 378 ? -27.000 29.708 33.153 1.00 73.31 378 ALA A N 1
ATOM 2963 C CA . ALA A 1 378 ? -28.216 29.921 32.373 1.00 73.31 378 ALA A CA 1
ATOM 2964 C C . ALA A 1 378 ? -29.365 30.437 33.261 1.00 73.31 378 ALA A C 1
ATOM 2966 O O . ALA A 1 378 ? -30.181 31.245 32.816 1.00 73.31 378 ALA A O 1
ATOM 2967 N N . GLU A 1 379 ? -29.372 30.039 34.534 1.00 79.75 379 GLU A N 1
ATOM 2968 C CA . GLU A 1 379 ? -30.346 30.455 35.545 1.00 79.75 379 GLU A CA 1
ATOM 2969 C C . GLU A 1 379 ? -29.960 31.737 36.316 1.00 79.75 379 GLU A C 1
ATOM 2971 O O . GLU A 1 379 ? -30.748 32.218 37.129 1.00 79.75 379 GLU A O 1
ATOM 2976 N N . ASN A 1 380 ? -28.787 32.333 36.050 1.00 78.69 380 ASN A N 1
ATOM 2977 C CA . ASN A 1 380 ? -28.223 33.489 36.774 1.00 78.69 380 ASN A CA 1
ATOM 2978 C C . ASN A 1 380 ? -28.169 33.308 38.308 1.00 78.69 380 ASN A C 1
ATOM 2980 O O . ASN A 1 380 ? -28.386 34.252 39.072 1.00 78.69 380 ASN A O 1
ATOM 2984 N N . ASN A 1 381 ? -27.887 32.092 38.781 1.00 78.75 381 ASN A N 1
ATOM 2985 C CA . ASN A 1 381 ? -27.813 31.787 40.207 1.00 78.75 381 ASN A CA 1
ATOM 2986 C C . ASN A 1 381 ? -26.374 31.912 40.736 1.00 78.75 381 ASN A C 1
ATOM 2988 O O . ASN A 1 381 ? -25.657 30.925 40.904 1.00 78.75 381 ASN A O 1
ATOM 2992 N N . ASP A 1 382 ? -25.959 33.144 41.036 1.00 71.25 382 ASP A N 1
ATOM 2993 C CA . ASP A 1 382 ? -24.591 33.465 41.474 1.00 71.25 382 ASP A CA 1
ATOM 2994 C C . ASP A 1 382 ? -24.140 32.704 42.733 1.00 71.25 382 ASP A C 1
ATOM 2996 O O . ASP A 1 382 ? -22.968 32.340 42.862 1.00 71.25 382 ASP A O 1
ATOM 3000 N N . ALA A 1 383 ? -25.063 32.427 43.658 1.00 72.44 383 ALA A N 1
ATOM 3001 C CA . ALA A 1 383 ? -24.761 31.693 44.885 1.00 72.44 383 ALA A CA 1
ATOM 3002 C C . ALA A 1 383 ? -24.460 30.209 44.614 1.00 72.44 383 ALA A C 1
ATOM 3004 O O . ALA A 1 383 ? -23.587 29.625 45.262 1.00 72.44 383 ALA A O 1
ATOM 3005 N N . GLU A 1 384 ? -25.162 29.608 43.649 1.00 71.75 384 GLU A N 1
ATOM 3006 C CA . GLU A 1 384 ? -24.953 28.220 43.235 1.00 71.75 384 GLU A CA 1
ATOM 3007 C C . GLU A 1 384 ? -23.683 28.077 42.395 1.00 71.75 384 GLU A C 1
ATOM 3009 O O . GLU A 1 384 ? -22.849 27.223 42.694 1.00 71.75 384 GLU A O 1
ATOM 3014 N N . ILE A 1 385 ? -23.457 28.996 41.447 1.00 67.75 385 ILE A N 1
ATOM 3015 C CA . ILE A 1 385 ? -22.209 29.080 40.672 1.00 67.75 385 ILE A CA 1
ATOM 3016 C C . ILE A 1 385 ? -21.009 29.128 41.622 1.00 67.75 385 ILE A C 1
ATOM 3018 O O . ILE A 1 385 ? -20.032 28.398 41.451 1.00 67.75 385 ILE A O 1
ATOM 3022 N N . GLN A 1 386 ? -21.090 29.946 42.674 1.00 67.19 386 GLN A N 1
ATOM 3023 C CA . GLN A 1 386 ? -20.007 30.075 43.640 1.00 67.19 386 GLN A CA 1
ATOM 3024 C C . GLN A 1 386 ? -19.776 28.798 44.463 1.00 67.19 386 GLN A C 1
ATOM 3026 O O . GLN A 1 386 ? -18.633 28.513 44.833 1.00 67.19 386 GLN A O 1
ATOM 3031 N N . ARG A 1 387 ? -20.822 28.017 44.753 1.00 76.62 387 ARG A N 1
ATOM 3032 C CA . ARG A 1 387 ? -20.686 26.725 45.439 1.00 76.62 387 ARG A CA 1
ATOM 3033 C C . ARG A 1 387 ? -20.014 25.692 44.534 1.00 76.62 387 ARG A C 1
ATOM 3035 O O . ARG A 1 387 ? -19.018 25.098 44.946 1.00 76.62 387 ARG A O 1
ATOM 3042 N N . LEU A 1 388 ? -20.501 25.550 43.304 1.00 75.38 388 LEU A N 1
ATOM 3043 C CA . LEU A 1 388 ? -20.011 24.571 42.334 1.00 75.38 388 LEU A CA 1
ATOM 3044 C C . LEU A 1 388 ? -18.558 24.847 41.914 1.00 75.38 388 LEU A C 1
ATOM 3046 O O . LEU A 1 388 ? -17.735 23.935 41.841 1.00 75.38 388 LEU A O 1
ATOM 3050 N N . GLU A 1 389 ? -18.176 26.117 41.746 1.00 64.56 389 GLU A N 1
ATOM 3051 C CA . GLU A 1 389 ? -16.779 26.490 41.478 1.00 64.56 389 GLU A CA 1
ATOM 3052 C C . GLU A 1 389 ? -15.830 26.145 42.647 1.00 64.56 389 GLU A C 1
ATOM 3054 O O . GLU A 1 389 ? -14.663 25.786 42.434 1.00 64.56 389 GLU A O 1
ATOM 3059 N N . ASN A 1 390 ? -16.306 26.225 43.897 1.00 68.50 390 ASN A N 1
ATOM 3060 C CA . ASN A 1 390 ? -15.519 25.816 45.064 1.00 68.50 390 ASN A CA 1
ATOM 3061 C C . ASN A 1 390 ? -15.308 24.298 45.101 1.00 68.50 390 ASN A C 1
ATOM 3063 O O . ASN A 1 390 ? -14.234 23.843 45.500 1.00 68.50 390 ASN A O 1
ATOM 3067 N N . GLU A 1 391 ? -16.303 23.524 44.680 1.00 72.50 391 GLU A N 1
ATOM 3068 C CA . GLU A 1 391 ? -16.227 22.067 44.596 1.00 72.50 391 GLU A CA 1
ATOM 3069 C C . GLU A 1 391 ? -15.285 21.622 43.470 1.00 72.50 391 GLU A C 1
ATOM 3071 O O . GLU A 1 391 ? -14.351 20.850 43.704 1.00 72.50 391 GLU A O 1
ATOM 3076 N N . MET A 1 392 ? -15.394 22.254 42.297 1.00 69.25 392 MET A N 1
ATOM 3077 C CA . MET A 1 392 ? -14.471 22.072 41.170 1.00 69.25 392 MET A CA 1
ATOM 3078 C C . MET A 1 392 ? -13.009 22.311 41.564 1.00 69.25 392 MET A C 1
ATOM 3080 O O . MET A 1 392 ? -12.096 21.591 41.150 1.00 69.25 392 MET A O 1
ATOM 3084 N N . THR A 1 393 ? -12.772 23.319 42.405 1.00 62.41 393 THR A N 1
ATOM 3085 C CA . THR A 1 393 ? -11.436 23.653 42.910 1.00 62.41 393 THR A CA 1
ATOM 3086 C C . THR A 1 393 ? -10.853 22.528 43.771 1.00 62.41 393 THR A C 1
ATOM 3088 O O . THR A 1 393 ? -9.644 22.287 43.746 1.00 62.41 393 THR A O 1
ATOM 3091 N N . GLN A 1 394 ? -11.687 21.832 44.548 1.00 68.88 394 GLN A N 1
ATOM 3092 C CA . GLN A 1 394 ? -11.248 20.706 45.374 1.00 68.88 394 GLN A CA 1
ATOM 3093 C C . GLN A 1 394 ? -10.908 19.489 44.512 1.00 68.88 394 GLN A C 1
ATOM 3095 O O . GLN A 1 394 ? -9.841 18.903 44.700 1.00 68.88 394 GLN A O 1
ATOM 3100 N N . ILE A 1 395 ? -11.750 19.186 43.523 1.00 67.75 395 ILE A N 1
ATOM 3101 C CA . ILE A 1 395 ? -11.530 18.090 42.571 1.00 67.75 395 ILE A CA 1
ATOM 3102 C C . ILE A 1 395 ? -10.274 18.336 41.722 1.00 67.75 395 ILE A C 1
ATOM 3104 O O . ILE A 1 395 ? -9.420 17.462 41.607 1.00 67.75 395 ILE A O 1
ATOM 3108 N N . THR A 1 396 ? -10.078 19.556 41.219 1.00 60.12 396 THR A N 1
ATOM 3109 C CA . THR A 1 396 ? -8.886 19.925 40.433 1.00 60.12 396 THR A CA 1
ATOM 3110 C C . THR A 1 396 ? -7.593 19.827 41.252 1.00 60.12 396 THR A C 1
ATOM 3112 O O . THR A 1 396 ? -6.544 19.445 40.730 1.00 60.12 396 THR A O 1
ATOM 3115 N N . ALA A 1 397 ? -7.633 20.152 42.549 1.00 63.59 397 ALA A N 1
ATOM 3116 C CA . ALA A 1 397 ? -6.482 19.974 43.433 1.00 63.59 397 ALA A CA 1
ATOM 3117 C C . ALA A 1 397 ? -6.152 18.486 43.648 1.00 63.59 397 ALA A C 1
ATOM 3119 O O . ALA A 1 397 ? -4.982 18.118 43.567 1.00 63.59 397 ALA A O 1
ATOM 3120 N N . ALA A 1 398 ? -7.172 17.644 43.847 1.00 65.31 398 ALA A N 1
ATOM 3121 C CA . ALA A 1 398 ? -7.012 16.196 43.982 1.00 65.31 398 ALA A CA 1
ATOM 3122 C C . ALA A 1 398 ? -6.461 15.549 42.697 1.00 65.31 398 ALA A C 1
ATOM 3124 O O . ALA A 1 398 ? -5.577 14.700 42.763 1.00 65.31 398 ALA A O 1
ATOM 3125 N N . ILE A 1 399 ? -6.907 16.016 41.525 1.00 62.28 399 ILE A N 1
ATOM 3126 C CA . ILE A 1 399 ? -6.385 15.608 40.211 1.00 62.28 399 ILE A CA 1
ATOM 3127 C C . ILE A 1 399 ? -4.887 15.906 40.088 1.00 62.28 399 ILE A C 1
ATOM 3129 O O . ILE A 1 399 ? -4.098 15.028 39.745 1.00 62.28 399 ILE A O 1
ATOM 3133 N N . ASN A 1 400 ? -4.478 17.140 40.390 1.00 58.69 400 ASN A N 1
ATOM 3134 C CA . ASN A 1 400 ? -3.073 17.536 40.282 1.00 58.69 400 ASN A CA 1
ATOM 3135 C C . ASN A 1 400 ? -2.176 16.780 41.279 1.00 58.69 400 ASN A C 1
ATOM 3137 O O . ASN A 1 400 ? -1.010 16.530 40.979 1.00 58.69 400 ASN A O 1
ATOM 3141 N N . GLU A 1 401 ? -2.708 16.410 42.448 1.00 61.19 401 GLU A N 1
ATOM 3142 C CA . GLU A 1 401 ? -2.009 15.583 43.438 1.00 61.19 401 GLU A CA 1
ATOM 3143 C C . GLU A 1 401 ? -1.863 14.125 42.977 1.00 61.19 401 GLU A C 1
ATOM 3145 O O . GLU A 1 401 ? -0.799 13.538 43.154 1.00 61.19 401 GLU A O 1
ATOM 3150 N N . ALA A 1 402 ? -2.885 13.561 42.326 1.00 56.09 402 ALA A N 1
ATOM 3151 C CA . ALA A 1 402 ? -2.862 12.193 41.804 1.00 56.09 402 ALA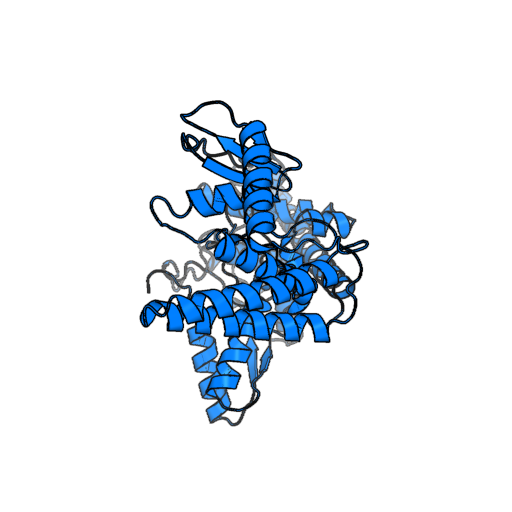 A CA 1
ATOM 3152 C C . ALA A 1 402 ? -1.941 12.008 40.579 1.00 56.09 402 ALA A C 1
ATOM 3154 O O . ALA A 1 402 ? -1.485 10.896 40.313 1.00 56.09 402 ALA A O 1
ATOM 3155 N N . VAL A 1 403 ? -1.665 13.086 39.834 1.00 50.09 403 VAL A N 1
ATOM 3156 C CA . VAL A 1 403 ? -0.920 13.063 38.559 1.00 50.09 403 VAL A CA 1
ATOM 3157 C C . VAL A 1 403 ? 0.550 13.524 38.700 1.00 50.09 403 VAL A C 1
ATOM 3159 O O . VAL A 1 403 ? 1.349 13.324 37.790 1.00 50.09 403 VAL A O 1
ATOM 3162 N N . GLY A 1 404 ? 0.958 14.121 39.827 1.00 44.03 404 GLY A N 1
ATOM 3163 C CA . GLY A 1 404 ? 2.295 14.720 40.000 1.00 44.03 404 GLY A CA 1
ATOM 3164 C C . GLY A 1 404 ? 3.329 13.891 40.787 1.00 44.03 404 GLY A C 1
ATOM 3165 O O . GLY A 1 404 ? 3.005 13.183 41.736 1.00 44.03 404 GLY A O 1
ATOM 3166 N N . LEU A 1 405 ? 4.622 14.066 40.466 1.00 35.09 405 LEU A N 1
ATOM 3167 C CA . LEU A 1 405 ? 5.761 13.610 41.283 1.00 35.09 405 LEU A CA 1
ATOM 3168 C C . LEU A 1 405 ? 6.043 14.607 42.427 1.00 35.09 405 LEU A C 1
ATOM 3170 O O . LEU A 1 405 ? 6.728 15.610 42.238 1.00 35.09 405 LEU A O 1
ATOM 3174 N N . GLY A 1 406 ? 5.557 14.293 43.632 1.00 34.78 406 GLY A N 1
ATOM 3175 C CA . GLY A 1 406 ? 6.105 14.811 44.893 1.00 34.78 406 GLY A CA 1
ATOM 3176 C C . GLY A 1 406 ? 5.302 15.894 45.636 1.00 34.78 406 GLY A C 1
ATOM 3177 O O . GLY A 1 406 ? 5.435 17.080 45.372 1.00 34.78 406 GLY A O 1
ATOM 3178 N N . GLY A 1 407 ? 4.614 15.475 46.706 1.00 32.72 407 GLY A N 1
ATOM 3179 C CA . GLY A 1 407 ? 4.832 16.009 48.061 1.00 32.72 407 GLY A CA 1
ATOM 3180 C C . GLY A 1 407 ? 4.183 17.337 48.507 1.00 32.72 407 GLY A C 1
ATOM 3181 O O . GLY A 1 407 ? 4.759 18.406 48.343 1.00 32.72 407 GLY A O 1
ATOM 3182 N N . LYS A 1 408 ? 3.126 17.186 49.327 1.00 29.42 408 LYS A N 1
ATOM 3183 C CA . LYS A 1 408 ? 2.589 18.066 50.401 1.00 29.42 408 LYS A CA 1
ATOM 3184 C C . LYS A 1 408 ? 1.876 19.382 50.030 1.00 29.42 408 LYS A C 1
ATOM 3186 O O . LYS A 1 408 ? 2.484 20.404 49.725 1.00 29.42 408 LYS A O 1
ATOM 3191 N N . LEU A 1 409 ? 0.572 19.403 50.330 1.00 33.66 409 LEU A N 1
ATOM 3192 C CA . LEU A 1 409 ? -0.255 20.601 50.525 1.00 33.66 409 LEU A CA 1
ATOM 3193 C C . LEU A 1 409 ? 0.287 21.516 51.645 1.00 33.66 409 LEU A C 1
ATOM 3195 O O . LEU A 1 409 ? 0.385 21.114 52.807 1.00 33.66 409 LEU A O 1
ATOM 3199 N N . ARG A 1 410 ? 0.529 22.797 51.329 1.00 32.12 410 ARG A N 1
ATOM 3200 C CA . ARG A 1 410 ? 0.479 23.881 52.328 1.00 32.12 410 ARG A CA 1
ATOM 3201 C C . ARG A 1 410 ? -0.978 24.318 52.496 1.00 32.12 410 ARG A C 1
ATOM 3203 O O . ARG A 1 410 ? -1.623 24.703 51.524 1.00 32.12 410 ARG A O 1
ATOM 3210 N N . LYS A 1 411 ? -1.490 24.285 53.732 1.00 35.41 411 LYS A N 1
ATOM 3211 C CA . LYS A 1 411 ? -2.795 24.866 54.089 1.00 35.41 411 LYS A CA 1
ATOM 3212 C C . LYS A 1 411 ? -2.774 26.374 53.821 1.00 35.41 411 LYS A C 1
ATOM 3214 O O . LYS A 1 411 ? -1.982 27.090 54.427 1.00 35.41 411 LYS A O 1
ATOM 3219 N N . SER A 1 412 ? -3.664 26.850 52.957 1.00 34.75 412 SER A N 1
ATOM 3220 C CA . SER A 1 412 ? -4.024 28.266 52.862 1.00 34.75 412 SER A CA 1
ATOM 3221 C C . SER A 1 412 ? -5.517 28.390 52.561 1.00 34.75 412 SER A C 1
ATOM 3223 O O . SER A 1 412 ? -6.045 27.656 51.725 1.00 34.75 412 SER A O 1
ATOM 3225 N N . ASN A 1 413 ? -6.182 29.298 53.279 1.00 40.34 413 ASN A N 1
ATOM 3226 C CA . ASN A 1 413 ? -7.637 29.466 53.336 1.00 40.34 413 ASN A CA 1
ATOM 3227 C C . ASN A 1 413 ? -8.255 30.156 52.105 1.00 40.34 413 ASN A C 1
ATOM 3229 O O . ASN A 1 413 ? -9.458 30.386 52.103 1.00 40.34 413 ASN A O 1
ATOM 3233 N N . ASP A 1 414 ? -7.483 30.459 51.056 1.00 52.59 414 ASP A N 1
ATOM 3234 C CA . ASP A 1 414 ? -8.013 31.124 49.859 1.00 52.59 414 ASP A CA 1
ATOM 3235 C C . ASP A 1 414 ? -7.467 30.504 48.558 1.00 52.59 414 ASP A C 1
ATOM 3237 O O . ASP A 1 414 ? -6.543 30.999 47.907 1.00 52.59 414 ASP A O 1
ATOM 3241 N N . LYS A 1 415 ? -8.020 29.337 48.203 1.00 54.38 415 LYS A N 1
ATOM 3242 C CA . LYS A 1 415 ? -7.619 28.547 47.023 1.00 54.38 415 LYS A CA 1
ATOM 3243 C C . LYS A 1 415 ? -7.912 29.274 45.700 1.00 54.38 415 LYS A C 1
ATOM 3245 O O . LYS A 1 415 ? -7.188 29.081 44.724 1.00 54.38 415 LYS A O 1
ATOM 3250 N N . ARG A 1 416 ? -8.923 30.149 45.690 1.00 48.59 416 ARG A N 1
ATOM 3251 C CA . ARG A 1 416 ? -9.401 30.904 44.523 1.00 48.59 416 ARG A CA 1
ATOM 3252 C C . ARG A 1 416 ? -8.366 31.946 44.076 1.00 48.59 416 ARG A C 1
ATOM 3254 O O . ARG A 1 416 ? -7.985 32.004 42.905 1.00 48.59 416 ARG A O 1
ATOM 3261 N N . LYS A 1 417 ? -7.807 32.685 45.040 1.00 55.22 417 LYS A N 1
ATOM 3262 C CA . LYS A 1 417 ? -6.685 33.606 44.816 1.00 55.22 417 LYS A CA 1
ATOM 3263 C C . LYS A 1 417 ? -5.435 32.884 44.301 1.00 55.22 417 LYS A C 1
ATOM 3265 O O . LYS A 1 417 ? -4.824 33.345 43.343 1.00 55.22 417 LYS A O 1
ATOM 3270 N N . ASN A 1 418 ? -5.116 31.711 44.852 1.00 61.81 418 ASN A N 1
ATOM 3271 C CA . ASN A 1 418 ? -3.936 30.940 44.446 1.00 61.81 418 ASN A CA 1
ATOM 3272 C C . ASN A 1 418 ? -3.986 30.488 42.977 1.00 61.81 418 ASN A C 1
ATOM 3274 O O . ASN A 1 418 ? -2.960 30.527 42.304 1.00 61.81 418 ASN A O 1
ATOM 3278 N N . ILE A 1 419 ? -5.158 30.094 42.461 1.00 60.84 419 ILE A N 1
ATOM 3279 C CA . ILE A 1 419 ? -5.320 29.703 41.049 1.00 60.84 419 ILE A CA 1
ATOM 3280 C C . ILE A 1 419 ? -5.123 30.907 40.125 1.00 60.84 419 ILE A C 1
ATOM 3282 O O . ILE A 1 419 ? -4.377 30.820 39.148 1.00 60.84 419 ILE A O 1
ATOM 3286 N N . ARG A 1 420 ? -5.733 32.053 40.452 1.00 66.06 420 ARG A N 1
ATOM 3287 C CA . ARG A 1 420 ? -5.549 33.295 39.685 1.00 66.06 420 ARG A CA 1
ATOM 3288 C C . ARG A 1 420 ? -4.104 33.775 39.709 1.00 66.06 420 ARG A C 1
ATOM 3290 O O . ARG A 1 420 ? -3.580 34.159 38.666 1.00 66.06 420 ARG A O 1
ATOM 3297 N N . ASP A 1 421 ? -3.455 33.721 40.866 1.00 68.25 421 ASP A N 1
ATOM 3298 C CA . ASP A 1 421 ? -2.060 34.126 41.024 1.00 68.25 421 ASP A CA 1
ATOM 3299 C C . ASP A 1 421 ? -1.111 33.158 40.299 1.00 68.25 421 ASP A C 1
ATOM 3301 O O . ASP A 1 421 ? -0.150 33.600 39.667 1.00 68.25 421 ASP A O 1
ATOM 3305 N N . ALA A 1 422 ? -1.407 31.853 40.293 1.00 68.19 422 ALA A N 1
ATOM 3306 C CA . ALA A 1 422 ? -0.652 30.851 39.543 1.00 68.19 422 ALA A CA 1
ATOM 3307 C C . ALA A 1 422 ? -0.808 31.016 38.024 1.00 68.19 422 ALA A C 1
ATOM 3309 O O . ALA A 1 422 ? 0.195 30.997 37.307 1.00 68.19 422 ALA A O 1
ATOM 3310 N N . PHE A 1 423 ? -2.036 31.233 37.536 1.00 73.75 423 PHE A N 1
ATOM 3311 C CA . PHE A 1 423 ? -2.311 31.556 36.134 1.00 73.75 423 PHE A CA 1
ATOM 3312 C C . PHE A 1 423 ? -1.561 32.823 35.720 1.00 73.75 423 PHE A C 1
ATOM 3314 O O . PHE A 1 423 ? -0.780 32.805 34.769 1.00 73.75 423 PHE A O 1
ATOM 3321 N N . ARG A 1 424 ? -1.707 33.901 36.499 1.00 76.69 424 ARG A N 1
ATOM 3322 C CA . ARG A 1 424 ? -1.029 35.179 36.263 1.00 76.69 424 ARG A CA 1
ATOM 3323 C C . ARG A 1 424 ? 0.490 35.024 36.265 1.00 76.69 424 ARG A C 1
ATOM 3325 O O . ARG A 1 424 ? 1.150 35.565 35.389 1.00 76.69 424 ARG A O 1
ATOM 3332 N N . SER A 1 425 ? 1.057 34.276 37.209 1.00 75.38 425 SER A N 1
ATOM 3333 C CA . SER A 1 425 ? 2.501 34.027 37.280 1.00 75.38 425 SER A CA 1
ATOM 3334 C C . SER A 1 425 ? 3.009 33.194 36.098 1.00 75.38 425 SER A C 1
ATOM 3336 O O . SER A 1 425 ? 4.087 33.463 35.570 1.00 75.38 425 SER A O 1
ATOM 3338 N N . ALA A 1 426 ? 2.251 32.189 35.651 1.00 75.12 426 ALA A N 1
ATOM 3339 C CA . ALA A 1 426 ? 2.595 31.393 34.475 1.00 75.12 426 ALA A CA 1
ATOM 3340 C C . ALA A 1 426 ? 2.565 32.237 33.192 1.00 75.12 426 ALA A C 1
ATOM 3342 O O . ALA A 1 426 ? 3.551 32.245 32.457 1.00 75.12 426 ALA A O 1
ATOM 3343 N N . VAL A 1 427 ? 1.487 32.997 32.971 1.00 79.00 427 VAL A N 1
ATOM 3344 C CA . VAL A 1 427 ? 1.346 33.899 31.818 1.00 79.00 427 VAL A CA 1
ATOM 3345 C C . VAL A 1 427 ? 2.417 34.989 31.841 1.00 79.00 427 VAL A C 1
ATOM 3347 O O . VAL A 1 427 ? 3.102 35.174 30.845 1.00 79.00 427 VAL A O 1
ATOM 3350 N N . ASN A 1 428 ? 2.645 35.655 32.978 1.00 81.94 428 ASN A N 1
ATOM 3351 C CA . ASN A 1 428 ? 3.664 36.706 33.088 1.00 81.94 428 ASN A CA 1
ATOM 3352 C C . ASN A 1 428 ? 5.070 36.188 32.784 1.00 81.94 428 ASN A C 1
ATOM 3354 O O . ASN A 1 428 ? 5.836 36.864 32.102 1.00 81.94 428 ASN A O 1
ATOM 3358 N N . ARG A 1 429 ? 5.411 34.988 33.272 1.00 77.88 429 ARG A N 1
ATOM 3359 C CA . ARG A 1 429 ? 6.688 34.353 32.934 1.00 77.88 429 ARG A CA 1
ATOM 3360 C C . ARG A 1 429 ? 6.789 34.128 31.433 1.00 77.88 429 ARG A C 1
ATOM 3362 O O . ARG A 1 429 ? 7.777 34.548 30.856 1.00 77.88 429 ARG A O 1
ATOM 3369 N N . ALA A 1 430 ? 5.764 33.556 30.801 1.00 79.88 430 ALA A N 1
ATOM 3370 C CA . ALA A 1 430 ? 5.768 33.337 29.357 1.00 79.88 430 ALA A CA 1
ATOM 3371 C C . ALA A 1 430 ? 5.849 34.640 28.546 1.00 79.88 430 ALA A C 1
ATOM 3373 O O . ALA A 1 430 ? 6.605 34.690 27.586 1.00 79.88 430 ALA A O 1
ATOM 3374 N N . ILE A 1 431 ? 5.160 35.702 28.973 1.00 80.75 431 ILE A N 1
ATOM 3375 C CA . ILE A 1 431 ? 5.256 37.033 28.354 1.00 80.75 431 ILE A CA 1
ATOM 3376 C C . ILE A 1 431 ? 6.653 37.634 28.518 1.00 80.75 431 ILE A C 1
ATOM 3378 O O . ILE A 1 431 ? 7.120 38.298 27.615 1.00 80.75 431 ILE A O 1
ATOM 3382 N N . THR A 1 432 ? 7.347 37.396 29.632 1.00 79.62 432 THR A N 1
ATOM 3383 C CA . THR A 1 432 ? 8.709 37.934 29.831 1.00 79.62 432 THR A CA 1
ATOM 3384 C C . THR A 1 432 ? 9.739 37.272 28.904 1.00 79.62 432 THR A C 1
ATOM 3386 O O . THR A 1 432 ? 10.796 37.843 28.657 1.00 79.62 432 THR A O 1
ATOM 3389 N N . TYR A 1 433 ? 9.446 36.068 28.401 1.00 69.00 433 TYR A N 1
ATOM 3390 C CA . TYR A 1 433 ? 10.263 35.375 27.398 1.00 69.00 433 TYR A CA 1
ATOM 3391 C C . TYR A 1 433 ? 9.935 35.777 25.950 1.00 69.00 433 TYR A C 1
ATOM 3393 O O . TYR A 1 433 ? 10.681 35.388 25.051 1.00 69.00 433 TYR A O 1
ATOM 3401 N N . LEU A 1 434 ? 8.824 36.491 25.730 1.00 65.56 434 LEU A N 1
ATOM 3402 C CA . LEU A 1 434 ? 8.376 37.005 24.433 1.00 65.56 434 LEU A CA 1
ATOM 3403 C C . LEU A 1 434 ? 8.863 38.433 24.220 1.00 65.56 434 LEU A C 1
ATOM 3405 O O . LEU A 1 434 ? 9.252 38.724 23.067 1.00 65.56 434 LEU A O 1
#

pLDDT: mean 75.02, std 20.02, range [24.61, 98.31]

Secondary structure (DSSP, 8-state):
--STTSHHHHHHHHHHHHHHHTT--EEE----HHHHH---SSTTS-STTS--TT-HHHHHHHHHHHHHHHTS--EEE-TTTT--HHHHHHHHHHTT-TTHHHH----S-GGG--SS-SB-SSSHHHHHHHHHHHHTT-GGGS-GGGBSS-TTTS--SSHHHHHHHHHHHHHHHHHHT---HHHHHHH-GGGGGGTTTSSS-HHHHHHHHHHHHHHHHHHHHHHHHHHHHHTHHHHHTT-S-TTSHHHHTT-TTTS-------------SSEEEEETTEEEEE-TT-PPEEE-S-HHHHHHHHHHHTSTT----HHHHHHHHHHHHHHHHHTTT----S---SS-PPPS-----S-HHHHHHHHHHHHHHHHHHHHHHHTT-HHHHHHHHHHHHHHHHHHHHHHSSS--PPP-S-HHHHHHHHHHHHHHHHHHT-

Sequence (434 aa):
EYTQRSRSFLYVSIGATIAKMLNLKSVRFYENGVISLNLPVCAQVVGGRATRTTHPRVIRGFQEIISLVAGEPFTIENPYIWKTKAGVIEVITKAGCQDMIAASTTCTHTWEMTNHHTHCGTCSQCIDRRFAMIAAKADQHDPVEAYKADIFTQSRSKDEDKIMAAAYLERANQVRDQDDITQFIARFSEVSRVFRYLNGNPGSVAQKVYDLYKRHAKEVCDAMDTMVGRNITAIRQRTLPGDCLLRTVYESGSVISVPAIPVEQKQPDNYFRKRGGVWAARFNGNAEVLVTGVDKGAEYINFLLARPNKETSVYEIVCGFAIDSCNAVLNSNETDEGFQVTQGVPLGDTGFVADRKAVEQYRETAHELLREIEEARAENNDAEIQRLENEMTQITAAINEAVGLGGKLRKSNDKRKNIRDAFRSAVNRAITYL

Radius of gyration: 28.1 Å; chains: 1; bounding box: 54×63×82 Å